Protein AF-A0A8H7KFZ8-F1 (afdb_monomer_lite)

InterPro domains:
  IPR002885 Pentatricopeptide repeat [PF13812] (263-292)
  IPR002885 Pentatricopeptide repeat [PS51375] (438-472)
  IPR011990 Tetratricopeptide-like helical domain superfamily [G3DSA:1.25.40.10] (75-232)
  IPR011990 Tetratricopeptide-like helical domain superfamily [G3DSA:1.25.40.10] (233-336)
  IPR011990 Tetratricopeptide-like helical domain superfamily [G3DSA:1.25.40.10] (337-536)

Organism: Bionectria ochroleuca (NCBI:txid29856)

pLDDT: mean 80.63, std 15.5, range [35.47, 96.69]

Sequence (548 aa):
MSDSTLLRPRRLQIAAPFLEVVQVALKYAKVDNAYIDKFLCDSIDIPVQDTTRLRVLAGKSWSHKVLDFLTRPDASWRQGLESRSAVDLLANFQRQARQAHKADNVRAIISIWQDLMSASEDKPKLIIQMRENPDFLDYWHFLWCATRRPEMLQETSDLMSRIGLEPTLRTYTAMMNGWKISKDAEKIEALWGMLINAKVKLDTHAWTERISGLIELGKPEDGIAALVNMFKLWKDAVSRRAPHEAVQPTIEVFNGAFRGLIRRDKKAAYEVLEWAGREGIKPDVRTYNIILRETFREKEDHAGVQNLLKGMAAQGIEPDNATFTIILEEVLGSLVHATAAEQVAAVNTVFADIEGAGLQTNMEMYGKMLFAVSSLSNGSEEAIEAVQKHMRQHGHPSFSPHMVLILIDRYLQRGLHDSTAIQKLLEKHGLTGIDTGDQRLWEHVLSAFAMTGDTARALAIYDELRQAGRPPTRLFCLRDLLIGLIEDRRMDDAKRVVDEVLQELLSREEEVNERRWHHYFWHLAHAHGLLDMTKEPFALKRVVQYSY

Foldseek 3Di:
DVDCVCVDLVNLLVCLVVLLVVLVVLVPDDDDLVNVVVVVVPDDDDPPVVVVVVSVCCNPPVSVVSNCQSVPPPRSSVVNVVVVVPPLPLVVLLVQCVVCVVVVNVVSNVVSVVVLVVCVVVDVVNLVVCVVCVVSLLLVLLVCLLNVNVVVNVVSQVSCVVSVHHQALSSLLSNLNSVLNVLHLPVLVVSVVVCVVVVPDDEQSNLLSNLLSCLLSPNLVVSVVSVVVLVVQQVVCVVVVNNVSGYDDAVSSLLSSLLSDCVPPVPVSVVSVVVCVVVVHDDALSSLLSQLLVCLVVVPDLVSLLVSLLVCLVVVHDHDPSNLVSLLVSLLVVPLPDDQVVLLVSLVSVVCSCVSSVHDDDLVSLQSQLLSLLVHPNRDVSNNVSSQVVCVVRVRNARALSSLLSNLVSCVVVVVLDLPVNCVNCVSRVVNAPVRHDLVSLLSNLLSCLSSLVLVVSVVSQVRCVVVVRHNDDVNSLQSSLVSCVVVVVLVSSLVSVVVVQVVVVPPPPPPPLVVLLDCSLLSCVVSVSDDLVPDDPSNVVNNVPDD

Structure (mmCIF, N/CA/C/O backbone):
data_AF-A0A8H7KFZ8-F1
#
_entry.id   AF-A0A8H7KFZ8-F1
#
loop_
_atom_site.group_PDB
_atom_site.id
_atom_site.type_symbol
_atom_site.label_atom_id
_atom_site.label_alt_id
_atom_site.label_comp_id
_atom_site.label_asym_id
_atom_site.label_entity_id
_atom_site.label_seq_id
_atom_site.pdbx_PDB_ins_code
_atom_site.Cartn_x
_atom_site.Cartn_y
_atom_site.Cartn_z
_atom_site.occupancy
_atom_site.B_iso_or_equiv
_atom_site.auth_seq_id
_atom_site.auth_comp_id
_atom_site.auth_asym_id
_atom_site.auth_atom_id
_atom_site.pdbx_PDB_model_num
ATOM 1 N N . MET A 1 1 ? -22.747 -10.594 -47.929 1.00 41.16 1 MET A N 1
ATOM 2 C CA . MET A 1 1 ? -23.803 -11.592 -47.624 1.00 41.16 1 MET A CA 1
ATOM 3 C C . MET A 1 1 ? -23.989 -12.665 -48.704 1.00 41.16 1 MET A C 1
ATOM 5 O O . MET A 1 1 ? -24.672 -13.639 -48.425 1.00 41.16 1 MET A O 1
ATOM 9 N N . SER A 1 2 ? -23.400 -12.539 -49.903 1.00 37.12 2 SER A N 1
ATOM 10 C CA . SER A 1 2 ? -23.385 -13.608 -50.924 1.00 37.12 2 SER A CA 1
ATOM 11 C C . SER A 1 2 ? -22.294 -14.663 -50.706 1.00 37.12 2 SER A C 1
ATOM 13 O O . SER A 1 2 ? -22.351 -15.722 -51.318 1.00 37.12 2 SER A O 1
ATOM 15 N N . ASP A 1 3 ? -21.321 -14.390 -49.834 1.00 38.44 3 ASP A N 1
ATOM 16 C CA . ASP A 1 3 ? -20.221 -15.300 -49.530 1.00 38.44 3 ASP A CA 1
ATOM 17 C C . ASP A 1 3 ? -20.481 -16.030 -48.202 1.00 38.44 3 ASP A C 1
ATOM 19 O O . ASP A 1 3 ? -20.478 -15.428 -47.121 1.00 38.44 3 ASP A O 1
ATOM 23 N N . SER A 1 4 ? -20.734 -17.338 -48.282 1.00 37.66 4 SER A N 1
ATOM 24 C CA . SER A 1 4 ? -20.997 -18.212 -47.133 1.00 37.66 4 SER A CA 1
ATOM 25 C C . SER A 1 4 ? -19.794 -18.348 -46.192 1.00 37.66 4 SER A C 1
ATOM 27 O O . SER A 1 4 ? -19.945 -18.814 -45.063 1.00 37.66 4 SER A O 1
ATOM 29 N N . THR A 1 5 ? -18.602 -17.899 -46.600 1.00 37.69 5 THR A N 1
ATOM 30 C CA . THR A 1 5 ? -17.403 -17.889 -45.749 1.00 37.69 5 THR A CA 1
ATOM 31 C C . THR A 1 5 ? -17.391 -16.751 -44.717 1.00 37.69 5 THR A C 1
ATOM 33 O O . THR A 1 5 ? -16.709 -16.863 -43.691 1.00 37.69 5 THR A O 1
ATOM 36 N N . LEU A 1 6 ? -18.187 -15.691 -44.928 1.00 43.12 6 LEU A N 1
ATOM 37 C CA . LEU A 1 6 ? -18.389 -14.589 -43.972 1.00 43.12 6 LEU A CA 1
ATOM 38 C C . LEU A 1 6 ? -19.390 -14.937 -42.859 1.00 43.12 6 LEU A C 1
ATOM 40 O O . LEU A 1 6 ? -19.439 -14.249 -41.844 1.00 43.12 6 LEU A O 1
ATOM 44 N N . LEU A 1 7 ? -20.146 -16.028 -43.013 1.00 46.56 7 LEU A N 1
ATOM 45 C CA . LEU A 1 7 ? -21.133 -16.514 -42.043 1.00 46.56 7 LEU A CA 1
ATOM 46 C C . LEU A 1 7 ? -20.547 -17.521 -41.035 1.00 46.56 7 LEU A C 1
ATOM 48 O O . LEU A 1 7 ? -21.288 -18.243 -40.373 1.00 46.56 7 LEU A O 1
ATOM 52 N N . ARG A 1 8 ? -19.215 -17.598 -40.889 1.00 51.69 8 ARG A N 1
ATOM 53 C CA . ARG A 1 8 ? -18.609 -18.417 -39.826 1.00 51.69 8 ARG A CA 1
ATOM 54 C C . ARG A 1 8 ? -18.874 -17.757 -38.464 1.00 51.69 8 ARG A C 1
ATOM 56 O O . ARG A 1 8 ? -18.494 -16.593 -38.306 1.00 51.69 8 ARG A O 1
ATOM 63 N N . PRO A 1 9 ? -19.417 -18.477 -37.461 1.00 53.69 9 PRO A N 1
ATOM 64 C CA . PRO A 1 9 ? -19.814 -17.900 -36.170 1.00 53.69 9 PRO A CA 1
ATOM 65 C C . PRO A 1 9 ? -18.724 -17.037 -35.520 1.00 53.69 9 PRO A C 1
ATOM 67 O O . PRO A 1 9 ? -18.988 -15.933 -35.059 1.00 53.69 9 PRO A O 1
ATOM 70 N N . ARG A 1 10 ? -17.465 -17.486 -35.591 1.00 49.69 10 ARG A N 1
ATOM 71 C CA . ARG A 1 10 ? -16.308 -16.794 -35.000 1.00 49.69 10 ARG A CA 1
ATOM 72 C C . ARG A 1 10 ? -15.954 -15.469 -35.697 1.00 49.69 10 ARG A C 1
ATOM 74 O O . ARG A 1 10 ? -15.574 -14.516 -35.031 1.00 49.69 10 ARG A O 1
ATOM 81 N N . ARG A 1 11 ? -16.108 -15.371 -37.026 1.00 49.31 11 ARG A N 1
ATOM 82 C CA . ARG A 1 11 ? -15.869 -14.119 -37.783 1.00 49.31 11 ARG A CA 1
ATOM 83 C C . ARG A 1 11 ? -17.003 -13.116 -37.582 1.00 49.31 11 ARG A C 1
ATOM 85 O O . ARG A 1 11 ? -16.749 -11.923 -37.466 1.00 49.31 11 ARG A O 1
ATOM 92 N N . LEU A 1 12 ? -18.229 -13.620 -37.475 1.00 54.09 12 LEU A N 1
ATOM 93 C CA . LEU A 1 12 ? -19.412 -12.836 -37.137 1.00 54.09 12 LEU A CA 1
ATOM 94 C C . LEU A 1 12 ? -19.317 -12.211 -35.737 1.00 54.09 12 LEU A C 1
ATOM 96 O O . LEU A 1 12 ? -19.653 -11.043 -35.583 1.00 54.09 12 LEU A O 1
ATOM 100 N N . GLN A 1 13 ? -18.787 -12.936 -34.746 1.00 54.75 13 GLN A N 1
ATOM 101 C CA . GLN A 1 13 ? -18.504 -12.377 -33.416 1.00 54.75 13 GLN A CA 1
ATOM 102 C C . GLN A 1 13 ? -17.447 -11.263 -33.446 1.00 54.75 13 GLN A C 1
ATOM 104 O O . GLN A 1 13 ? -17.579 -10.272 -32.736 1.00 54.75 13 GLN A O 1
ATOM 109 N N . ILE A 1 14 ? -16.400 -11.405 -34.268 1.00 50.84 14 ILE A N 1
ATOM 110 C CA . ILE A 1 14 ? -15.344 -10.387 -34.402 1.00 50.84 14 ILE A CA 1
ATOM 111 C C . ILE A 1 14 ? -15.885 -9.119 -35.079 1.00 50.84 14 ILE A C 1
ATOM 113 O O . ILE A 1 14 ? -15.548 -8.013 -34.670 1.00 50.84 14 ILE A O 1
ATOM 117 N N . ALA A 1 15 ? -16.745 -9.273 -36.086 1.00 50.28 15 ALA A N 1
ATOM 118 C CA . ALA A 1 15 ? -17.336 -8.157 -36.820 1.00 50.28 15 ALA A CA 1
ATOM 119 C C . ALA A 1 15 ? -18.543 -7.510 -36.111 1.00 50.28 15 ALA A C 1
ATOM 121 O O . ALA A 1 15 ? -19.019 -6.473 -36.567 1.00 50.28 15 ALA A O 1
ATOM 122 N N . ALA A 1 16 ? -19.041 -8.090 -35.014 1.00 56.91 16 ALA A N 1
ATOM 123 C CA . ALA A 1 16 ? -20.282 -7.683 -34.352 1.00 56.91 16 ALA A CA 1
ATOM 124 C C . ALA A 1 16 ? -20.375 -6.178 -33.995 1.00 56.91 16 ALA A C 1
ATOM 126 O O . ALA A 1 16 ? -21.396 -5.580 -34.333 1.00 56.91 16 ALA A O 1
ATOM 127 N N . PRO A 1 17 ? -19.337 -5.518 -33.434 1.00 48.44 17 PRO A N 1
ATOM 128 C CA . PRO A 1 17 ? -19.399 -4.082 -33.127 1.00 48.44 17 PRO A CA 1
ATOM 129 C C . PRO A 1 17 ? -19.513 -3.216 -34.388 1.00 48.44 17 PRO A C 1
ATOM 131 O O . PRO A 1 17 ? -20.240 -2.228 -34.431 1.00 48.44 17 PRO A O 1
ATOM 134 N N . PHE A 1 18 ? -18.812 -3.611 -35.453 1.00 52.12 18 PHE A N 1
ATOM 135 C CA . PHE A 1 18 ? -18.880 -2.930 -36.742 1.00 52.12 18 PHE A CA 1
ATOM 136 C C . PHE A 1 18 ? -20.257 -3.114 -37.396 1.00 52.12 18 PHE A C 1
ATOM 138 O O . PHE A 1 18 ? -20.816 -2.162 -37.933 1.00 52.12 18 PHE A O 1
ATOM 145 N N . LEU A 1 19 ? -20.837 -4.315 -37.309 1.00 56.91 19 LEU A N 1
ATOM 146 C CA . LEU A 1 19 ? -22.174 -4.608 -37.832 1.00 56.91 19 LEU A CA 1
ATOM 147 C C . LEU A 1 19 ? -23.276 -3.816 -37.107 1.00 56.91 19 LEU A C 1
ATOM 149 O O . LEU A 1 19 ? -24.231 -3.392 -37.755 1.00 56.91 19 LEU A O 1
ATOM 153 N N . GLU A 1 20 ? -23.126 -3.557 -35.807 1.00 55.06 20 GLU A N 1
ATOM 154 C CA . GLU A 1 20 ? -24.037 -2.715 -35.021 1.00 55.06 20 GLU A CA 1
ATOM 155 C C . GLU A 1 20 ? -23.979 -1.240 -35.455 1.00 55.06 20 GLU A C 1
ATOM 157 O O . GLU A 1 20 ? -25.011 -0.620 -35.718 1.00 55.06 20 GLU A O 1
ATOM 162 N N . VAL A 1 21 ? -22.774 -0.696 -35.656 1.00 52.25 21 VAL A N 1
ATOM 163 C CA . VAL A 1 21 ? -22.587 0.665 -36.193 1.00 52.25 21 VAL A CA 1
ATOM 164 C C . VAL A 1 21 ? -23.166 0.788 -37.604 1.00 52.25 21 VAL A C 1
ATOM 166 O O . VAL A 1 21 ? -23.857 1.759 -37.914 1.00 52.25 21 VAL A O 1
ATOM 169 N N . VAL A 1 22 ? -22.941 -0.215 -38.456 1.00 58.16 22 VAL A N 1
ATOM 170 C CA . VAL A 1 22 ? -23.498 -0.264 -39.814 1.00 58.16 22 VAL A CA 1
ATOM 171 C C . VAL A 1 22 ? -25.028 -0.354 -39.784 1.00 58.16 22 VAL A C 1
ATOM 173 O O . VAL A 1 22 ? -25.684 0.317 -40.577 1.00 58.16 22 VAL A O 1
ATOM 176 N N . GLN A 1 23 ? -25.621 -1.111 -38.856 1.00 59.31 23 GLN A N 1
ATOM 177 C CA . GLN A 1 23 ? -27.074 -1.169 -38.666 1.00 59.31 23 GLN A CA 1
ATOM 178 C C . GLN A 1 23 ? -27.659 0.201 -38.311 1.00 59.31 23 GLN A C 1
ATOM 180 O O . GLN A 1 23 ? -28.663 0.611 -38.898 1.00 59.31 23 GLN A O 1
ATOM 185 N N . VAL A 1 24 ? -27.037 0.909 -37.366 1.00 53.88 24 VAL A N 1
ATOM 186 C CA . VAL A 1 24 ? -27.464 2.254 -36.963 1.00 53.88 24 VAL A CA 1
ATOM 187 C C . VAL A 1 24 ? -27.324 3.219 -38.137 1.00 53.88 24 VAL A C 1
ATOM 189 O O . VAL A 1 24 ? -28.286 3.900 -38.474 1.00 53.88 24 VAL A O 1
ATOM 192 N N . ALA A 1 25 ? -26.184 3.218 -38.830 1.00 51.19 25 ALA A N 1
ATOM 193 C CA . ALA A 1 25 ? -25.951 4.086 -39.982 1.00 51.19 25 ALA A CA 1
ATOM 194 C C . ALA A 1 25 ? -26.956 3.838 -41.125 1.00 51.19 25 ALA A C 1
ATOM 196 O O . ALA A 1 25 ? -27.523 4.783 -41.673 1.00 51.19 25 ALA A O 1
ATOM 197 N N . LEU A 1 26 ? -27.246 2.574 -41.452 1.00 56.50 26 LEU A N 1
ATOM 198 C CA . LEU A 1 26 ? -28.190 2.199 -42.513 1.00 56.50 26 LEU A CA 1
ATOM 199 C C . LEU A 1 26 ? -29.660 2.458 -42.152 1.00 56.50 26 LEU A C 1
ATOM 201 O O . LEU A 1 26 ? -30.489 2.585 -43.050 1.00 56.50 26 LEU A O 1
ATOM 205 N N . LYS A 1 27 ? -30.000 2.581 -40.863 1.00 53.94 27 LYS A N 1
ATOM 206 C CA . LYS A 1 27 ? -31.342 3.001 -40.423 1.00 53.94 27 LYS A CA 1
ATOM 207 C C . LYS A 1 27 ? -31.650 4.450 -40.824 1.00 53.94 27 LYS A C 1
ATOM 209 O O . LYS A 1 27 ? -32.814 4.788 -41.026 1.00 53.94 27 LYS A O 1
ATOM 214 N N . TYR A 1 28 ? -30.616 5.283 -40.956 1.00 49.84 28 TYR A N 1
ATOM 215 C CA . TYR A 1 28 ? -30.736 6.712 -41.263 1.00 49.84 28 TYR A CA 1
ATOM 216 C C . TYR A 1 28 ? -30.245 7.088 -42.671 1.00 49.84 28 TYR A C 1
ATOM 218 O O . TYR A 1 28 ? -30.561 8.176 -43.149 1.00 49.84 28 TYR A O 1
ATOM 226 N N . ALA A 1 29 ? -29.528 6.199 -43.366 1.00 50.16 29 ALA A N 1
ATOM 227 C CA . ALA A 1 29 ? -28.998 6.443 -44.706 1.00 50.16 29 ALA A CA 1
ATOM 228 C C . ALA A 1 29 ? -29.726 5.612 -45.777 1.00 50.16 29 ALA A C 1
ATOM 230 O O . ALA A 1 29 ? -29.644 4.383 -45.800 1.00 50.16 29 ALA A O 1
ATOM 231 N N . LYS A 1 30 ? -30.396 6.280 -46.729 1.00 53.66 30 LYS A N 1
ATOM 232 C CA . LYS A 1 30 ? -30.810 5.634 -47.985 1.00 53.66 30 LYS A CA 1
ATOM 233 C C . LYS A 1 30 ? -29.559 5.392 -48.827 1.00 53.66 30 LYS A C 1
ATOM 235 O O . LYS A 1 30 ? -28.938 6.345 -49.285 1.00 53.66 30 LYS A O 1
ATOM 240 N N . VAL A 1 31 ? -29.196 4.127 -49.024 1.00 54.38 31 VAL A N 1
ATOM 241 C CA . VAL A 1 31 ? -28.120 3.755 -49.950 1.00 54.38 31 VAL A CA 1
ATOM 242 C C . VAL A 1 31 ? -28.579 4.092 -51.369 1.00 54.38 31 VAL A C 1
ATOM 244 O O . VAL A 1 31 ? -29.540 3.510 -51.868 1.00 54.38 31 VAL A O 1
ATOM 247 N N . ASP A 1 32 ? -27.923 5.074 -51.980 1.00 52.94 32 ASP A N 1
ATOM 248 C CA . ASP A 1 32 ? -28.154 5.509 -53.357 1.00 52.94 32 ASP A CA 1
ATOM 249 C C . ASP A 1 32 ? -27.600 4.468 -54.348 1.00 52.94 32 ASP A C 1
ATOM 251 O O . ASP A 1 32 ? -26.541 3.871 -54.129 1.00 52.94 32 ASP A O 1
ATOM 255 N N . ASN A 1 33 ? -28.305 4.279 -55.462 1.00 50.84 33 ASN A N 1
ATOM 256 C CA . ASN A 1 33 ? -27.859 3.483 -56.601 1.00 50.84 33 ASN A CA 1
ATOM 257 C C . ASN A 1 33 ? -26.474 3.919 -57.110 1.00 50.84 33 ASN A C 1
ATOM 259 O O . ASN A 1 33 ? -25.689 3.057 -57.485 1.00 50.84 33 ASN A O 1
ATOM 263 N N . ALA A 1 34 ? -26.116 5.205 -57.010 1.00 54.97 34 ALA A N 1
ATOM 264 C CA . ALA A 1 34 ? -24.791 5.700 -57.393 1.00 54.97 34 ALA A CA 1
ATOM 265 C C . ALA A 1 34 ? -23.641 5.067 -56.580 1.00 54.97 34 ALA A C 1
ATOM 267 O O . ALA A 1 34 ? -22.545 4.847 -57.098 1.00 54.97 34 ALA A O 1
ATOM 268 N N . TYR A 1 35 ? -23.882 4.735 -55.306 1.00 56.00 35 TYR A N 1
ATOM 269 C CA . TYR A 1 35 ? -22.897 4.056 -54.461 1.00 56.00 35 TYR A CA 1
ATOM 270 C C . TYR A 1 35 ? -22.745 2.577 -54.846 1.00 56.00 35 TYR A C 1
ATOM 272 O O . TYR A 1 35 ? -21.631 2.052 -54.897 1.00 56.00 35 TYR A O 1
ATOM 280 N N . ILE A 1 36 ? -23.863 1.919 -55.165 1.00 53.25 36 ILE A N 1
ATOM 281 C CA . ILE A 1 36 ? -23.883 0.530 -55.647 1.00 53.25 36 ILE A CA 1
ATOM 282 C C . ILE A 1 36 ? -23.159 0.430 -56.996 1.00 53.25 36 ILE A C 1
ATOM 284 O O . ILE A 1 36 ? -22.371 -0.493 -57.205 1.00 53.25 36 ILE A O 1
ATOM 288 N N . ASP A 1 37 ? -23.377 1.407 -57.875 1.00 51.72 37 ASP A N 1
ATOM 289 C CA . ASP A 1 37 ? -22.750 1.473 -59.193 1.00 51.72 37 ASP A CA 1
ATOM 290 C C . ASP A 1 37 ? -21.230 1.616 -59.095 1.00 51.72 37 ASP A C 1
ATOM 292 O O . ASP A 1 37 ? -20.503 0.917 -59.800 1.00 51.72 37 ASP A O 1
ATOM 296 N N . LYS A 1 38 ? -20.732 2.446 -58.171 1.00 54.78 38 LYS A N 1
ATOM 297 C CA . LYS A 1 38 ? -19.289 2.587 -57.943 1.00 54.78 38 LYS A CA 1
ATOM 298 C C . LYS A 1 38 ? -18.657 1.289 -57.432 1.00 54.78 38 LYS A C 1
ATOM 300 O O . LYS A 1 38 ? -17.618 0.867 -57.925 1.00 54.78 38 LYS A O 1
ATOM 305 N N . PHE A 1 39 ? -19.313 0.619 -56.485 1.00 48.59 39 PHE A N 1
ATOM 306 C CA . PHE A 1 39 ? -18.794 -0.616 -55.895 1.00 48.59 39 PHE A CA 1
ATOM 307 C C . PHE A 1 39 ? -18.715 -1.772 -56.905 1.00 48.59 39 PHE A C 1
ATOM 309 O O . PHE A 1 39 ? -17.723 -2.500 -56.937 1.00 48.59 39 PHE A O 1
ATOM 316 N N . LEU A 1 40 ? -19.744 -1.932 -57.746 1.00 49.09 40 LEU A N 1
ATOM 317 C CA . LEU A 1 40 ? -19.783 -2.990 -58.760 1.00 49.09 40 LEU A CA 1
ATOM 318 C C . LEU A 1 40 ? -18.781 -2.760 -59.899 1.00 49.09 40 LEU A C 1
ATOM 320 O O . LEU A 1 40 ? -18.285 -3.734 -60.455 1.00 49.09 40 LEU A O 1
ATOM 324 N N . CYS A 1 41 ? -18.485 -1.504 -60.240 1.00 52.38 41 CYS A N 1
ATOM 325 C CA . CYS A 1 41 ? -17.533 -1.175 -61.302 1.00 52.38 41 CYS A CA 1
ATOM 326 C C . CYS A 1 41 ? -16.066 -1.334 -60.872 1.00 52.38 41 CYS A C 1
ATOM 328 O O . CYS A 1 41 ? -15.242 -1.702 -61.702 1.00 52.38 41 CYS A O 1
ATOM 330 N N . ASP A 1 42 ? -15.737 -1.097 -59.599 1.00 47.53 42 ASP A N 1
ATOM 331 C CA . ASP A 1 42 ? -14.334 -1.023 -59.162 1.00 47.53 42 ASP A CA 1
ATOM 332 C C . ASP A 1 42 ? -13.697 -2.388 -58.828 1.00 47.53 42 ASP A C 1
ATOM 334 O O . ASP A 1 42 ? -12.490 -2.445 -58.600 1.00 47.53 42 ASP A O 1
ATOM 338 N N . SER A 1 43 ? -14.460 -3.491 -58.754 1.00 45.69 43 SER A N 1
ATOM 339 C CA . SER A 1 43 ? -13.934 -4.716 -58.119 1.00 45.69 43 SER A CA 1
ATOM 340 C C . SER A 1 43 ? -14.222 -6.073 -58.776 1.00 45.69 43 SER A C 1
ATOM 342 O O . SER A 1 43 ? -13.621 -7.054 -58.337 1.00 45.69 43 SER A O 1
ATOM 344 N N . ILE A 1 44 ? -15.065 -6.191 -59.815 1.00 48.38 44 ILE A N 1
ATOM 345 C CA . ILE A 1 44 ? -15.320 -7.492 -60.471 1.00 48.38 44 ILE A CA 1
ATOM 346 C C . ILE A 1 44 ? -15.588 -7.318 -61.975 1.00 48.38 44 ILE A C 1
ATOM 348 O O . ILE A 1 44 ? -16.525 -6.627 -62.366 1.00 48.38 44 ILE A O 1
ATOM 352 N N . ASP A 1 45 ? -14.803 -7.997 -62.813 1.00 48.78 45 ASP A N 1
ATOM 353 C CA . ASP A 1 45 ? -14.947 -7.984 -64.274 1.00 48.78 45 ASP A CA 1
ATOM 354 C C . ASP A 1 45 ? -16.050 -8.979 -64.697 1.00 48.78 45 ASP A C 1
ATOM 356 O O . ASP A 1 45 ? -15.853 -10.197 -64.696 1.00 48.78 45 ASP A O 1
ATOM 360 N N . ILE A 1 46 ? -17.259 -8.474 -64.965 1.00 48.25 46 ILE A N 1
ATOM 361 C CA . ILE A 1 46 ? -18.451 -9.282 -65.281 1.00 48.25 46 ILE A CA 1
ATOM 362 C C . ILE A 1 46 ? -18.921 -8.958 -66.710 1.00 48.25 46 ILE A C 1
ATOM 364 O O . ILE A 1 46 ? -19.036 -7.779 -67.054 1.00 48.25 46 ILE A O 1
ATOM 368 N N . PRO A 1 47 ? -19.271 -9.961 -67.541 1.00 52.94 47 PRO A N 1
ATOM 369 C CA . PRO A 1 47 ? -19.809 -9.736 -68.880 1.00 52.94 47 PRO A CA 1
ATOM 370 C C . PRO A 1 47 ? -21.004 -8.768 -68.887 1.00 52.94 47 PRO A C 1
ATOM 372 O O . PRO A 1 47 ? -21.950 -8.898 -68.107 1.00 52.94 47 PRO A O 1
ATOM 375 N N . VAL A 1 48 ? -20.986 -7.803 -69.813 1.00 52.94 48 VAL A N 1
ATOM 376 C CA . VAL A 1 48 ? -21.905 -6.644 -69.858 1.00 52.94 48 VAL A CA 1
ATOM 377 C C . VAL A 1 48 ? -23.393 -7.039 -69.840 1.00 52.94 48 VAL A C 1
ATOM 379 O O . VAL A 1 48 ? -24.217 -6.317 -69.279 1.00 52.94 48 VAL A O 1
ATOM 382 N N . GLN A 1 49 ? -23.755 -8.208 -70.371 1.00 48.91 49 GLN A N 1
ATOM 383 C CA . GLN A 1 49 ? -25.144 -8.685 -70.411 1.00 48.91 49 GLN A CA 1
ATOM 384 C C . GLN A 1 49 ? -25.685 -9.101 -69.026 1.00 48.91 49 GLN A C 1
ATOM 386 O O . GLN A 1 49 ? -26.873 -8.916 -68.753 1.00 48.91 49 GLN A O 1
ATOM 391 N N . ASP A 1 50 ? -24.819 -9.558 -68.115 1.00 50.31 50 ASP A N 1
ATOM 392 C CA . ASP A 1 50 ? -25.197 -9.975 -66.757 1.00 50.31 50 ASP A CA 1
ATOM 393 C C . ASP A 1 50 ? -25.174 -8.819 -65.751 1.00 50.31 50 ASP A C 1
ATOM 395 O O . ASP A 1 50 ? -25.922 -8.829 -64.769 1.00 50.31 50 ASP A O 1
ATOM 399 N N . THR A 1 51 ? -24.392 -7.768 -66.023 1.00 51.84 51 THR A N 1
ATOM 400 C CA . THR A 1 51 ? -24.304 -6.580 -65.153 1.00 51.84 51 THR A CA 1
ATOM 401 C C . THR A 1 51 ? -25.650 -5.877 -64.988 1.00 51.84 51 THR A C 1
ATOM 403 O O . THR A 1 51 ? -26.013 -5.486 -63.881 1.00 51.84 51 THR A O 1
ATOM 406 N N . THR A 1 52 ? -26.452 -5.785 -66.050 1.00 53.25 52 THR A N 1
ATOM 407 C CA . THR A 1 52 ? -27.762 -5.117 -65.997 1.00 53.25 52 THR A CA 1
ATOM 408 C C . THR A 1 52 ? -28.757 -5.910 -65.143 1.00 53.25 52 THR A C 1
ATOM 410 O O . THR A 1 52 ? -29.508 -5.340 -64.351 1.00 53.25 52 THR A O 1
ATOM 413 N N . ARG A 1 53 ? -28.721 -7.246 -65.233 1.00 53.00 53 ARG A N 1
ATOM 414 C CA . ARG A 1 53 ? -29.595 -8.143 -64.463 1.00 53.00 53 ARG A CA 1
ATOM 415 C C . ARG A 1 53 ? -29.195 -8.186 -62.985 1.00 53.00 53 ARG A C 1
ATOM 417 O O . ARG A 1 53 ? -30.061 -8.137 -62.111 1.00 53.00 53 ARG A O 1
ATOM 424 N N . LEU A 1 54 ? -27.890 -8.200 -62.712 1.00 50.34 54 LEU A N 1
ATOM 425 C CA . LEU A 1 54 ? -27.322 -8.130 -61.366 1.00 50.34 54 LEU A CA 1
ATOM 426 C C . LEU A 1 54 ? -27.560 -6.769 -60.702 1.00 50.34 54 LEU A C 1
ATOM 428 O O . LEU A 1 54 ? -27.893 -6.752 -59.523 1.00 50.34 54 LEU A O 1
ATOM 432 N N . ARG A 1 55 ? -27.494 -5.650 -61.437 1.00 52.22 55 ARG A N 1
ATOM 433 C CA . ARG A 1 55 ? -27.826 -4.306 -60.917 1.00 52.22 55 ARG A CA 1
ATOM 434 C C . ARG A 1 55 ? -29.278 -4.215 -60.452 1.00 52.22 55 ARG A C 1
ATOM 436 O O . ARG A 1 55 ? -29.545 -3.754 -59.344 1.00 52.22 55 ARG A O 1
ATOM 443 N N . VAL A 1 56 ? -30.217 -4.729 -61.251 1.00 53.31 56 VAL A N 1
ATOM 444 C CA . VAL A 1 56 ? -31.650 -4.741 -60.900 1.00 53.31 56 VAL A CA 1
ATOM 445 C C . VAL A 1 56 ? -31.933 -5.650 -59.693 1.00 53.31 56 VAL A C 1
ATOM 447 O O . VAL A 1 56 ? -32.736 -5.292 -58.828 1.00 53.31 56 VAL A O 1
ATOM 450 N N . LEU A 1 57 ? -31.261 -6.803 -59.594 1.00 51.44 57 LEU A N 1
ATOM 451 C CA . LEU A 1 57 ? -31.383 -7.718 -58.452 1.00 51.44 57 LEU A CA 1
ATOM 452 C C . LEU A 1 57 ? -30.715 -7.173 -57.181 1.00 51.44 57 LEU A C 1
ATOM 454 O O . LEU A 1 57 ? -31.310 -7.263 -56.107 1.00 51.44 57 LEU A O 1
ATOM 458 N N . ALA A 1 58 ? -29.520 -6.591 -57.279 1.00 50.41 58 ALA A N 1
ATOM 459 C CA . ALA A 1 58 ? -28.790 -6.013 -56.154 1.00 50.41 58 ALA A CA 1
ATOM 460 C C . ALA A 1 58 ? -29.549 -4.819 -55.561 1.00 50.41 58 ALA A C 1
ATOM 462 O O . ALA A 1 58 ? -29.806 -4.811 -54.359 1.00 50.41 58 ALA A O 1
ATOM 463 N N . GLY A 1 59 ? -30.023 -3.887 -56.397 1.00 53.31 59 GLY A N 1
ATOM 464 C CA . GLY A 1 59 ? -30.767 -2.709 -55.941 1.00 53.31 59 GLY A CA 1
ATOM 465 C C . GLY A 1 59 ? -32.070 -3.043 -55.202 1.00 53.31 59 GLY A C 1
ATOM 466 O O . GLY A 1 59 ? -32.405 -2.390 -54.216 1.00 53.31 59 GLY A O 1
ATOM 467 N N . LYS A 1 60 ? -32.790 -4.098 -55.618 1.00 52.09 60 LYS A N 1
ATOM 468 C CA . LYS A 1 60 ? -34.045 -4.514 -54.959 1.00 52.09 60 LYS A CA 1
ATOM 469 C C . LYS A 1 60 ? -33.855 -5.452 -53.763 1.00 52.09 60 LYS A C 1
ATOM 471 O O . LYS A 1 60 ? -34.691 -5.447 -52.865 1.00 52.09 60 LYS A O 1
ATOM 476 N N . SER A 1 61 ? -32.801 -6.270 -53.742 1.00 45.69 61 SER A N 1
ATOM 477 C CA . SER A 1 61 ? -32.695 -7.401 -52.799 1.00 45.69 61 SER A CA 1
ATOM 478 C C . SER A 1 61 ? -31.677 -7.190 -51.679 1.00 45.69 61 SER A C 1
ATOM 480 O O . SER A 1 61 ? -31.815 -7.806 -50.620 1.00 45.69 61 SER A O 1
ATOM 482 N N . TRP A 1 62 ? -30.638 -6.372 -51.897 1.00 52.59 62 TRP A N 1
ATOM 483 C CA . TRP A 1 62 ? -29.565 -6.203 -50.911 1.00 52.59 62 TRP A CA 1
ATOM 484 C C . TRP A 1 62 ? -30.011 -5.402 -49.702 1.00 52.59 62 TRP A C 1
ATOM 486 O O . TRP A 1 62 ? -29.761 -5.844 -48.586 1.00 52.59 62 TRP A O 1
ATOM 496 N N . SER A 1 63 ? -30.707 -4.282 -49.903 1.00 58.19 63 SER A N 1
ATOM 497 C CA . SER A 1 63 ? -31.177 -3.455 -48.790 1.00 58.19 63 SER A CA 1
ATOM 498 C C . SER A 1 63 ? -32.047 -4.281 -47.843 1.00 58.19 63 SER A C 1
ATOM 500 O O . SER A 1 63 ? -31.738 -4.367 -46.661 1.00 58.19 63 SER A O 1
ATOM 502 N N . HIS A 1 64 ? -33.045 -4.996 -48.368 1.00 54.19 64 HIS A N 1
ATOM 503 C CA . HIS A 1 64 ? -33.974 -5.770 -47.547 1.00 54.19 64 HIS A CA 1
ATOM 504 C C . HIS A 1 64 ? -33.326 -6.982 -46.857 1.00 54.19 64 HIS A C 1
ATOM 506 O O . HIS A 1 64 ? -33.583 -7.207 -45.680 1.00 54.19 64 HIS A O 1
ATOM 512 N N . LYS A 1 65 ? -32.475 -7.770 -47.535 1.00 58.53 65 LYS A N 1
ATOM 513 C CA . LYS A 1 65 ? -31.824 -8.942 -46.906 1.00 58.53 65 LYS A CA 1
ATOM 514 C C . LYS A 1 65 ? -30.743 -8.556 -45.894 1.00 58.53 65 LYS A C 1
ATOM 516 O O . LYS A 1 65 ? -30.575 -9.257 -44.901 1.00 58.53 65 LYS A O 1
ATOM 521 N N . VAL A 1 66 ? -30.022 -7.458 -46.133 1.00 59.09 66 VAL A N 1
ATOM 522 C CA . VAL A 1 66 ? -29.020 -6.929 -45.195 1.00 59.09 66 VAL A CA 1
ATOM 523 C C . VAL A 1 66 ? -29.708 -6.295 -43.987 1.00 59.09 66 VAL A C 1
ATOM 525 O O . VAL A 1 66 ? -29.310 -6.572 -42.861 1.00 59.09 66 VAL A O 1
ATOM 528 N N . LEU A 1 67 ? -30.783 -5.524 -44.195 1.00 55.72 67 LEU A N 1
ATOM 529 C CA . LEU A 1 67 ? -31.603 -4.997 -43.101 1.00 55.72 67 LEU A CA 1
ATOM 530 C C . LEU A 1 67 ? -32.233 -6.122 -42.277 1.00 55.72 67 LEU A C 1
ATOM 532 O O . LEU A 1 67 ? -32.161 -6.063 -41.056 1.00 55.72 67 LEU A O 1
ATOM 536 N N . ASP A 1 68 ? -32.772 -7.169 -42.901 1.00 60.12 68 ASP A N 1
ATOM 537 C CA . ASP A 1 68 ? -33.330 -8.333 -42.196 1.00 60.12 68 ASP A CA 1
ATOM 538 C C . ASP A 1 68 ? -32.247 -9.073 -41.380 1.00 60.12 68 ASP A C 1
ATOM 540 O O . ASP A 1 68 ? -32.424 -9.334 -40.195 1.00 60.12 68 ASP A O 1
ATOM 544 N N . PHE A 1 69 ? -31.055 -9.302 -41.940 1.00 64.00 69 PHE A N 1
ATOM 545 C CA . PHE A 1 69 ? -29.935 -9.913 -41.208 1.00 64.00 69 PHE A CA 1
ATOM 546 C C . PHE A 1 69 ? -29.409 -9.069 -40.033 1.00 64.00 69 PHE A C 1
ATOM 548 O O . PHE A 1 69 ? -28.999 -9.624 -39.012 1.00 64.00 69 PHE A O 1
ATOM 555 N N . LEU A 1 70 ? -29.406 -7.740 -40.169 1.00 54.91 70 LEU A N 1
ATOM 556 C CA . LEU A 1 70 ? -28.965 -6.828 -39.111 1.00 54.91 70 LEU A CA 1
ATOM 557 C C . LEU A 1 70 ? -30.047 -6.612 -38.040 1.00 54.91 70 LEU A C 1
ATOM 559 O O . LEU A 1 70 ? -29.721 -6.392 -36.876 1.00 54.91 70 LEU A O 1
ATOM 563 N N . THR A 1 71 ? -31.330 -6.669 -38.406 1.00 55.03 71 THR A N 1
ATOM 564 C CA . THR A 1 71 ? -32.452 -6.381 -37.491 1.00 55.03 71 THR A CA 1
ATOM 565 C C . THR A 1 71 ? -33.050 -7.614 -36.816 1.00 55.03 71 THR A C 1
ATOM 567 O O . THR A 1 71 ? -33.755 -7.450 -35.820 1.00 55.03 71 THR A O 1
ATOM 570 N N . ARG A 1 72 ? -32.728 -8.833 -37.275 1.00 58.94 72 ARG A N 1
ATOM 571 C CA . ARG A 1 72 ? -33.159 -10.088 -36.641 1.00 58.94 72 ARG A CA 1
ATOM 572 C C . ARG A 1 72 ? -32.722 -10.183 -35.169 1.00 58.94 72 ARG A C 1
ATOM 574 O O . ARG A 1 72 ? -31.521 -10.120 -34.888 1.00 58.94 72 ARG A O 1
ATOM 581 N N . PRO A 1 73 ? -33.664 -10.354 -34.221 1.00 50.84 73 PRO A N 1
ATOM 582 C CA . PRO A 1 73 ? -33.352 -10.421 -32.791 1.00 50.84 73 PRO A CA 1
ATOM 583 C C . PRO A 1 73 ? -32.451 -11.604 -32.414 1.00 50.84 73 PRO A C 1
ATOM 585 O O . PRO A 1 73 ? -31.646 -11.493 -31.496 1.00 50.84 73 PRO A O 1
ATOM 588 N N . ASP A 1 74 ? -32.567 -12.710 -33.145 1.00 53.94 74 ASP A N 1
ATOM 589 C CA . ASP A 1 74 ? -31.917 -14.007 -32.937 1.00 53.94 74 ASP A CA 1
ATOM 590 C C . ASP A 1 74 ? -30.616 -14.183 -33.744 1.00 53.94 74 ASP A C 1
ATOM 592 O O . ASP A 1 74 ? -30.082 -15.288 -33.861 1.00 53.94 74 ASP A O 1
ATOM 596 N N . ALA A 1 75 ? -30.078 -13.102 -34.316 1.00 61.12 75 ALA A N 1
ATOM 597 C CA . ALA A 1 75 ? -28.895 -13.177 -35.159 1.00 61.12 75 ALA A CA 1
ATOM 598 C C . ALA A 1 75 ? -27.653 -13.645 -34.371 1.00 61.12 75 ALA A C 1
ATOM 600 O O . ALA A 1 75 ? -27.244 -13.039 -33.381 1.00 61.12 75 ALA A O 1
ATOM 601 N N . SER A 1 76 ? -26.989 -14.697 -34.861 1.00 56.06 76 SER A N 1
ATOM 602 C CA . SER A 1 76 ? -25.867 -15.377 -34.189 1.00 56.06 76 SER A CA 1
ATOM 603 C C . SER A 1 76 ? -24.665 -14.480 -33.862 1.00 56.06 76 SER A C 1
ATOM 605 O O . SER A 1 76 ? -23.876 -14.799 -32.975 1.00 56.06 76 SER A O 1
ATOM 607 N N . TRP A 1 77 ? -24.502 -13.353 -34.564 1.00 62.19 77 TRP A N 1
ATOM 608 C CA . TRP A 1 77 ? -23.440 -12.379 -34.294 1.00 62.19 77 TRP A CA 1
ATOM 609 C C . TRP A 1 77 ? -23.677 -11.576 -33.004 1.00 62.19 77 TRP A C 1
ATOM 611 O O . TRP A 1 77 ? -22.713 -11.088 -32.417 1.00 62.19 77 TRP A O 1
ATOM 621 N N . ARG A 1 78 ? -24.923 -11.500 -32.511 1.00 55.34 78 ARG A N 1
ATOM 622 C CA . ARG A 1 78 ? -25.270 -10.822 -31.251 1.00 55.34 78 ARG A CA 1
ATOM 623 C C . ARG A 1 78 ? -24.872 -11.623 -30.008 1.00 55.34 78 ARG A C 1
ATOM 625 O O . ARG A 1 78 ? -24.504 -11.033 -29.000 1.00 55.34 78 ARG A O 1
ATOM 632 N N . GLN A 1 79 ? -24.825 -12.954 -30.099 1.00 53.81 79 GLN A N 1
ATOM 633 C CA . GLN A 1 79 ? -24.487 -13.838 -28.970 1.00 53.81 79 GLN A CA 1
ATOM 634 C C . GLN A 1 79 ? -23.041 -13.668 -28.451 1.00 53.81 79 GLN A C 1
ATOM 636 O O . GLN A 1 79 ? -22.761 -13.979 -27.300 1.00 53.81 79 GLN A O 1
ATOM 641 N N . GLY A 1 80 ? -22.103 -13.163 -29.268 1.00 48.34 80 GLY A N 1
ATOM 642 C CA . GLY A 1 80 ? -20.707 -12.930 -28.847 1.00 48.34 80 GLY A CA 1
ATOM 643 C C . GLY A 1 80 ? -20.428 -11.567 -28.207 1.00 48.34 80 GLY A C 1
ATOM 644 O O . GLY A 1 80 ? -19.401 -11.409 -27.547 1.00 48.34 80 GLY A O 1
ATOM 645 N N . LEU A 1 81 ? -21.324 -10.588 -28.375 1.00 44.16 81 LEU A N 1
ATOM 646 C CA . LEU A 1 81 ? -21.215 -9.284 -27.706 1.00 44.16 81 LEU A CA 1
ATOM 647 C C . LEU A 1 81 ? -21.472 -9.421 -26.201 1.00 44.16 81 LEU A C 1
ATOM 649 O O . LEU A 1 81 ? -20.865 -8.719 -25.393 1.00 44.16 81 LEU A O 1
ATOM 653 N N . GLU A 1 82 ? -22.313 -10.379 -25.809 1.00 43.69 82 GLU A N 1
ATOM 654 C CA . GLU A 1 82 ? -22.641 -10.601 -24.407 1.00 43.69 82 GLU A CA 1
ATOM 655 C C . GLU A 1 82 ? -21.497 -11.239 -23.604 1.00 43.69 82 GLU A C 1
ATOM 657 O O . GLU A 1 82 ? -21.395 -10.959 -22.409 1.00 43.69 82 GLU A O 1
ATOM 662 N N . SER A 1 83 ? -20.616 -12.027 -24.236 1.00 40.50 83 SER A N 1
ATOM 663 C CA . SER A 1 83 ? -19.515 -12.718 -23.542 1.00 40.50 83 SER A CA 1
ATOM 664 C C . SER A 1 83 ? -18.207 -11.915 -23.485 1.00 40.50 83 SER A C 1
ATOM 666 O O . SER A 1 83 ? -17.400 -12.149 -22.592 1.00 40.50 83 SER A O 1
ATOM 668 N N . ARG A 1 84 ? -17.975 -10.969 -24.411 1.00 40.31 84 ARG A N 1
ATOM 669 C CA . ARG A 1 84 ? -16.765 -10.112 -24.438 1.00 40.31 84 ARG A CA 1
ATOM 670 C C . ARG A 1 84 ? -16.869 -8.852 -23.575 1.00 40.31 84 ARG A C 1
ATOM 672 O O . ARG A 1 84 ? -15.854 -8.254 -23.248 1.00 40.31 84 ARG A O 1
ATOM 679 N N . SER A 1 85 ? -18.070 -8.458 -23.153 1.00 44.59 85 SER A N 1
ATOM 680 C CA . SER A 1 85 ? -18.285 -7.296 -22.275 1.00 44.59 85 SER A CA 1
ATOM 681 C C . SER A 1 85 ? -17.977 -7.564 -20.790 1.00 44.59 85 SER A C 1
ATOM 683 O O . SER A 1 85 ? -18.385 -6.772 -19.945 1.00 44.59 85 SER A O 1
ATOM 685 N N . ALA A 1 86 ? -17.360 -8.702 -20.461 1.00 40.66 86 ALA A N 1
ATOM 686 C CA . ALA A 1 86 ? -17.116 -9.173 -19.097 1.00 40.66 86 ALA A CA 1
ATOM 687 C C . ALA A 1 86 ? -15.662 -8.946 -18.634 1.00 40.66 86 ALA A C 1
ATOM 689 O O . ALA A 1 86 ? -15.141 -9.691 -17.813 1.00 40.66 86 ALA A O 1
ATOM 690 N N . VAL A 1 87 ? -14.991 -7.911 -19.149 1.00 50.06 87 VAL A N 1
ATOM 691 C CA . VAL A 1 87 ? -13.986 -7.203 -18.345 1.00 50.06 87 VAL A CA 1
ATOM 692 C C . VAL A 1 87 ? -14.791 -6.342 -17.378 1.00 50.06 87 VAL A C 1
ATOM 694 O O . VAL A 1 87 ? -15.626 -5.570 -17.844 1.00 50.06 87 VAL A O 1
ATOM 697 N N . ASP A 1 88 ? -14.593 -6.484 -16.065 1.00 65.69 88 ASP A N 1
ATOM 698 C CA . ASP A 1 88 ? -15.329 -5.725 -15.046 1.00 65.69 88 ASP A CA 1
ATOM 699 C C . ASP A 1 88 ? -15.199 -4.211 -15.282 1.00 65.69 88 ASP A C 1
ATOM 701 O O . ASP A 1 88 ? -14.263 -3.555 -14.820 1.00 65.69 88 ASP A O 1
ATOM 705 N N . LEU A 1 89 ? -16.155 -3.636 -16.017 1.00 70.94 89 LEU A N 1
ATOM 706 C CA . LEU A 1 89 ? -16.274 -2.200 -16.274 1.00 70.94 89 LEU A CA 1
ATOM 707 C C . LEU A 1 89 ? -16.252 -1.433 -14.948 1.00 70.94 89 LEU A C 1
ATOM 709 O O . LEU A 1 89 ? -15.575 -0.410 -14.832 1.00 70.94 89 LEU A O 1
ATOM 713 N N . LEU A 1 90 ? -16.901 -1.997 -13.926 1.00 80.25 90 LEU A N 1
ATOM 714 C CA . LEU A 1 90 ? -16.878 -1.507 -12.554 1.00 80.25 90 LEU A CA 1
ATOM 715 C C . LEU A 1 90 ? -15.451 -1.393 -11.982 1.00 80.25 90 LEU A C 1
ATOM 717 O O . LEU A 1 90 ? -15.101 -0.372 -11.388 1.00 80.25 90 LEU A O 1
ATOM 721 N N . ALA A 1 91 ? -14.594 -2.394 -12.211 1.00 79.69 91 ALA A N 1
ATOM 722 C CA . ALA A 1 91 ? -13.215 -2.402 -11.720 1.00 79.69 91 ALA A CA 1
ATOM 723 C C . ALA A 1 91 ? -12.351 -1.322 -12.392 1.00 79.69 91 ALA A C 1
ATOM 725 O O . ALA A 1 91 ? -11.456 -0.755 -11.757 1.00 79.69 91 ALA A O 1
ATOM 726 N N . ASN A 1 92 ? -12.628 -0.990 -13.657 1.00 81.00 92 ASN A N 1
ATOM 727 C CA . ASN A 1 92 ? -11.955 0.114 -14.343 1.00 81.00 92 ASN A CA 1
ATOM 728 C C . ASN A 1 92 ? -12.325 1.469 -13.728 1.00 81.00 92 ASN A C 1
ATOM 730 O O . ASN A 1 92 ? -11.417 2.229 -13.383 1.00 81.00 92 ASN A O 1
ATOM 734 N N . PHE A 1 93 ? -13.618 1.740 -13.515 1.00 86.12 93 PHE A N 1
ATOM 735 C CA . PHE A 1 93 ? -14.065 2.957 -12.828 1.00 86.12 93 PHE A CA 1
ATOM 736 C C . PHE A 1 93 ? -13.484 3.049 -11.415 1.00 86.12 93 PHE A C 1
ATOM 738 O O . PHE A 1 93 ? -12.965 4.094 -11.021 1.00 86.12 93 PHE A O 1
ATOM 745 N N . GLN A 1 94 ? -13.466 1.939 -10.672 1.00 86.81 94 GLN A N 1
ATOM 746 C CA . GLN A 1 94 ? -12.884 1.902 -9.332 1.00 86.81 94 GLN A CA 1
ATOM 747 C C . GLN A 1 94 ? -11.382 2.226 -9.348 1.00 86.81 94 GLN A C 1
ATOM 749 O O . GLN A 1 94 ? -10.892 2.977 -8.502 1.00 86.81 94 GLN A O 1
ATOM 754 N N . ARG A 1 95 ? -10.630 1.690 -10.317 1.00 85.88 95 ARG A N 1
ATOM 755 C CA . ARG A 1 95 ? -9.194 1.965 -10.467 1.00 85.88 95 ARG A CA 1
ATOM 756 C C . ARG A 1 95 ? -8.935 3.429 -10.820 1.00 85.88 95 ARG A C 1
ATOM 758 O O . ARG A 1 95 ? -8.043 4.034 -10.228 1.00 85.88 95 ARG A O 1
ATOM 765 N N . GLN A 1 96 ? -9.709 3.990 -11.749 1.00 85.62 96 GLN A N 1
ATOM 766 C CA . GLN A 1 96 ? -9.606 5.396 -12.143 1.00 85.62 96 GLN A CA 1
ATOM 767 C C . GLN A 1 96 ? -9.921 6.328 -10.968 1.00 85.62 96 GLN A C 1
ATOM 769 O O . GLN A 1 96 ? -9.129 7.223 -10.678 1.00 85.62 96 GLN A O 1
ATOM 774 N N . ALA A 1 97 ? -11.008 6.071 -10.234 1.00 88.00 97 ALA A N 1
ATOM 775 C CA . ALA A 1 97 ? -11.388 6.852 -9.059 1.00 88.00 97 ALA A CA 1
ATOM 776 C C . ALA A 1 97 ? -10.296 6.826 -7.974 1.00 88.00 97 ALA A C 1
ATOM 778 O O . ALA A 1 97 ? -9.909 7.876 -7.458 1.00 88.00 97 ALA A O 1
ATOM 779 N N . ARG A 1 98 ? -9.710 5.652 -7.688 1.00 89.25 98 ARG A N 1
ATOM 780 C CA . ARG A 1 98 ? -8.589 5.527 -6.735 1.00 89.25 98 ARG A CA 1
ATOM 781 C C . ARG A 1 98 ? -7.351 6.307 -7.175 1.00 89.25 98 ARG A C 1
ATOM 783 O O . ARG A 1 98 ? -6.697 6.930 -6.340 1.00 89.25 98 ARG A O 1
ATOM 790 N N . GLN A 1 99 ? -7.016 6.277 -8.465 1.00 83.81 99 GLN A N 1
ATOM 791 C CA . GLN A 1 99 ? -5.890 7.043 -9.008 1.00 83.81 99 GLN A CA 1
ATOM 792 C C . GLN A 1 99 ? -6.138 8.551 -8.921 1.00 83.81 99 GLN A C 1
ATOM 794 O O . GLN A 1 99 ? -5.256 9.281 -8.472 1.00 83.81 99 GLN A O 1
ATOM 799 N N . ALA A 1 100 ? -7.339 9.005 -9.284 1.00 86.56 100 ALA A N 1
ATOM 800 C CA . ALA A 1 100 ? -7.723 10.410 -9.205 1.00 86.56 100 ALA A CA 1
ATOM 801 C C . ALA A 1 100 ? -7.705 10.928 -7.759 1.00 86.56 100 ALA A C 1
ATOM 803 O O . ALA A 1 100 ? -7.173 12.006 -7.507 1.00 86.56 100 ALA A O 1
ATOM 804 N N . HIS A 1 101 ? -8.197 10.136 -6.801 1.00 89.88 101 HIS A N 1
ATOM 805 C CA . HIS A 1 101 ? -8.134 10.472 -5.378 1.00 89.88 101 HIS A CA 1
ATOM 806 C C . HIS A 1 101 ? -6.699 10.530 -4.848 1.00 89.88 101 HIS A C 1
ATOM 808 O O . HIS A 1 101 ? -6.344 11.479 -4.157 1.00 89.88 101 HIS A O 1
ATOM 814 N N . LYS A 1 102 ? -5.842 9.567 -5.217 1.00 88.12 102 LYS A N 1
ATOM 815 C CA . LYS A 1 102 ? -4.421 9.587 -4.831 1.00 88.12 102 LYS A CA 1
ATOM 816 C C . LYS A 1 102 ? -3.685 10.817 -5.378 1.00 88.12 102 LYS A C 1
ATOM 818 O O . LYS A 1 102 ? -2.750 11.292 -4.744 1.00 88.12 102 LYS A O 1
ATOM 823 N N . ALA A 1 103 ? -4.098 11.314 -6.541 1.00 84.69 103 ALA A N 1
ATOM 824 C CA . ALA A 1 103 ? -3.561 12.523 -7.160 1.00 84.69 103 ALA A CA 1
ATOM 825 C C . ALA A 1 103 ? -4.225 13.826 -6.665 1.00 84.69 103 ALA A C 1
ATOM 827 O O . ALA A 1 103 ? -3.933 14.882 -7.219 1.00 84.69 103 ALA A O 1
ATOM 828 N N . ASP A 1 104 ? -5.139 13.754 -5.687 1.00 85.81 104 ASP A N 1
ATOM 829 C CA . ASP A 1 104 ? -5.965 14.872 -5.199 1.00 85.81 104 ASP A CA 1
ATOM 830 C C . ASP A 1 104 ? -6.700 15.641 -6.323 1.00 85.81 104 ASP A C 1
ATOM 832 O O . ASP A 1 104 ? -6.950 16.846 -6.267 1.00 85.81 104 ASP A O 1
ATOM 836 N N . ASN A 1 105 ? -7.059 14.935 -7.402 1.00 87.12 105 ASN A N 1
ATOM 837 C CA . ASN A 1 105 ? -7.675 15.531 -8.582 1.00 87.12 105 ASN A CA 1
ATOM 838 C C . ASN A 1 105 ? -9.204 15.434 -8.517 1.00 87.12 105 ASN A C 1
ATOM 840 O O . ASN A 1 105 ? -9.829 14.579 -9.147 1.00 87.12 105 ASN A O 1
ATOM 844 N N . VAL A 1 106 ? -9.818 16.357 -7.775 1.00 89.69 106 VAL A N 1
ATOM 845 C CA . VAL A 1 106 ? -11.278 16.410 -7.574 1.00 89.69 106 VAL A CA 1
ATOM 846 C C . VAL A 1 106 ? -12.052 16.534 -8.892 1.00 89.69 106 VAL A C 1
ATOM 848 O O . VAL A 1 106 ? -13.120 15.943 -9.034 1.00 89.69 106 VAL A O 1
ATOM 851 N N . ARG A 1 107 ? -11.521 17.259 -9.888 1.00 86.56 107 ARG A N 1
ATOM 852 C CA . ARG A 1 107 ? -12.180 17.401 -11.200 1.00 86.56 107 ARG A CA 1
ATOM 853 C C . ARG A 1 107 ? -12.243 16.071 -11.943 1.00 86.56 107 ARG A C 1
ATOM 855 O O . ARG A 1 107 ? -13.284 15.745 -12.502 1.00 86.56 107 ARG A O 1
ATOM 862 N N . ALA A 1 108 ? -11.156 15.301 -11.912 1.00 85.81 108 ALA A N 1
ATOM 863 C CA . ALA A 1 108 ? -11.139 13.967 -12.496 1.00 85.81 108 ALA A CA 1
ATOM 864 C C . ALA A 1 108 ? -12.131 13.037 -11.786 1.00 85.81 108 ALA A C 1
ATOM 866 O O . ALA A 1 108 ? -12.847 12.314 -12.463 1.00 85.81 108 ALA A O 1
ATOM 867 N N . ILE A 1 109 ? -12.240 13.098 -10.452 1.00 90.56 109 ILE A N 1
ATOM 868 C CA . ILE A 1 109 ? -13.227 12.303 -9.696 1.00 90.56 109 ILE A CA 1
ATOM 869 C C . ILE A 1 109 ? -14.660 12.608 -10.164 1.00 90.56 109 ILE A C 1
ATOM 871 O O . ILE A 1 109 ? -15.426 11.682 -10.416 1.00 90.56 109 ILE A O 1
ATOM 875 N N . ILE A 1 110 ? -15.008 13.890 -10.323 1.00 90.56 110 ILE A N 1
ATOM 876 C CA . ILE A 1 110 ? -16.334 14.310 -10.809 1.00 90.56 110 ILE A CA 1
ATOM 877 C C . ILE A 1 110 ? -16.574 13.817 -12.241 1.00 90.56 110 ILE A C 1
ATOM 879 O O . ILE A 1 110 ? -17.630 13.257 -12.514 1.00 90.56 110 ILE A O 1
ATOM 883 N N . SER A 1 111 ? -15.591 13.966 -13.134 1.00 88.81 111 SER A N 1
ATOM 884 C CA . SER A 1 111 ? -15.692 13.475 -14.516 1.00 88.81 111 SER A CA 1
ATOM 885 C C . SER A 1 111 ? -15.924 11.964 -14.562 1.00 88.81 111 SER A C 1
ATOM 887 O O . SER A 1 111 ? -16.816 11.503 -15.260 1.00 88.81 111 SER A O 1
ATOM 889 N N . ILE A 1 112 ? -15.171 11.194 -13.769 1.00 90.62 112 ILE A N 1
ATOM 890 C CA . ILE A 1 112 ? -15.300 9.731 -13.702 1.00 90.62 112 ILE A CA 1
ATOM 891 C C . ILE A 1 112 ? -16.697 9.333 -13.211 1.00 90.62 112 ILE A C 1
ATOM 893 O O . ILE A 1 112 ? -17.266 8.364 -13.708 1.00 90.62 112 ILE A O 1
ATOM 897 N N . TRP A 1 113 ? -17.262 10.069 -12.249 1.00 93.31 113 TRP A N 1
ATOM 898 C CA . TRP A 1 113 ? -18.633 9.840 -11.791 1.00 93.31 113 TRP A CA 1
ATOM 899 C C . TRP A 1 113 ? -19.670 10.148 -12.872 1.00 93.31 113 TRP A C 1
ATOM 901 O O . TRP A 1 113 ? -20.591 9.367 -13.074 1.00 93.31 113 TRP A O 1
ATOM 911 N N . GLN A 1 114 ? -19.512 11.248 -13.607 1.00 90.94 114 GLN A N 1
ATOM 912 C CA . GLN A 1 114 ? -20.409 11.591 -14.714 1.00 90.94 114 GLN A CA 1
ATOM 913 C C . GLN A 1 114 ? -20.371 10.526 -15.817 1.00 90.94 114 GLN A C 1
ATOM 915 O O . GLN A 1 114 ? -21.421 10.079 -16.280 1.00 90.94 114 GLN A O 1
ATOM 920 N N . ASP A 1 115 ? -19.173 10.057 -16.171 1.00 88.06 115 ASP A N 1
ATOM 921 C CA . ASP A 1 115 ? -18.980 8.971 -17.134 1.00 88.06 115 ASP A CA 1
ATOM 922 C C . ASP A 1 115 ? -19.620 7.664 -16.643 1.00 88.06 115 ASP A C 1
ATOM 924 O O . ASP A 1 115 ? -20.226 6.928 -17.423 1.00 88.06 115 ASP A O 1
ATOM 928 N N . LEU A 1 116 ? -19.520 7.380 -15.340 1.00 90.25 116 LEU A N 1
ATOM 929 C CA . LEU A 1 116 ? -20.163 6.232 -14.703 1.00 90.25 116 LEU A CA 1
ATOM 930 C C . LEU A 1 116 ? -21.690 6.329 -14.783 1.00 90.25 116 LEU A C 1
ATOM 932 O O . LEU A 1 116 ? -22.335 5.353 -15.165 1.00 90.25 116 LEU A O 1
ATOM 936 N N . MET A 1 117 ? -22.261 7.485 -14.439 1.00 89.12 117 MET A N 1
ATOM 937 C CA . MET A 1 117 ? -23.704 7.719 -14.471 1.00 89.12 117 MET A CA 1
ATOM 938 C C . MET A 1 117 ? -24.247 7.571 -15.892 1.00 89.12 117 MET A C 1
ATOM 940 O O . MET A 1 117 ? -25.173 6.788 -16.099 1.00 89.12 117 MET A O 1
ATOM 944 N N . SER A 1 118 ? -23.605 8.199 -16.881 1.00 87.31 118 SER A N 1
ATOM 945 C CA . SER A 1 118 ? -23.968 8.045 -18.296 1.00 87.31 118 SER A CA 1
ATOM 946 C C . SER A 1 118 ? -23.855 6.587 -18.757 1.00 87.31 118 SER A C 1
ATOM 948 O O . SER A 1 118 ? -24.792 6.043 -19.338 1.00 87.31 118 SER A O 1
ATOM 950 N N . ALA A 1 119 ? -22.761 5.897 -18.420 1.00 83.56 119 ALA A N 1
ATOM 951 C CA . ALA A 1 119 ? -22.596 4.489 -18.771 1.00 83.56 119 ALA A CA 1
ATOM 952 C C . ALA A 1 119 ? -23.636 3.577 -18.097 1.00 83.56 119 ALA A C 1
ATOM 954 O O . ALA A 1 119 ? -23.967 2.526 -18.648 1.00 83.56 119 ALA A O 1
ATOM 955 N N . SER A 1 120 ? -24.134 3.946 -16.914 1.00 84.00 120 SER A N 1
ATOM 956 C CA . SER A 1 120 ? -25.131 3.173 -16.166 1.00 84.00 120 SER A CA 1
ATOM 957 C C . SER A 1 120 ? -26.529 3.231 -16.786 1.00 84.00 120 SER A C 1
ATOM 959 O O . SER A 1 120 ? -27.286 2.268 -16.658 1.00 84.00 120 SER A O 1
ATOM 961 N N . GLU A 1 121 ? -26.846 4.309 -17.508 1.00 82.75 121 GLU A N 1
ATOM 962 C CA . GLU A 1 121 ? -28.096 4.453 -18.261 1.00 82.75 121 GLU A CA 1
ATOM 963 C C . GLU A 1 121 ? -28.082 3.592 -19.529 1.00 82.75 121 GLU A C 1
ATOM 965 O O . GLU A 1 121 ? -29.067 2.919 -19.837 1.00 82.75 121 GLU A O 1
ATOM 970 N N . ASP A 1 122 ? -26.936 3.537 -20.210 1.00 77.44 122 ASP A N 1
ATOM 971 C CA . ASP A 1 122 ? -26.785 2.808 -21.471 1.00 77.44 122 ASP A CA 1
ATOM 972 C C . ASP A 1 122 ? -26.533 1.301 -21.286 1.00 77.44 122 ASP A C 1
ATOM 974 O O . ASP A 1 122 ? -26.791 0.503 -22.191 1.00 77.44 122 ASP A O 1
ATOM 978 N N . LYS A 1 123 ? -25.986 0.879 -20.134 1.00 80.62 123 LYS A N 1
ATOM 979 C CA . LYS A 1 123 ? -25.489 -0.494 -19.923 1.00 80.62 123 LYS A CA 1
ATOM 980 C C . LYS A 1 123 ? -26.117 -1.157 -18.691 1.00 80.62 123 LYS A C 1
ATOM 982 O O . LYS A 1 123 ? -25.532 -1.118 -17.607 1.00 80.62 123 LYS A O 1
ATOM 987 N N . PRO A 1 124 ? -27.213 -1.925 -18.855 1.00 77.44 124 PRO A N 1
ATOM 988 C CA . PRO A 1 124 ? -27.872 -2.636 -17.753 1.00 77.44 124 PRO A CA 1
ATOM 989 C C . PRO A 1 124 ? -26.958 -3.588 -16.964 1.00 77.44 124 PRO A C 1
ATOM 991 O O . PRO A 1 124 ? -27.153 -3.791 -15.769 1.00 77.44 124 PRO A O 1
ATOM 994 N N . LYS A 1 125 ? -25.922 -4.151 -17.602 1.00 79.19 125 LYS A N 1
ATOM 995 C CA . LYS A 1 125 ? -24.930 -5.006 -16.925 1.00 79.19 125 LYS A CA 1
ATOM 996 C C . LYS A 1 125 ? -24.150 -4.269 -15.837 1.00 79.19 125 LYS A C 1
ATOM 998 O O . LYS A 1 125 ? -23.820 -4.877 -14.827 1.00 79.19 125 LYS A O 1
ATOM 1003 N N . LEU A 1 126 ? -23.877 -2.976 -16.020 1.00 81.94 126 LEU A N 1
ATOM 1004 C CA . LEU A 1 126 ? -23.156 -2.176 -15.032 1.00 81.94 126 LEU A CA 1
ATOM 1005 C C . LEU A 1 126 ? -23.984 -2.021 -13.749 1.00 81.94 126 LEU A C 1
ATOM 1007 O O . LEU A 1 126 ? -23.446 -2.143 -12.655 1.00 81.94 126 LEU A O 1
ATOM 1011 N N . ILE A 1 127 ? -25.302 -1.856 -13.889 1.00 84.00 127 ILE A N 1
ATOM 1012 C CA . ILE A 1 127 ? -26.242 -1.829 -12.762 1.00 84.00 127 ILE A CA 1
ATOM 1013 C C . ILE A 1 127 ? -26.229 -3.158 -11.995 1.00 84.00 127 ILE A C 1
ATOM 1015 O O . ILE A 1 127 ? -26.229 -3.157 -10.767 1.00 84.00 127 ILE A O 1
ATOM 1019 N N . ILE A 1 128 ? -26.179 -4.296 -12.698 1.00 82.31 128 ILE A N 1
ATOM 1020 C CA . ILE A 1 128 ? -26.072 -5.620 -12.062 1.00 82.31 128 ILE A CA 1
ATOM 1021 C C . ILE A 1 128 ? -24.751 -5.734 -11.289 1.00 82.31 128 ILE A C 1
ATOM 1023 O O . ILE A 1 128 ? -24.768 -6.082 -10.113 1.00 82.31 128 ILE A O 1
ATOM 1027 N N . GLN A 1 129 ? -23.628 -5.341 -11.898 1.00 83.94 129 GLN A N 1
ATOM 1028 C CA . GLN A 1 129 ? -22.318 -5.359 -11.235 1.00 83.94 129 GLN A CA 1
ATOM 1029 C C . GLN A 1 129 ? -22.272 -4.460 -9.990 1.00 83.94 129 GLN A C 1
ATOM 1031 O O . GLN A 1 129 ? -21.676 -4.843 -8.984 1.00 83.94 129 GLN A O 1
ATOM 1036 N N . MET A 1 130 ? -22.908 -3.283 -10.034 1.00 86.81 130 MET A N 1
ATOM 1037 C CA . MET A 1 130 ? -23.035 -2.394 -8.872 1.00 86.81 130 MET A CA 1
ATOM 1038 C C . MET A 1 130 ? -23.866 -3.031 -7.751 1.00 86.81 130 MET A C 1
ATOM 1040 O O . MET A 1 130 ? -23.499 -2.910 -6.587 1.00 86.81 130 MET A O 1
ATOM 1044 N N . ARG A 1 131 ? -24.957 -3.736 -8.088 1.00 86.06 131 ARG A N 1
ATOM 1045 C CA . ARG A 1 131 ? -25.778 -4.472 -7.108 1.00 86.06 131 ARG A CA 1
ATOM 1046 C C . ARG A 1 131 ? -25.011 -5.607 -6.443 1.00 86.06 131 ARG A C 1
ATOM 1048 O O . ARG A 1 131 ? -25.159 -5.818 -5.246 1.00 86.06 131 ARG A O 1
ATOM 1055 N N . GLU A 1 132 ? -24.201 -6.324 -7.215 1.00 83.94 132 GLU A N 1
ATOM 1056 C CA . GLU A 1 132 ? -23.362 -7.417 -6.716 1.00 83.94 132 GLU A CA 1
ATOM 1057 C C . GLU A 1 132 ? -22.188 -6.916 -5.863 1.00 83.94 132 GLU A C 1
ATOM 1059 O O . GLU A 1 132 ? -21.690 -7.657 -5.019 1.00 83.94 132 GLU A O 1
ATOM 1064 N N . ASN A 1 133 ? -21.777 -5.652 -6.030 1.00 85.31 133 ASN A N 1
ATOM 1065 C CA . ASN A 1 133 ? -20.662 -5.042 -5.302 1.00 85.31 133 ASN A CA 1
ATOM 1066 C C . ASN A 1 133 ? -21.054 -3.707 -4.630 1.00 85.31 133 ASN A C 1
ATOM 1068 O O . ASN A 1 133 ? -20.552 -2.654 -5.037 1.00 85.31 133 ASN A O 1
ATOM 1072 N N . PRO A 1 134 ? -21.887 -3.715 -3.568 1.00 85.38 134 PRO A N 1
ATOM 1073 C CA . PRO A 1 134 ? -22.309 -2.493 -2.870 1.00 85.38 134 PRO A CA 1
ATOM 1074 C C . PRO A 1 134 ? -21.141 -1.653 -2.329 1.00 85.38 134 PRO A C 1
ATOM 1076 O O . PRO A 1 134 ? -21.200 -0.424 -2.353 1.00 85.38 134 PRO A O 1
ATOM 1079 N N . ASP A 1 135 ? -20.036 -2.310 -1.946 1.00 87.00 135 ASP A N 1
ATOM 1080 C CA . ASP A 1 135 ? -18.799 -1.673 -1.468 1.00 87.00 135 ASP A CA 1
ATOM 1081 C C . ASP A 1 135 ? -18.230 -0.646 -2.482 1.00 87.00 135 ASP A C 1
ATOM 1083 O O . ASP A 1 135 ? -17.490 0.272 -2.118 1.00 87.00 135 ASP A O 1
ATOM 1087 N N . PHE A 1 136 ? -18.570 -0.769 -3.773 1.00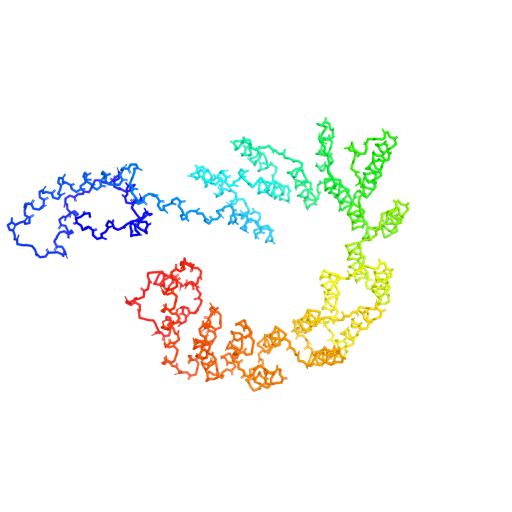 90.12 136 PHE A N 1
ATOM 1088 C CA . PHE A 1 136 ? -18.207 0.214 -4.793 1.00 90.12 136 PHE A CA 1
ATOM 1089 C C . PHE A 1 136 ? -18.871 1.577 -4.546 1.00 90.12 136 PHE A C 1
ATOM 1091 O O . PHE A 1 136 ? -18.203 2.605 -4.655 1.00 90.12 136 PHE A O 1
ATOM 1098 N N . LEU A 1 137 ? -20.161 1.601 -4.199 1.00 92.94 137 LEU A N 1
ATOM 1099 C CA . LEU A 1 137 ? -20.896 2.841 -3.931 1.00 92.94 137 LEU A CA 1
ATOM 1100 C C . LEU A 1 137 ? -20.566 3.406 -2.546 1.00 92.94 137 LEU A C 1
ATOM 1102 O O . LEU A 1 137 ? -20.535 4.626 -2.383 1.00 92.94 137 LEU A O 1
ATOM 1106 N N . ASP A 1 138 ? -20.207 2.556 -1.582 1.00 92.81 138 ASP A N 1
ATOM 1107 C CA . ASP A 1 138 ? -19.657 2.998 -0.293 1.00 92.81 138 ASP A CA 1
ATOM 1108 C C . ASP A 1 138 ? -18.367 3.813 -0.485 1.00 92.81 138 ASP A C 1
ATOM 1110 O O . ASP A 1 138 ? -18.161 4.844 0.161 1.00 92.81 138 ASP A O 1
ATOM 1114 N N . TYR A 1 139 ? -17.514 3.402 -1.430 1.00 93.00 139 TYR A N 1
ATOM 1115 C CA . TYR A 1 139 ? -16.309 4.155 -1.777 1.00 93.00 139 TYR A CA 1
ATOM 1116 C C . TYR A 1 139 ? -16.623 5.534 -2.380 1.00 93.00 139 TYR A C 1
ATOM 1118 O O . TYR A 1 139 ? -15.920 6.500 -2.088 1.00 93.00 139 TYR A O 1
ATOM 1126 N N . TRP A 1 140 ? -17.691 5.664 -3.172 1.00 95.00 140 TRP A N 1
ATOM 1127 C CA . TRP A 1 140 ? -18.125 6.964 -3.693 1.00 95.00 140 TRP A CA 1
ATOM 1128 C C . TRP A 1 140 ? -18.666 7.882 -2.595 1.00 95.00 140 TRP A C 1
ATOM 1130 O O . TRP A 1 140 ? -18.270 9.045 -2.543 1.00 95.00 140 TRP A O 1
ATOM 1140 N N . HIS A 1 141 ? -19.454 7.358 -1.650 1.00 94.62 141 HIS A N 1
ATOM 1141 C CA . HIS A 1 141 ? -19.851 8.111 -0.454 1.00 94.62 141 HIS A CA 1
ATOM 1142 C C . HIS A 1 141 ? -18.630 8.634 0.313 1.00 94.62 141 HIS A C 1
ATOM 1144 O O . HIS A 1 141 ? -18.571 9.816 0.659 1.00 94.62 141 HIS A O 1
ATOM 1150 N N . PHE A 1 142 ? -17.617 7.783 0.515 1.00 95.62 142 PHE A N 1
ATOM 1151 C CA . PHE A 1 142 ? -16.337 8.194 1.093 1.00 95.62 142 PHE A CA 1
ATOM 1152 C C . PHE A 1 142 ? -15.679 9.335 0.300 1.00 95.62 142 PHE A C 1
ATOM 1154 O O . PHE A 1 142 ? -15.281 10.334 0.902 1.00 95.62 142 PHE A O 1
ATOM 1161 N N . LEU A 1 143 ? -15.581 9.225 -1.031 1.00 94.69 143 LEU A N 1
ATOM 1162 C CA . LEU A 1 143 ? -14.954 10.246 -1.879 1.00 94.69 143 LEU A CA 1
ATOM 1163 C C . LEU A 1 143 ? -15.673 11.593 -1.786 1.00 94.69 143 LEU A C 1
ATOM 1165 O O . LEU A 1 143 ? -15.019 12.634 -1.687 1.00 94.69 143 LEU A O 1
ATOM 1169 N N . TRP A 1 144 ? -17.004 11.595 -1.782 1.00 95.38 144 TRP A N 1
ATOM 1170 C CA . TRP A 1 144 ? -17.793 12.822 -1.670 1.00 95.38 144 TRP A CA 1
ATOM 1171 C C . TRP A 1 144 ? -17.668 13.475 -0.300 1.00 95.38 144 TRP A C 1
ATOM 1173 O O . TRP A 1 144 ? -17.530 14.698 -0.213 1.00 95.38 144 TRP A O 1
ATOM 1183 N N . CYS A 1 145 ? -17.603 12.676 0.764 1.00 93.81 145 CYS A N 1
ATOM 1184 C CA . CYS A 1 145 ? -17.277 13.173 2.095 1.00 93.81 145 CYS A CA 1
ATOM 1185 C C . CYS A 1 145 ? -15.856 13.760 2.147 1.00 93.81 145 CYS A C 1
ATOM 1187 O O . CYS A 1 145 ? -15.689 14.903 2.574 1.00 93.81 145 CYS A O 1
ATOM 1189 N N . ALA A 1 146 ? -14.854 13.038 1.636 1.00 92.00 146 ALA A N 1
ATOM 1190 C CA . ALA A 1 146 ? -13.452 13.463 1.633 1.00 92.00 146 ALA A CA 1
ATOM 1191 C C . ALA A 1 146 ? -13.214 14.746 0.817 1.00 92.00 146 ALA A C 1
ATOM 1193 O O . ALA A 1 146 ? -12.421 15.598 1.216 1.00 92.00 146 ALA A O 1
ATOM 1194 N N . THR A 1 147 ? -13.934 14.919 -0.295 1.00 91.50 147 THR A N 1
ATOM 1195 C CA . THR A 1 147 ? -13.817 16.080 -1.199 1.00 91.50 147 THR A CA 1
ATOM 1196 C C . THR A 1 147 ? -14.796 17.218 -0.887 1.00 91.50 147 THR A C 1
ATOM 1198 O O . THR A 1 147 ? -14.825 18.216 -1.610 1.00 91.50 147 THR A O 1
ATOM 1201 N N . ARG A 1 148 ? -15.575 17.109 0.203 1.00 91.00 148 ARG A N 1
ATOM 1202 C CA . ARG A 1 148 ? -16.567 18.106 0.657 1.00 91.00 148 ARG A CA 1
ATOM 1203 C C . ARG A 1 148 ? -17.658 18.406 -0.384 1.00 91.00 148 ARG A C 1
ATOM 1205 O O . ARG A 1 148 ? -17.989 19.566 -0.635 1.00 91.00 148 ARG A O 1
ATOM 1212 N N . ARG A 1 149 ? -18.236 17.360 -0.979 1.00 90.25 149 ARG A N 1
ATOM 1213 C CA . ARG A 1 149 ? -19.297 17.440 -1.998 1.00 90.25 149 ARG A CA 1
ATOM 1214 C C . ARG A 1 149 ? -20.610 16.816 -1.506 1.00 90.25 149 ARG A C 1
ATOM 1216 O O . ARG A 1 149 ? -20.914 15.685 -1.867 1.00 90.25 149 ARG A O 1
ATOM 1223 N N . PRO A 1 150 ? -21.405 17.533 -0.691 1.00 86.94 150 PRO A N 1
ATOM 1224 C CA . PRO A 1 150 ? -22.663 16.996 -0.168 1.00 86.94 150 PRO A CA 1
ATOM 1225 C C . PRO A 1 150 ? -23.711 16.741 -1.264 1.00 86.94 150 PRO A C 1
ATOM 1227 O O . PRO A 1 150 ? -24.482 15.798 -1.150 1.00 86.94 150 PRO A O 1
ATOM 1230 N N . GLU A 1 151 ? -23.706 17.530 -2.340 1.00 88.62 151 GLU A N 1
ATOM 1231 C CA . GLU A 1 151 ? -24.633 17.375 -3.474 1.00 88.62 151 GLU A CA 1
ATOM 1232 C C . GLU A 1 151 ? -24.488 15.998 -4.143 1.00 88.62 151 GLU A C 1
ATOM 1234 O O . GLU A 1 151 ? -25.469 15.291 -4.353 1.00 88.62 151 GLU A O 1
ATOM 1239 N N . MET A 1 152 ? -23.244 15.571 -4.375 1.00 91.31 152 MET A N 1
ATOM 1240 C CA . MET A 1 152 ? -22.924 14.277 -4.991 1.00 91.31 152 MET A CA 1
ATOM 1241 C C . MET A 1 152 ? -23.267 13.089 -4.081 1.00 91.31 152 MET A C 1
ATOM 1243 O O . MET A 1 152 ? -23.511 11.975 -4.549 1.00 91.31 152 MET A O 1
ATOM 1247 N N . LEU A 1 153 ? -23.284 13.310 -2.762 1.00 89.38 153 LEU A N 1
ATOM 1248 C CA . LEU A 1 153 ? -23.651 12.284 -1.792 1.00 89.38 153 LEU A CA 1
ATOM 1249 C C . LEU A 1 153 ? -25.133 11.919 -1.911 1.00 89.38 153 LEU A C 1
ATOM 1251 O O . LEU A 1 153 ? -25.470 10.735 -1.896 1.00 89.38 153 LEU A O 1
ATOM 1255 N N . GLN A 1 154 ? -25.994 12.926 -2.094 1.00 89.25 154 GLN A N 1
ATOM 1256 C CA . GLN A 1 154 ? -27.414 12.699 -2.348 1.00 89.25 154 GLN A CA 1
ATOM 1257 C C . GLN A 1 154 ? -27.616 11.960 -3.672 1.00 89.25 154 GLN A C 1
ATOM 1259 O O . GLN A 1 154 ? -28.317 10.958 -3.701 1.00 89.25 154 GLN A O 1
ATOM 1264 N N . GLU A 1 155 ? -26.924 12.371 -4.737 1.00 91.75 155 GLU A N 1
ATOM 1265 C CA . GLU A 1 155 ? -27.007 11.695 -6.039 1.00 91.75 155 GLU A CA 1
ATOM 1266 C C . GLU A 1 155 ? -26.590 10.215 -5.956 1.00 91.75 155 GLU A C 1
ATOM 1268 O O . GLU A 1 155 ? -27.237 9.339 -6.532 1.00 91.75 155 GLU A O 1
ATOM 1273 N N . THR A 1 156 ? -25.542 9.909 -5.184 1.00 93.00 156 THR A N 1
ATOM 1274 C CA . THR A 1 156 ? -25.097 8.522 -4.958 1.00 93.00 156 THR A CA 1
ATOM 1275 C C . THR A 1 156 ? -26.145 7.723 -4.170 1.00 93.00 156 THR A C 1
ATOM 1277 O O . THR A 1 156 ? -26.386 6.557 -4.481 1.00 93.00 156 THR A O 1
ATOM 1280 N N . SER A 1 157 ? -26.808 8.344 -3.188 1.00 91.44 157 SER A N 1
ATOM 1281 C CA . SER A 1 157 ? -27.901 7.723 -2.421 1.00 91.44 157 SER A CA 1
ATOM 1282 C C . SER A 1 157 ? -29.149 7.479 -3.281 1.00 91.44 157 SER A C 1
ATOM 1284 O O . SER A 1 157 ? -29.782 6.422 -3.193 1.00 91.44 157 SER A O 1
ATOM 1286 N N . ASP A 1 158 ? -29.473 8.418 -4.168 1.00 90.88 158 ASP A N 1
ATOM 1287 C CA . ASP A 1 158 ? -30.576 8.293 -5.120 1.00 90.88 158 ASP A CA 1
ATOM 1288 C C . ASP A 1 158 ? -30.291 7.171 -6.128 1.00 90.88 158 ASP A C 1
ATOM 1290 O O . ASP A 1 158 ? -31.179 6.376 -6.450 1.00 90.88 158 ASP A O 1
ATOM 1294 N N . LEU A 1 159 ? -29.037 7.046 -6.586 1.00 90.75 159 LEU A N 1
ATOM 1295 C CA . LEU A 1 159 ? -28.601 5.924 -7.414 1.00 90.75 159 LEU A CA 1
ATOM 1296 C C . LEU A 1 159 ? -28.773 4.593 -6.676 1.00 90.75 159 LEU A C 1
ATOM 1298 O O . LEU A 1 159 ? -29.369 3.683 -7.249 1.00 90.75 159 LEU A O 1
ATOM 1302 N N . MET A 1 160 ? -28.292 4.480 -5.429 1.00 93.12 160 MET A N 1
ATOM 1303 C CA . MET A 1 160 ? -28.468 3.272 -4.608 1.00 93.12 160 MET A CA 1
ATOM 1304 C C . MET A 1 160 ? -29.945 2.872 -4.541 1.00 93.12 160 MET A C 1
ATOM 1306 O O . MET A 1 160 ? -30.289 1.745 -4.902 1.00 93.12 160 MET A O 1
ATOM 1310 N N . SER A 1 161 ? -30.820 3.829 -4.228 1.00 92.31 161 SER A N 1
ATOM 1311 C CA . SER A 1 161 ? -32.269 3.617 -4.142 1.00 92.31 161 SER A CA 1
ATOM 1312 C C . SER A 1 161 ? -32.859 3.136 -5.474 1.00 92.31 161 SER A C 1
ATOM 1314 O O . SER A 1 161 ? -33.599 2.152 -5.521 1.00 92.31 161 SER A O 1
ATOM 1316 N N . ARG A 1 162 ? -32.481 3.768 -6.597 1.00 89.62 162 ARG A N 1
ATOM 1317 C CA . ARG A 1 162 ? -32.909 3.369 -7.953 1.00 89.62 162 ARG A CA 1
ATOM 1318 C C . ARG A 1 162 ? -32.506 1.939 -8.296 1.00 89.62 162 ARG A C 1
ATOM 1320 O O . ARG A 1 162 ? -33.243 1.240 -8.993 1.00 89.62 162 ARG A O 1
ATOM 1327 N N . ILE A 1 163 ? -31.336 1.501 -7.837 1.00 89.25 163 ILE A N 1
ATOM 1328 C CA . ILE A 1 163 ? -30.846 0.145 -8.080 1.00 89.25 163 ILE A CA 1
ATOM 1329 C C . ILE A 1 163 ? -31.259 -0.839 -6.979 1.00 89.25 163 ILE A C 1
ATOM 1331 O O . ILE A 1 163 ? -30.872 -1.999 -7.066 1.00 89.25 163 ILE A O 1
ATOM 1335 N N . GLY A 1 164 ? -32.094 -0.444 -6.016 1.00 87.56 164 GLY A N 1
ATOM 1336 C CA . GLY A 1 164 ? -32.591 -1.325 -4.955 1.00 87.56 164 GLY A CA 1
ATOM 1337 C C . GLY A 1 164 ? -31.537 -1.688 -3.906 1.00 87.56 164 GLY A C 1
ATOM 1338 O O . GLY A 1 164 ? -31.615 -2.763 -3.315 1.00 87.56 164 GLY A O 1
ATOM 1339 N N . LEU A 1 165 ? -30.537 -0.828 -3.716 1.00 91.25 165 LEU A N 1
ATOM 1340 C CA . LEU A 1 165 ? -29.597 -0.889 -2.604 1.00 91.25 165 LEU A CA 1
ATOM 1341 C C . LEU A 1 165 ? -29.953 0.182 -1.576 1.00 91.25 165 LEU A C 1
ATOM 1343 O O . LEU A 1 165 ? -30.349 1.287 -1.929 1.00 91.25 165 LEU A O 1
ATOM 1347 N N . GLU A 1 166 ? -29.730 -0.135 -0.310 1.00 88.19 166 GLU A N 1
ATOM 1348 C CA . GLU A 1 166 ? -29.902 0.798 0.800 1.00 88.19 166 GLU A CA 1
ATOM 1349 C C . GLU A 1 166 ? -28.542 1.073 1.449 1.00 88.19 166 GLU A C 1
ATOM 1351 O O . GLU A 1 166 ? -27.719 0.150 1.537 1.00 88.19 166 GLU A O 1
ATOM 1356 N N . PRO A 1 167 ? -28.281 2.306 1.920 1.00 89.56 167 PRO A N 1
ATOM 1357 C CA . PRO A 1 167 ? -27.104 2.597 2.726 1.00 89.56 167 PRO A CA 1
ATOM 1358 C C . PRO A 1 167 ? -27.015 1.656 3.930 1.00 89.56 167 PRO A C 1
ATOM 1360 O O . PRO A 1 167 ? -27.968 1.474 4.690 1.00 89.56 167 PRO A O 1
ATOM 1363 N N . THR A 1 168 ? -25.846 1.054 4.117 1.00 91.00 168 THR A N 1
ATOM 1364 C CA . THR A 1 168 ? -25.581 0.128 5.220 1.00 91.00 168 THR A CA 1
ATOM 1365 C C . THR A 1 168 ? -24.655 0.767 6.250 1.00 91.00 168 THR A C 1
ATOM 1367 O O . THR A 1 168 ? -24.115 1.856 6.050 1.00 91.00 168 THR A O 1
ATOM 1370 N N . LEU A 1 169 ? -24.393 0.062 7.356 1.00 92.50 169 LEU A N 1
ATOM 1371 C CA . LEU A 1 169 ? -23.380 0.495 8.321 1.00 92.50 169 LEU A CA 1
ATOM 1372 C C . LEU A 1 169 ? -22.008 0.730 7.664 1.00 92.50 169 LEU A C 1
ATOM 1374 O O . LEU A 1 169 ? -21.288 1.638 8.074 1.00 92.50 169 LEU A O 1
ATOM 1378 N N . ARG A 1 170 ? -21.654 -0.041 6.627 1.00 91.62 170 ARG A N 1
ATOM 1379 C CA . ARG A 1 170 ? -20.404 0.165 5.882 1.00 91.62 170 ARG A CA 1
ATOM 1380 C C . ARG A 1 170 ? -20.395 1.497 5.142 1.00 91.62 170 ARG A C 1
ATOM 1382 O O . ARG A 1 170 ? -19.409 2.221 5.257 1.00 91.62 170 ARG A O 1
ATOM 1389 N N . THR A 1 171 ? -21.501 1.860 4.491 1.00 93.06 171 THR A N 1
ATOM 1390 C CA . THR A 1 171 ? -21.691 3.165 3.840 1.00 93.06 171 THR A CA 1
ATOM 1391 C C . THR A 1 171 ? -21.466 4.301 4.835 1.00 93.06 171 THR A C 1
ATOM 1393 O O . THR A 1 171 ? -20.681 5.216 4.587 1.00 93.06 171 THR A O 1
ATOM 1396 N N . TYR A 1 172 ? -22.079 4.206 6.016 1.00 94.50 172 TYR A N 1
ATOM 1397 C CA . TYR A 1 172 ? -21.944 5.214 7.064 1.00 94.50 172 TYR A CA 1
ATOM 1398 C C . TYR A 1 172 ? -20.526 5.288 7.648 1.00 94.50 172 TYR A C 1
ATOM 1400 O O . TYR A 1 172 ? -20.000 6.384 7.837 1.00 94.50 172 TYR A O 1
ATOM 1408 N N . THR A 1 173 ? -19.858 4.152 7.862 1.00 94.62 173 THR A N 1
ATOM 1409 C CA . THR A 1 173 ? -18.446 4.119 8.283 1.00 94.62 173 THR A CA 1
ATOM 1410 C C . THR A 1 173 ? -17.527 4.727 7.214 1.00 94.62 173 THR A C 1
ATOM 1412 O O . THR A 1 173 ? -16.611 5.485 7.537 1.00 94.62 173 THR A O 1
ATOM 1415 N N . ALA A 1 174 ? -17.793 4.469 5.929 1.00 94.50 174 ALA A N 1
ATOM 1416 C CA . ALA A 1 174 ? -17.065 5.070 4.813 1.00 94.50 174 ALA A CA 1
ATOM 1417 C C . ALA A 1 174 ? -17.248 6.599 4.772 1.00 94.50 174 ALA A C 1
ATOM 1419 O O . ALA A 1 174 ? -16.277 7.335 4.583 1.00 94.50 174 ALA A O 1
ATOM 1420 N N . MET A 1 175 ? -18.462 7.092 5.036 1.00 95.25 175 MET A N 1
ATOM 1421 C CA . MET A 1 175 ? -18.736 8.526 5.174 1.00 95.25 175 MET A CA 1
ATOM 1422 C C . MET A 1 175 ? -17.972 9.153 6.347 1.00 95.25 175 MET A C 1
ATOM 1424 O O . MET A 1 175 ? -17.356 10.203 6.159 1.00 95.25 175 MET A O 1
ATOM 1428 N N . MET A 1 176 ? -17.963 8.511 7.526 1.00 95.50 176 MET A N 1
ATOM 1429 C CA . MET A 1 176 ? -17.204 8.991 8.692 1.00 95.50 176 MET A CA 1
ATOM 1430 C C . MET A 1 176 ? -15.709 9.109 8.377 1.00 95.50 176 MET A C 1
ATOM 1432 O O . MET A 1 176 ? -15.105 10.138 8.671 1.00 95.50 176 MET A O 1
ATOM 1436 N N . ASN A 1 177 ? -15.138 8.115 7.689 1.00 94.25 177 ASN A N 1
ATOM 1437 C CA . ASN A 1 177 ? -13.745 8.157 7.243 1.00 94.25 177 ASN A CA 1
ATOM 1438 C C . ASN A 1 177 ? -13.484 9.291 6.239 1.00 94.25 177 ASN A C 1
ATOM 1440 O O . ASN A 1 177 ? -12.484 10.005 6.337 1.00 94.25 177 ASN A O 1
ATOM 1444 N N . GLY A 1 178 ? -14.410 9.529 5.309 1.00 93.50 178 GLY A N 1
ATOM 1445 C CA . GLY A 1 178 ? -14.317 10.671 4.402 1.00 93.50 178 GLY A CA 1
ATOM 1446 C C . GLY A 1 178 ? -14.322 12.005 5.158 1.00 93.50 178 GLY A C 1
ATOM 1447 O O . GLY A 1 178 ? -13.482 12.867 4.901 1.00 93.50 178 GLY A O 1
ATOM 1448 N N . TRP A 1 179 ? -15.199 12.166 6.152 1.00 94.75 179 TRP A N 1
ATOM 1449 C CA . TRP A 1 179 ? -15.240 13.381 6.972 1.00 94.75 179 TRP A CA 1
ATOM 1450 C C . TRP A 1 179 ? -14.039 13.547 7.895 1.00 94.75 179 TRP A C 1
ATOM 1452 O O . TRP A 1 179 ? -13.605 14.679 8.126 1.00 94.75 179 TRP A O 1
ATOM 1462 N N . LYS A 1 180 ? -13.441 12.444 8.352 1.00 92.31 180 LYS A N 1
ATOM 1463 C CA . LYS A 1 180 ? -12.152 12.462 9.047 1.00 92.31 180 LYS A CA 1
ATOM 1464 C C . LYS A 1 180 ? -11.068 13.089 8.170 1.00 92.31 180 LYS A C 1
ATOM 1466 O O . LYS A 1 180 ? -10.379 14.004 8.614 1.00 92.31 180 LYS A O 1
ATOM 1471 N N . ILE A 1 181 ? -10.973 12.693 6.897 1.00 89.81 181 ILE A N 1
ATOM 1472 C CA . ILE A 1 181 ? -10.032 13.304 5.939 1.00 89.81 181 ILE A CA 1
ATOM 1473 C C . ILE A 1 181 ? -10.362 14.782 5.704 1.00 89.81 181 ILE A C 1
ATOM 1475 O O . ILE A 1 181 ? -9.467 15.629 5.714 1.00 89.81 181 ILE A O 1
ATOM 1479 N N . SER A 1 182 ? -11.644 15.119 5.547 1.00 89.81 182 SER A N 1
ATOM 1480 C CA . SER A 1 182 ? -12.068 16.500 5.308 1.00 89.81 182 SER A CA 1
ATOM 1481 C C . SER A 1 182 ? -12.070 17.386 6.559 1.00 89.81 182 SER A C 1
ATOM 1483 O O . SER A 1 182 ? -12.431 18.559 6.456 1.00 89.81 182 SER A O 1
ATOM 1485 N N . LYS A 1 183 ? -11.669 16.857 7.719 1.00 90.69 183 LYS A N 1
ATOM 1486 C CA . LYS A 1 183 ? -11.629 17.527 9.026 1.00 90.69 183 LYS A CA 1
ATOM 1487 C C . LYS A 1 183 ? -12.974 18.024 9.565 1.00 90.69 183 LYS A C 1
ATOM 1489 O O . LYS A 1 183 ? -13.055 19.136 10.077 1.00 90.69 183 LYS A O 1
ATOM 1494 N N . ASP A 1 184 ? -14.019 17.210 9.448 1.00 92.31 184 ASP A N 1
ATOM 1495 C CA . ASP A 1 184 ? -15.389 17.560 9.847 1.00 92.31 184 ASP A CA 1
ATOM 1496 C C . ASP A 1 184 ? -15.924 16.618 10.945 1.00 92.31 184 ASP A C 1
ATOM 1498 O O . ASP A 1 184 ? -16.594 15.621 10.680 1.00 92.31 184 ASP A O 1
ATOM 1502 N N . ALA A 1 185 ? -15.588 16.921 12.204 1.00 93.88 185 ALA A N 1
ATOM 1503 C CA . ALA A 1 185 ? -15.983 16.106 13.360 1.00 93.88 185 ALA A CA 1
ATOM 1504 C C . ALA A 1 185 ? -17.483 16.216 13.676 1.00 93.88 185 ALA A C 1
ATOM 1506 O O . ALA A 1 185 ? -18.074 15.294 14.233 1.00 93.88 185 ALA A O 1
ATOM 1507 N N . GLU A 1 186 ? -18.102 17.347 13.332 1.00 94.12 186 GLU A N 1
ATOM 1508 C CA . GLU A 1 186 ? -19.515 17.606 13.614 1.00 94.12 186 GLU A CA 1
ATOM 1509 C C . GLU A 1 186 ? -20.413 16.679 12.802 1.00 94.12 186 GLU A C 1
ATOM 1511 O O . GLU A 1 186 ? -21.359 16.114 13.348 1.00 94.12 186 GLU A O 1
ATOM 1516 N N . LYS A 1 187 ? -20.079 16.438 11.528 1.00 93.94 187 LYS A N 1
ATOM 1517 C CA . LYS A 1 187 ? -20.812 15.466 10.708 1.00 93.94 187 LYS A CA 1
ATOM 1518 C C . LYS A 1 187 ? -20.671 14.030 11.204 1.00 93.94 187 LYS A C 1
ATOM 1520 O O . LYS A 1 187 ? -21.646 13.283 11.135 1.00 93.94 187 LYS A O 1
ATOM 1525 N N . ILE A 1 188 ? -19.505 13.651 11.736 1.00 95.31 188 ILE A N 1
ATOM 1526 C CA . ILE A 1 188 ? -19.301 12.326 12.347 1.00 95.31 188 ILE A CA 1
ATOM 1527 C C . ILE A 1 188 ? -20.251 12.150 13.539 1.00 95.31 188 ILE A C 1
ATOM 1529 O O . ILE A 1 188 ? -20.974 11.156 13.592 1.00 95.31 188 ILE A O 1
ATOM 1533 N N . GLU A 1 189 ? -20.320 13.128 14.448 1.00 95.44 189 GLU A N 1
ATOM 1534 C CA . GLU A 1 189 ? -21.228 13.065 15.604 1.00 95.44 189 GLU A CA 1
ATOM 1535 C C . GLU A 1 189 ? -22.706 13.150 15.209 1.00 95.44 189 GLU A C 1
ATOM 1537 O O . GLU A 1 189 ? -23.533 12.428 15.768 1.00 95.44 189 GLU A O 1
ATOM 1542 N N . ALA A 1 190 ? -23.058 13.983 14.226 1.00 95.75 190 ALA A N 1
ATOM 1543 C CA . ALA A 1 190 ? -24.428 14.077 13.729 1.00 95.75 190 ALA A CA 1
ATOM 154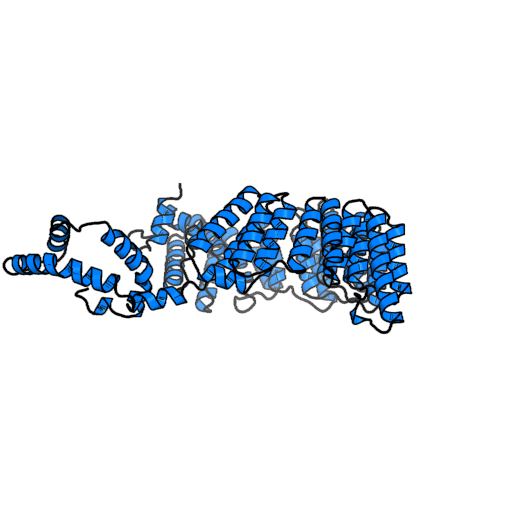4 C C . ALA A 1 190 ? -24.897 12.740 13.133 1.00 95.75 190 ALA A C 1
ATOM 1546 O O . ALA A 1 190 ? -25.979 12.253 13.473 1.00 95.75 190 ALA A O 1
ATOM 1547 N N . LEU A 1 191 ? -24.064 12.106 12.298 1.00 95.50 191 LEU A N 1
ATOM 1548 C CA . LEU A 1 191 ? -24.343 10.776 11.761 1.00 95.50 191 LEU A CA 1
ATOM 1549 C C . LEU A 1 191 ? -24.419 9.732 12.872 1.00 95.50 191 LEU A C 1
ATOM 1551 O O . LEU A 1 191 ? -25.340 8.920 12.876 1.00 95.50 191 LEU A O 1
ATOM 1555 N N . TRP A 1 192 ? -23.516 9.782 13.851 1.00 96.31 192 TRP A N 1
ATOM 1556 C CA . TRP A 1 192 ? -23.572 8.886 15.000 1.00 96.31 192 TRP A CA 1
ATOM 1557 C C . TRP A 1 192 ? -24.903 8.988 15.753 1.00 96.31 192 TRP A C 1
ATOM 1559 O O . TRP A 1 192 ? -25.542 7.970 16.021 1.00 96.31 192 TRP A O 1
ATOM 1569 N N . GLY A 1 193 ? -25.360 10.209 16.042 1.00 95.69 193 GLY A N 1
ATOM 1570 C CA . GLY A 1 193 ? -26.653 10.452 16.682 1.00 95.69 193 GLY A CA 1
ATOM 1571 C C . GLY A 1 193 ? -27.820 9.865 15.885 1.00 95.69 193 GLY A C 1
ATOM 1572 O O . GLY A 1 193 ? -28.698 9.222 16.465 1.00 95.69 193 GLY A O 1
ATOM 1573 N N . MET A 1 194 ? -27.804 10.006 14.555 1.00 95.50 194 MET A N 1
ATOM 1574 C CA . MET A 1 194 ? -28.809 9.386 13.684 1.00 95.50 194 MET A CA 1
ATOM 1575 C C . MET A 1 194 ? -28.794 7.854 13.775 1.00 95.50 194 MET A C 1
ATOM 1577 O O . MET A 1 194 ? -29.857 7.254 13.925 1.00 95.50 194 MET A O 1
ATOM 1581 N N . LEU A 1 195 ? -27.617 7.218 13.747 1.00 94.75 195 LEU A N 1
ATOM 1582 C CA . LEU A 1 195 ? -27.495 5.755 13.823 1.00 94.75 195 LEU A CA 1
ATOM 1583 C C . LEU A 1 195 ? -28.002 5.193 15.155 1.00 94.75 195 LEU A C 1
ATOM 1585 O O . LEU A 1 195 ? -28.689 4.168 15.175 1.00 94.75 195 LEU A O 1
ATOM 1589 N N . ILE A 1 196 ? -27.708 5.883 16.259 1.00 93.56 196 ILE A N 1
ATOM 1590 C CA . ILE A 1 196 ? -28.199 5.511 17.590 1.00 93.56 196 ILE A CA 1
ATOM 1591 C C . ILE A 1 196 ? -29.724 5.658 17.668 1.00 93.56 196 ILE A C 1
ATOM 1593 O O . ILE A 1 196 ? -30.402 4.737 18.126 1.00 93.56 196 ILE A O 1
ATOM 1597 N N . ASN A 1 197 ? -30.280 6.769 17.175 1.00 93.69 197 ASN A N 1
ATOM 1598 C CA . ASN A 1 197 ? -31.729 7.008 17.174 1.00 93.69 197 ASN A CA 1
ATOM 1599 C C . ASN A 1 197 ? -32.486 5.996 16.302 1.00 93.69 197 ASN A C 1
ATOM 1601 O O . ASN A 1 197 ? -33.565 5.538 16.678 1.00 93.69 197 ASN A O 1
ATOM 1605 N N . ALA A 1 198 ? -31.896 5.604 15.172 1.00 92.31 198 ALA A N 1
ATOM 1606 C CA . ALA A 1 198 ? -32.416 4.567 14.287 1.00 92.31 198 ALA A CA 1
ATOM 1607 C C . ALA A 1 198 ? -32.205 3.136 14.824 1.00 92.31 198 ALA A C 1
ATOM 1609 O O . ALA A 1 198 ? -32.646 2.178 14.192 1.00 92.31 198 ALA A O 1
ATOM 1610 N N . LYS A 1 199 ? -31.556 2.973 15.990 1.00 90.31 199 LYS A N 1
ATOM 1611 C CA . LYS A 1 199 ? -31.241 1.679 16.621 1.00 90.31 199 LYS A CA 1
ATOM 1612 C C . LYS A 1 199 ? -30.470 0.730 15.698 1.00 90.31 199 LYS A C 1
ATOM 1614 O O . LYS A 1 199 ? -30.665 -0.486 15.736 1.00 90.31 199 LYS A O 1
ATOM 1619 N N . VAL A 1 200 ? -29.583 1.281 14.871 1.00 90.69 200 VAL A N 1
ATOM 1620 C CA . VAL A 1 200 ? -28.712 0.487 14.001 1.00 90.69 200 VAL A CA 1
ATOM 1621 C C . VAL A 1 200 ? -27.718 -0.282 14.870 1.00 90.69 200 VAL A C 1
ATOM 1623 O O . VAL A 1 200 ? -27.089 0.283 15.765 1.00 90.69 200 VAL A O 1
ATOM 1626 N N . LYS A 1 201 ? -27.554 -1.583 14.608 1.00 88.81 201 LYS A N 1
ATOM 1627 C CA . LYS A 1 201 ? -26.539 -2.396 15.284 1.00 88.81 201 LYS A CA 1
ATOM 1628 C C . LYS A 1 201 ? -25.152 -1.987 14.788 1.00 88.81 201 LYS A C 1
ATOM 1630 O O . LYS A 1 201 ? -24.768 -2.345 13.681 1.00 88.81 201 LYS A O 1
ATOM 1635 N N . LEU A 1 202 ? -24.430 -1.236 15.614 1.00 93.12 202 LEU A N 1
ATOM 1636 C CA . LEU A 1 202 ? -23.070 -0.774 15.337 1.00 93.12 202 LEU A CA 1
ATOM 1637 C C . LEU A 1 202 ? -22.049 -1.905 15.510 1.00 93.12 202 LEU A C 1
ATOM 1639 O O . LEU A 1 202 ? -22.266 -2.834 16.289 1.00 93.12 202 LEU A O 1
ATOM 1643 N N . ASP A 1 203 ? -20.923 -1.799 14.810 1.00 93.12 203 ASP A N 1
ATOM 1644 C CA . ASP A 1 203 ? -19.806 -2.739 14.862 1.00 93.12 203 ASP A CA 1
ATOM 1645 C C . ASP A 1 203 ? -18.517 -2.063 15.361 1.00 93.12 203 ASP A C 1
ATOM 1647 O O . ASP A 1 203 ? -18.469 -0.858 15.630 1.00 93.12 203 ASP A O 1
ATOM 1651 N N . THR A 1 204 ? -17.455 -2.854 15.509 1.00 93.50 204 THR A N 1
ATOM 1652 C CA . THR A 1 204 ? -16.147 -2.378 15.979 1.00 93.50 204 THR A CA 1
ATOM 1653 C C . THR A 1 204 ? -15.550 -1.310 15.063 1.00 93.50 204 THR A C 1
ATOM 1655 O O . THR A 1 204 ? -14.899 -0.385 15.553 1.00 93.50 204 THR A O 1
ATOM 1658 N N . HIS A 1 205 ? -15.780 -1.390 13.748 1.00 92.81 205 HIS A N 1
ATOM 1659 C CA . HIS A 1 205 ? -15.233 -0.433 12.789 1.00 92.81 205 HIS A CA 1
ATOM 1660 C C . HIS A 1 205 ? -15.891 0.939 12.926 1.00 92.81 205 HIS A C 1
ATOM 1662 O O . HIS A 1 205 ? -15.171 1.931 13.009 1.00 92.81 205 HIS A O 1
ATOM 1668 N N . ALA A 1 206 ? -17.218 1.001 13.046 1.00 94.19 206 ALA A N 1
ATOM 1669 C CA . ALA A 1 206 ? -17.939 2.251 13.273 1.00 94.19 206 ALA A CA 1
ATOM 1670 C C . ALA A 1 206 ? -17.488 2.935 14.577 1.00 94.19 206 ALA A C 1
ATOM 1672 O O . ALA A 1 206 ? -17.215 4.137 14.592 1.00 94.19 206 ALA A O 1
ATOM 1673 N N . TRP A 1 207 ? -17.339 2.167 15.665 1.00 95.56 207 TRP A N 1
ATOM 1674 C CA . TRP A 1 207 ? -16.804 2.682 16.932 1.00 95.56 207 TRP A CA 1
ATOM 1675 C C . TRP A 1 207 ? -15.372 3.202 16.792 1.00 95.56 207 TRP A C 1
ATOM 1677 O O . TRP A 1 207 ? -15.072 4.306 17.247 1.00 95.56 207 TRP A O 1
ATOM 1687 N N . THR A 1 208 ? -14.497 2.431 16.142 1.00 95.00 208 THR A N 1
ATOM 1688 C CA . THR A 1 208 ? -13.096 2.816 15.916 1.00 95.00 208 THR A CA 1
ATOM 1689 C C . THR A 1 208 ? -13.005 4.093 15.086 1.00 95.00 208 THR A C 1
ATOM 1691 O O . THR A 1 208 ? -12.209 4.977 15.405 1.00 95.00 208 THR A O 1
ATOM 1694 N N . GLU A 1 209 ? -13.827 4.219 14.046 1.00 94.56 209 GLU A N 1
ATOM 1695 C CA . GLU A 1 209 ? -13.827 5.377 13.158 1.00 94.56 209 GLU A CA 1
ATOM 1696 C C . GLU A 1 209 ? -14.308 6.639 13.879 1.00 94.56 209 GLU A C 1
ATOM 1698 O O . GLU A 1 209 ? -13.654 7.675 13.783 1.00 94.56 209 GLU A O 1
ATOM 1703 N N . ARG A 1 210 ? -15.364 6.546 14.698 1.00 95.69 210 ARG A N 1
ATOM 1704 C CA . ARG A 1 210 ? -15.793 7.660 15.556 1.00 95.69 210 ARG A CA 1
ATOM 1705 C C . ARG A 1 210 ? -14.712 8.070 16.554 1.00 95.69 210 ARG A C 1
ATOM 1707 O O . ARG A 1 210 ? -14.368 9.245 16.631 1.00 95.69 210 ARG A O 1
ATOM 1714 N N . ILE A 1 211 ? -14.181 7.115 17.319 1.00 95.69 211 ILE A N 1
ATOM 1715 C CA . ILE A 1 211 ? -13.207 7.385 18.388 1.00 95.69 211 ILE A CA 1
ATOM 1716 C C . ILE A 1 211 ? -11.930 7.992 17.804 1.00 95.69 211 ILE A C 1
ATOM 1718 O O . ILE A 1 211 ? -11.499 9.060 18.239 1.00 95.69 211 ILE A O 1
ATOM 1722 N N . SER A 1 212 ? -11.347 7.344 16.791 1.00 94.25 212 SER A N 1
ATOM 1723 C CA . SER A 1 212 ? -10.142 7.856 16.132 1.00 94.25 212 SER A CA 1
ATOM 1724 C C . SER A 1 212 ? -10.409 9.177 15.415 1.00 94.25 212 SER A C 1
ATOM 1726 O O . SER A 1 212 ? -9.600 10.089 15.539 1.00 94.25 212 SER A O 1
ATOM 1728 N N . GLY A 1 213 ? -11.557 9.326 14.748 1.00 93.56 213 GLY A N 1
ATOM 1729 C CA . GLY A 1 213 ? -11.960 10.558 14.078 1.00 93.56 213 GLY A CA 1
ATOM 1730 C C . GLY A 1 213 ? -12.041 11.747 15.030 1.00 93.56 213 GLY A C 1
ATOM 1731 O O . GLY A 1 213 ? -11.401 12.762 14.783 1.00 93.56 213 GLY A O 1
ATOM 1732 N N . LEU A 1 214 ? -12.743 11.628 16.158 1.00 95.00 214 LEU A N 1
ATOM 1733 C CA . LEU A 1 214 ? -12.837 12.709 17.149 1.00 95.00 214 LEU A CA 1
ATOM 1734 C C . LEU A 1 214 ? -11.460 13.151 17.661 1.00 95.00 214 LEU A C 1
ATOM 1736 O O . LEU A 1 214 ? -11.140 14.342 17.657 1.00 95.00 214 LEU A O 1
ATOM 1740 N N . ILE A 1 215 ? -10.613 12.187 18.029 1.00 93.94 215 ILE A N 1
ATOM 1741 C CA . ILE A 1 215 ? -9.265 12.457 18.538 1.00 93.94 215 ILE A CA 1
ATOM 1742 C C . ILE A 1 215 ? -8.402 13.103 17.447 1.00 93.94 215 ILE A C 1
ATOM 1744 O O . ILE A 1 215 ? -7.775 14.141 17.673 1.00 93.94 215 ILE A O 1
ATOM 1748 N N . GLU A 1 216 ? -8.383 12.524 16.243 1.00 90.69 216 GLU A N 1
ATOM 1749 C CA . GLU A 1 216 ? -7.605 13.013 15.101 1.00 90.69 216 GLU A CA 1
ATOM 1750 C C . GLU A 1 216 ? -8.046 14.397 14.616 1.00 90.69 216 GLU A C 1
ATOM 1752 O O . GLU A 1 216 ? -7.236 15.117 14.027 1.00 90.69 216 GLU A O 1
ATOM 1757 N N . LEU A 1 217 ? -9.272 14.808 14.932 1.00 91.75 217 LEU A N 1
ATOM 1758 C CA . LEU A 1 217 ? -9.824 16.120 14.610 1.00 91.75 217 LEU A CA 1
ATOM 1759 C C . LEU A 1 217 ? -9.725 17.140 15.748 1.00 91.75 217 LEU A C 1
ATOM 1761 O O . LEU A 1 217 ? -10.269 18.236 15.635 1.00 91.75 217 LEU A O 1
ATOM 1765 N N . GLY A 1 218 ? -8.968 16.828 16.802 1.00 89.81 218 GLY A N 1
ATOM 1766 C CA . GLY A 1 218 ? -8.671 17.774 17.878 1.00 89.81 218 GLY A CA 1
ATOM 1767 C C . GLY A 1 218 ? -9.733 17.841 18.972 1.00 89.81 218 GLY A C 1
ATOM 1768 O O . GLY A 1 218 ? -9.730 18.804 19.730 1.00 89.81 218 GLY A O 1
ATOM 1769 N N . LYS A 1 219 ? -10.596 16.822 19.081 1.00 93.38 219 LYS A N 1
ATOM 1770 C CA . LYS A 1 219 ? -11.524 16.620 20.204 1.00 93.38 219 LYS A CA 1
ATOM 1771 C C . LYS A 1 219 ? -11.153 15.347 20.990 1.00 93.38 219 LYS A C 1
ATOM 1773 O O . LYS A 1 219 ? -11.910 14.370 20.974 1.00 93.38 219 LYS A O 1
ATOM 1778 N N . PRO A 1 220 ? -9.955 15.283 21.605 1.00 93.69 220 PRO A N 1
ATOM 1779 C CA . PRO A 1 220 ? -9.482 14.071 22.267 1.00 93.69 220 PRO A CA 1
ATOM 1780 C C . PRO A 1 220 ? -10.362 13.655 23.451 1.00 93.69 220 PRO A C 1
ATOM 1782 O O . PRO A 1 220 ? -10.587 12.461 23.637 1.00 93.69 220 PRO A O 1
ATOM 1785 N N . GLU A 1 221 ? -10.915 14.607 24.201 1.00 93.62 221 GLU A N 1
ATOM 1786 C CA . GLU A 1 221 ? -11.804 14.343 25.334 1.00 93.62 221 GLU A CA 1
ATOM 1787 C C . GLU A 1 221 ? -13.087 13.638 24.882 1.00 93.62 221 GLU A C 1
ATOM 1789 O O . GLU A 1 221 ? -13.478 12.636 25.480 1.00 93.62 221 GLU A O 1
ATOM 1794 N N . ASP A 1 222 ? -13.698 14.103 23.787 1.00 95.00 222 ASP A N 1
ATOM 1795 C CA . ASP A 1 222 ? -14.908 13.500 23.217 1.00 95.00 222 ASP A CA 1
ATOM 1796 C C . ASP A 1 222 ? -14.633 12.084 22.700 1.00 95.00 222 ASP A C 1
ATOM 1798 O O . ASP A 1 222 ? -15.431 11.167 22.907 1.00 95.00 222 ASP A O 1
ATOM 1802 N N . GLY A 1 223 ? -13.480 11.872 22.061 1.00 95.25 223 GLY A N 1
ATOM 1803 C CA . GLY A 1 223 ? -13.089 10.549 21.582 1.00 95.25 223 GLY A CA 1
ATOM 1804 C C . GLY A 1 223 ? -12.783 9.562 22.710 1.00 95.25 223 GLY A C 1
ATOM 1805 O O . GLY A 1 223 ? -13.220 8.410 22.653 1.00 95.25 223 GLY A O 1
ATOM 1806 N N . ILE A 1 224 ? -12.114 10.007 23.779 1.00 95.19 224 ILE A N 1
ATOM 1807 C CA . ILE A 1 224 ? -11.915 9.200 24.992 1.00 95.19 224 ILE A CA 1
ATOM 1808 C C . ILE A 1 224 ? -13.266 8.920 25.664 1.00 95.19 224 ILE A C 1
ATOM 1810 O O . ILE A 1 224 ? -13.529 7.785 26.063 1.00 95.19 224 ILE A O 1
ATOM 1814 N N . ALA A 1 225 ? -14.163 9.905 25.741 1.00 96.25 225 ALA A N 1
ATOM 1815 C CA . ALA A 1 225 ? -15.509 9.717 26.276 1.00 96.25 225 ALA A CA 1
ATOM 1816 C C . ALA A 1 225 ? -16.320 8.702 25.453 1.00 96.25 225 ALA A C 1
ATOM 1818 O O . ALA A 1 225 ? -17.030 7.873 26.030 1.00 96.25 225 ALA A O 1
ATOM 1819 N N . ALA A 1 226 ? -16.180 8.706 24.123 1.00 96.69 226 ALA A N 1
ATOM 1820 C CA . ALA A 1 226 ? -16.777 7.705 23.245 1.00 96.69 226 ALA A CA 1
ATOM 1821 C C . ALA A 1 226 ? -16.207 6.299 23.509 1.00 96.69 226 ALA A C 1
ATOM 1823 O O . ALA A 1 226 ? -16.980 5.348 23.627 1.00 96.69 226 ALA A O 1
ATOM 1824 N N . LEU A 1 227 ? -14.890 6.163 23.699 1.00 96.56 227 LEU A N 1
ATOM 1825 C CA . LEU A 1 227 ? -14.262 4.892 24.078 1.00 96.56 227 LEU A CA 1
ATOM 1826 C C . LEU A 1 227 ? -14.771 4.391 25.442 1.00 96.56 227 LEU A C 1
ATOM 1828 O O . LEU A 1 227 ? -15.147 3.227 25.584 1.00 96.56 227 LEU A O 1
ATOM 1832 N N . VAL A 1 228 ? -14.872 5.276 26.437 1.00 96.25 228 VAL A N 1
ATOM 1833 C CA . VAL A 1 228 ? -15.453 4.962 27.753 1.00 96.25 228 VAL A CA 1
ATOM 1834 C C . VAL A 1 228 ? -16.920 4.539 27.632 1.00 96.25 228 VAL A C 1
ATOM 1836 O O . VAL A 1 228 ? -17.350 3.616 28.324 1.00 96.25 228 VAL A O 1
ATOM 1839 N N . ASN A 1 229 ? -17.699 5.182 26.760 1.00 95.56 229 ASN A N 1
ATOM 1840 C CA . ASN A 1 229 ? -19.094 4.824 26.506 1.00 95.56 229 ASN A CA 1
ATOM 1841 C C . ASN A 1 229 ? -19.211 3.405 25.923 1.00 95.56 229 ASN A C 1
ATOM 1843 O O . ASN A 1 229 ? -19.946 2.592 26.482 1.00 95.56 229 ASN A O 1
ATOM 1847 N N . MET A 1 230 ? -18.424 3.081 24.890 1.00 95.56 230 MET A N 1
ATOM 1848 C CA . MET A 1 230 ? -18.372 1.737 24.299 1.00 95.56 230 MET A CA 1
ATOM 1849 C C . MET A 1 230 ? -18.135 0.664 25.370 1.00 95.56 230 MET A C 1
ATOM 1851 O O . MET A 1 230 ? -18.855 -0.332 25.449 1.00 95.56 230 MET A O 1
ATOM 1855 N N . PHE A 1 231 ? -17.165 0.907 26.252 1.00 94.19 231 PHE A N 1
ATOM 1856 C CA . PHE A 1 231 ? -16.849 0.015 27.363 1.00 94.19 231 PHE A CA 1
ATOM 1857 C C . PHE A 1 231 ? -17.976 -0.126 28.380 1.00 94.19 231 PHE A C 1
ATOM 1859 O O . PHE A 1 231 ? -18.250 -1.234 28.842 1.00 94.19 231 PHE A O 1
ATOM 1866 N N . LYS A 1 232 ? -18.625 0.982 28.749 1.00 94.50 232 LYS A N 1
ATOM 1867 C CA . LYS A 1 232 ? -19.766 0.965 29.673 1.00 94.50 232 LYS A CA 1
ATOM 1868 C C . LYS A 1 232 ? -20.913 0.130 29.110 1.00 94.50 232 LYS A C 1
ATOM 1870 O O . LYS A 1 232 ? -21.441 -0.708 29.835 1.00 94.50 232 LYS A O 1
ATOM 1875 N N . LEU A 1 233 ? -21.247 0.308 27.830 1.00 94.38 233 LEU A N 1
ATOM 1876 C CA . LEU A 1 233 ? -22.287 -0.474 27.154 1.00 94.38 233 LEU A CA 1
ATOM 1877 C C . LEU A 1 233 ? -21.949 -1.968 27.131 1.00 94.38 233 LEU A C 1
ATOM 1879 O O . LEU A 1 233 ? -22.808 -2.795 27.429 1.00 94.38 233 LEU A O 1
ATOM 1883 N N . TRP A 1 234 ? -20.693 -2.319 26.846 1.00 95.06 234 TRP A N 1
ATOM 1884 C CA . TRP A 1 234 ? -20.234 -3.707 26.895 1.00 95.06 234 TRP A CA 1
ATOM 1885 C C . TRP A 1 234 ? -20.343 -4.316 28.297 1.00 95.06 234 TRP A C 1
ATOM 1887 O O . TRP A 1 234 ? -20.921 -5.391 28.458 1.00 95.06 234 TRP A O 1
ATOM 1897 N N . LYS A 1 235 ? -19.836 -3.631 29.331 1.00 93.62 235 LYS A N 1
ATOM 1898 C CA . LYS A 1 235 ? -19.898 -4.123 30.719 1.00 93.62 235 LYS A CA 1
ATOM 1899 C C . LYS A 1 235 ? -21.338 -4.286 31.203 1.00 93.62 235 LYS A C 1
ATOM 1901 O O . LYS A 1 235 ? -21.644 -5.286 31.853 1.00 93.62 235 LYS A O 1
ATOM 1906 N N . ASP A 1 236 ? -22.221 -3.353 30.855 1.00 95.12 236 ASP A N 1
ATOM 1907 C CA . ASP A 1 236 ? -23.647 -3.449 31.169 1.00 95.12 236 ASP A CA 1
ATOM 1908 C C . ASP A 1 236 ? -24.290 -4.673 30.492 1.00 95.12 236 ASP A C 1
ATOM 1910 O O . ASP A 1 236 ? -24.890 -5.509 31.172 1.00 95.12 236 ASP A O 1
ATOM 1914 N N . ALA A 1 237 ? -24.070 -4.855 29.186 1.00 94.31 237 ALA A N 1
ATOM 1915 C CA . ALA A 1 237 ? -24.572 -6.000 28.424 1.00 94.31 237 ALA A CA 1
ATOM 1916 C C . ALA A 1 237 ? -24.077 -7.347 28.982 1.00 94.31 237 ALA A C 1
ATOM 1918 O O . ALA A 1 237 ? -24.854 -8.294 29.122 1.00 94.31 237 ALA A O 1
ATOM 191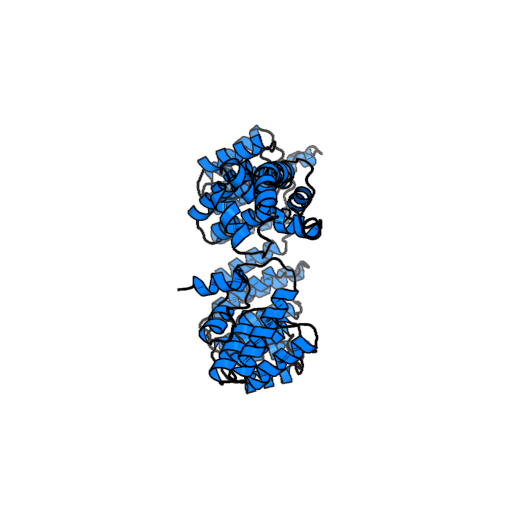9 N N . VAL A 1 238 ? -22.799 -7.432 29.366 1.00 93.94 238 VAL A N 1
ATOM 1920 C CA . VAL A 1 238 ? -22.227 -8.624 30.012 1.00 93.94 238 VAL A CA 1
ATOM 1921 C C . VAL A 1 238 ? -22.871 -8.877 31.377 1.00 93.94 238 VAL A C 1
ATOM 1923 O O . VAL A 1 238 ? -23.230 -10.018 31.675 1.00 93.94 238 VAL A O 1
ATOM 1926 N N . SER A 1 239 ? -23.084 -7.837 32.191 1.00 94.62 239 SER A N 1
ATOM 1927 C CA . SER A 1 239 ? -23.714 -7.980 33.512 1.00 94.62 239 SER A CA 1
ATOM 1928 C C . SER A 1 239 ? -25.166 -8.467 33.423 1.00 94.62 239 SER A C 1
ATOM 1930 O O . SER A 1 239 ? -25.597 -9.295 34.227 1.00 94.62 239 SER A O 1
ATOM 1932 N N . ARG A 1 240 ? -25.888 -8.052 32.373 1.00 95.94 240 ARG A N 1
ATOM 1933 C CA . ARG A 1 240 ? -27.242 -8.516 32.034 1.00 95.94 240 ARG A CA 1
ATOM 1934 C C . ARG A 1 240 ? -27.275 -9.879 31.330 1.00 95.94 240 ARG A C 1
ATOM 1936 O O . ARG A 1 240 ? -28.351 -10.338 30.958 1.00 95.94 240 ARG A O 1
ATOM 1943 N N . ARG A 1 241 ? -26.124 -10.547 31.163 1.00 92.31 241 ARG A N 1
ATOM 1944 C CA . ARG A 1 241 ? -25.966 -11.818 30.424 1.00 92.31 241 ARG A CA 1
ATOM 1945 C C . ARG A 1 241 ? -26.443 -11.745 28.964 1.00 92.31 241 ARG A C 1
ATOM 1947 O O . ARG A 1 241 ? -26.838 -12.758 28.392 1.00 92.31 241 ARG A O 1
ATOM 1954 N N . ALA A 1 242 ? -26.359 -10.569 28.348 1.00 92.69 242 ALA A N 1
ATOM 1955 C CA . ALA A 1 242 ? -26.756 -10.308 26.967 1.00 92.69 242 ALA A CA 1
ATOM 1956 C C . ALA A 1 242 ? -25.598 -9.699 26.142 1.00 92.69 242 ALA A C 1
ATOM 1958 O O . ALA A 1 242 ? -25.750 -8.630 25.557 1.00 92.69 242 ALA A O 1
ATOM 1959 N N . PRO A 1 243 ? -24.424 -10.362 26.040 1.00 88.94 243 PRO A N 1
ATOM 1960 C CA . PRO A 1 243 ? -23.241 -9.794 25.378 1.00 88.94 243 PRO A CA 1
ATOM 1961 C C . PRO A 1 243 ? -23.452 -9.485 23.886 1.00 88.94 243 PRO A C 1
ATOM 1963 O O . PRO A 1 243 ? -22.723 -8.692 23.314 1.00 88.94 243 PRO A O 1
ATOM 1966 N N . HIS A 1 244 ? -24.462 -10.074 23.243 1.00 87.44 244 HIS A N 1
ATOM 1967 C CA . HIS A 1 244 ? -24.790 -9.821 21.838 1.00 87.44 244 HIS A CA 1
ATOM 1968 C C . HIS A 1 244 ? -25.422 -8.437 21.582 1.00 87.44 244 HIS A C 1
ATOM 1970 O O . HIS A 1 244 ? -25.551 -8.044 20.419 1.00 87.44 244 HIS A O 1
ATOM 1976 N N . GLU A 1 245 ? -25.825 -7.719 22.637 1.00 87.06 245 GLU A N 1
ATOM 1977 C CA . GLU A 1 245 ? -26.422 -6.379 22.563 1.00 87.06 245 GLU A CA 1
ATOM 1978 C C . GLU A 1 245 ? -25.387 -5.248 22.475 1.00 87.06 245 GLU A C 1
ATOM 1980 O O . GLU A 1 245 ? -25.742 -4.124 22.126 1.00 87.06 245 GLU A O 1
ATOM 1985 N N . ALA A 1 246 ? -24.115 -5.524 22.774 1.00 90.31 246 ALA A N 1
ATOM 1986 C CA . ALA A 1 246 ? -23.047 -4.531 22.747 1.00 90.31 246 ALA A CA 1
ATOM 1987 C C . ALA A 1 246 ? -21.813 -5.051 22.007 1.00 90.31 246 ALA A C 1
ATOM 1989 O O . ALA A 1 246 ? -21.586 -6.252 21.879 1.00 90.31 246 ALA A O 1
ATOM 1990 N N . VAL A 1 247 ? -20.995 -4.122 21.520 1.00 93.44 247 VAL A N 1
ATOM 1991 C CA . VAL A 1 247 ? -19.750 -4.452 20.826 1.00 93.44 247 VAL A CA 1
ATOM 1992 C C . VAL A 1 247 ? -18.654 -4.677 21.858 1.00 93.44 247 VAL A C 1
ATOM 1994 O O . VAL A 1 247 ? -18.388 -3.798 22.677 1.00 93.44 247 VAL A O 1
ATOM 1997 N N . GLN A 1 248 ? -18.003 -5.837 21.800 1.00 93.56 248 GLN A N 1
ATOM 1998 C CA . GLN A 1 248 ? -16.834 -6.117 22.623 1.00 93.56 248 GLN A CA 1
ATOM 1999 C C . GLN A 1 248 ? -15.681 -5.188 22.216 1.00 93.56 248 GLN A C 1
ATOM 2001 O O . GLN A 1 248 ? -15.285 -5.198 21.048 1.00 93.56 248 GLN A O 1
ATOM 2006 N N . PRO A 1 249 ? -15.109 -4.404 23.144 1.00 93.81 249 PRO A N 1
ATOM 2007 C CA . PRO A 1 249 ? -13.926 -3.616 22.846 1.00 93.81 249 PRO A CA 1
ATOM 2008 C C . PRO A 1 249 ? -12.742 -4.519 22.496 1.00 93.81 249 PRO A C 1
ATOM 2010 O O . PRO A 1 249 ? -12.445 -5.480 23.207 1.00 93.81 249 PRO A O 1
ATOM 2013 N N . THR A 1 250 ? -12.057 -4.197 21.403 1.00 94.69 250 THR A N 1
ATOM 2014 C CA . THR A 1 250 ? -10.868 -4.912 20.922 1.00 94.69 250 THR A CA 1
ATOM 2015 C C . THR A 1 250 ? -9.658 -3.984 20.930 1.00 94.69 250 THR A C 1
ATOM 2017 O O . THR A 1 250 ? -9.802 -2.761 21.016 1.00 94.69 250 THR A O 1
ATOM 2020 N N . ILE A 1 251 ? -8.457 -4.551 20.778 1.00 95.44 251 ILE A N 1
ATOM 2021 C CA . ILE A 1 251 ? -7.221 -3.766 20.656 1.00 95.44 251 ILE A CA 1
ATOM 2022 C C . ILE A 1 251 ? -7.268 -2.779 19.479 1.00 95.44 251 ILE A C 1
ATOM 2024 O O . ILE A 1 251 ? -6.643 -1.727 19.545 1.00 95.44 251 ILE A O 1
ATOM 2028 N N . GLU A 1 252 ? -8.061 -3.042 18.433 1.00 94.25 252 GLU A N 1
ATOM 2029 C CA . GLU A 1 252 ? -8.195 -2.138 17.283 1.00 94.25 252 GLU A CA 1
ATOM 2030 C C . GLU A 1 252 ? -8.732 -0.756 17.673 1.00 94.25 252 GLU A C 1
ATOM 2032 O O . GLU A 1 252 ? -8.221 0.259 17.193 1.00 94.25 252 GLU A O 1
ATOM 2037 N N . VAL A 1 253 ? -9.711 -0.708 18.581 1.00 94.88 253 VAL A N 1
ATOM 2038 C CA . VAL A 1 253 ? -10.315 0.548 19.045 1.00 94.88 253 VAL A CA 1
ATOM 2039 C C . VAL A 1 253 ? -9.300 1.356 19.859 1.00 94.88 253 VAL A C 1
ATOM 2041 O O . VAL A 1 253 ? -9.149 2.563 19.659 1.00 94.88 253 VAL A O 1
ATOM 2044 N N . PHE A 1 254 ? -8.546 0.675 20.727 1.00 96.44 254 PHE A N 1
ATOM 2045 C CA . PHE A 1 254 ? -7.453 1.281 21.488 1.00 96.44 254 PHE A CA 1
ATOM 2046 C C . PHE A 1 254 ? -6.324 1.754 20.587 1.00 96.44 254 PHE A C 1
ATOM 2048 O O . PHE A 1 254 ? -5.842 2.861 20.776 1.00 96.44 254 PHE A O 1
ATOM 2055 N N . ASN A 1 255 ? -5.941 0.976 19.574 1.00 96.12 255 ASN A N 1
ATOM 2056 C CA . ASN A 1 255 ? -4.946 1.372 18.581 1.00 96.12 255 ASN A CA 1
ATOM 2057 C C . ASN A 1 255 ? -5.392 2.627 17.814 1.00 96.12 255 ASN A C 1
ATOM 2059 O O . ASN A 1 255 ? -4.567 3.495 17.530 1.00 96.12 255 ASN A O 1
ATOM 2063 N N . GLY A 1 256 ? -6.688 2.748 17.499 1.00 93.19 256 GLY A N 1
ATOM 2064 C CA . GLY A 1 256 ? -7.273 3.957 16.914 1.00 93.19 256 GLY A CA 1
ATOM 2065 C C . GLY A 1 256 ? -7.143 5.175 17.831 1.00 93.19 256 GLY A C 1
ATOM 2066 O O . GLY A 1 256 ? -6.655 6.219 17.397 1.00 93.19 256 GLY A O 1
ATOM 2067 N N . ALA A 1 257 ? -7.514 5.030 19.106 1.00 95.81 257 ALA A N 1
ATOM 2068 C CA . ALA A 1 257 ? -7.387 6.099 20.095 1.00 95.81 257 ALA A CA 1
ATOM 2069 C C . ALA A 1 257 ? -5.922 6.482 20.361 1.00 95.81 257 ALA A C 1
ATOM 2071 O O . ALA A 1 257 ? -5.557 7.654 20.284 1.00 95.81 257 ALA A O 1
ATOM 2072 N N . PHE A 1 258 ? -5.070 5.483 20.593 1.00 95.94 258 PHE A N 1
ATOM 2073 C CA . PHE A 1 258 ? -3.640 5.629 20.836 1.00 95.94 258 PHE A CA 1
ATOM 2074 C C . PHE A 1 258 ? -2.956 6.388 19.701 1.00 95.94 258 PHE A C 1
ATOM 2076 O O . PHE A 1 258 ? -2.283 7.385 19.944 1.00 95.94 258 PHE A O 1
ATOM 2083 N N . ARG A 1 259 ? -3.193 5.982 18.446 1.00 93.62 259 ARG A N 1
ATOM 2084 C CA . ARG A 1 259 ? -2.637 6.651 17.261 1.00 93.62 259 ARG A CA 1
ATOM 2085 C C . ARG A 1 259 ? -3.049 8.120 17.163 1.00 93.62 259 ARG A C 1
ATOM 2087 O O . ARG A 1 259 ? -2.237 8.950 16.756 1.00 93.62 259 ARG A O 1
ATOM 2094 N N . GLY A 1 260 ? -4.296 8.444 17.497 1.00 90.50 260 GLY A N 1
ATOM 2095 C CA . GLY A 1 260 ? -4.774 9.825 17.480 1.00 90.50 260 GLY A CA 1
ATOM 2096 C C . GLY A 1 260 ? -4.183 10.681 18.609 1.00 90.50 260 GLY A C 1
ATOM 2097 O O . GLY A 1 260 ? -3.982 11.887 18.418 1.00 90.50 260 GLY A O 1
ATOM 2098 N N . LEU A 1 261 ? -3.911 10.069 19.768 1.00 94.25 261 LEU A N 1
ATOM 2099 C CA . LEU A 1 261 ? -3.448 10.743 20.984 1.00 94.25 261 LEU A CA 1
ATOM 2100 C C . LEU A 1 261 ? -1.934 10.921 21.038 1.00 94.25 261 LEU A C 1
ATOM 2102 O O . LEU A 1 261 ? -1.487 11.981 21.452 1.00 94.25 261 LEU A O 1
ATOM 2106 N N . ILE A 1 262 ? -1.152 9.934 20.601 1.00 92.75 262 ILE A N 1
ATOM 2107 C CA . ILE A 1 262 ? 0.296 9.848 20.862 1.00 92.75 262 ILE A CA 1
ATOM 2108 C C . ILE A 1 262 ? 1.083 11.103 20.449 1.00 92.75 262 ILE A C 1
ATOM 2110 O O . ILE A 1 262 ? 2.011 11.501 21.141 1.00 92.75 262 ILE A O 1
ATOM 2114 N N . ARG A 1 263 ? 0.650 11.796 19.386 1.00 86.88 263 ARG A N 1
ATOM 2115 C CA . ARG A 1 263 ? 1.260 13.052 18.900 1.00 86.88 263 ARG A CA 1
ATOM 2116 C C . ARG A 1 263 ? 0.827 14.316 19.638 1.00 86.88 263 ARG A C 1
ATOM 2118 O O . ARG A 1 263 ? 1.436 15.364 19.455 1.00 86.88 263 ARG A O 1
ATOM 2125 N N . ARG A 1 264 ? -0.290 14.255 20.357 1.00 88.00 264 ARG A N 1
ATOM 2126 C CA . ARG A 1 264 ? -0.922 15.394 21.037 1.00 88.00 264 ARG A CA 1
ATOM 2127 C C . ARG A 1 264 ? -0.669 15.349 22.533 1.00 88.00 264 ARG A C 1
ATOM 2129 O O . ARG A 1 264 ? -0.317 16.359 23.125 1.00 88.00 264 ARG A O 1
ATOM 2136 N N . ASP A 1 265 ? -0.858 14.171 23.110 1.00 91.44 265 ASP A N 1
ATOM 2137 C CA . ASP A 1 265 ? -0.693 13.887 24.522 1.00 91.44 265 ASP A CA 1
ATOM 2138 C C . ASP A 1 265 ? -0.159 12.455 24.675 1.00 91.44 265 ASP A C 1
ATOM 2140 O O . ASP A 1 265 ? -0.910 11.474 24.718 1.00 91.44 265 ASP A O 1
ATOM 2144 N N . LYS A 1 266 ? 1.176 12.344 24.727 1.00 90.56 266 LYS A N 1
ATOM 2145 C CA . LYS A 1 266 ? 1.893 11.073 24.907 1.00 90.56 266 LYS A CA 1
ATOM 2146 C C . LYS A 1 266 ? 1.458 10.386 26.203 1.00 90.56 266 LYS A C 1
ATOM 2148 O O . LYS A 1 266 ? 1.265 9.173 26.211 1.00 90.56 266 LYS A O 1
ATOM 2153 N N . LYS A 1 267 ? 1.232 11.153 27.276 1.00 92.62 267 LYS A N 1
ATOM 2154 C CA . LYS A 1 267 ? 0.811 10.617 28.574 1.00 92.62 267 LYS A CA 1
ATOM 2155 C C . LYS A 1 267 ? -0.575 9.981 28.471 1.00 92.62 267 LYS A C 1
ATOM 2157 O O . LYS A 1 267 ? -0.712 8.803 28.791 1.00 92.62 267 LYS A O 1
ATOM 2162 N N . ALA A 1 268 ? -1.565 10.708 27.952 1.00 93.81 268 ALA A N 1
ATOM 2163 C CA . ALA A 1 268 ? -2.917 10.179 27.768 1.00 93.81 268 ALA A CA 1
ATOM 2164 C C . ALA A 1 268 ? -2.943 8.969 26.819 1.00 93.81 268 ALA A C 1
ATOM 2166 O O . ALA A 1 268 ? -3.695 8.020 27.038 1.00 93.81 268 ALA A O 1
ATOM 2167 N N . ALA A 1 269 ? -2.102 8.962 25.779 1.00 94.38 269 ALA A N 1
ATOM 2168 C CA . ALA A 1 269 ? -1.979 7.816 24.884 1.00 94.38 269 ALA A CA 1
ATOM 2169 C C . ALA A 1 269 ? -1.535 6.552 25.644 1.00 94.38 269 ALA A C 1
ATOM 2171 O O . ALA A 1 269 ? -2.202 5.519 25.565 1.00 94.38 269 ALA A O 1
ATOM 2172 N N . TYR A 1 270 ? -0.455 6.622 26.427 1.00 94.38 270 TYR A N 1
ATOM 2173 C CA . TYR A 1 270 ? -0.008 5.470 27.216 1.00 94.38 270 TYR A CA 1
ATOM 2174 C C . TYR A 1 270 ? -1.014 5.075 28.307 1.00 94.38 270 TYR A C 1
ATOM 2176 O O . TYR A 1 270 ? -1.244 3.882 28.485 1.00 94.38 270 TYR A O 1
ATOM 2184 N N . GLU A 1 271 ? -1.703 6.026 28.947 1.00 95.69 271 GLU A N 1
ATOM 2185 C CA . GLU A 1 271 ? -2.794 5.732 29.895 1.00 95.69 271 GLU A CA 1
ATOM 2186 C C . GLU A 1 271 ? -3.938 4.927 29.241 1.00 95.69 271 GLU A C 1
ATOM 2188 O O . GLU A 1 271 ? -4.519 4.036 29.869 1.00 95.69 271 GLU A O 1
ATOM 2193 N N . VAL A 1 272 ? -4.244 5.188 27.962 1.00 95.50 272 VAL A N 1
ATOM 2194 C CA . VAL A 1 272 ? -5.231 4.422 27.181 1.00 95.50 272 VAL A CA 1
ATOM 2195 C C . VAL A 1 272 ? -4.762 2.982 26.930 1.00 95.50 272 VAL A C 1
ATOM 2197 O O . VAL A 1 272 ? -5.570 2.058 27.051 1.00 95.50 272 VAL A O 1
ATOM 2200 N N . LEU A 1 273 ? -3.476 2.749 26.646 1.00 94.69 273 LEU A N 1
ATOM 2201 C CA . LEU A 1 273 ? -2.934 1.385 26.520 1.00 94.69 273 LEU A CA 1
ATOM 2202 C C . LEU A 1 273 ? -2.850 0.656 27.866 1.00 94.69 273 LEU A C 1
ATOM 2204 O O . LEU A 1 273 ? -3.177 -0.528 27.945 1.00 94.69 273 LEU A O 1
ATOM 2208 N N . GLU A 1 274 ? -2.468 1.348 28.939 1.00 95.00 274 GLU A N 1
ATOM 2209 C CA . GLU A 1 274 ? -2.488 0.789 30.294 1.00 95.00 274 GLU A CA 1
ATOM 2210 C C . GLU A 1 274 ? -3.906 0.399 30.716 1.00 95.00 274 GLU A C 1
ATOM 2212 O O . GLU A 1 274 ? -4.120 -0.632 31.361 1.00 95.00 274 GLU A O 1
ATOM 2217 N N . TRP A 1 275 ? -4.905 1.203 30.340 1.00 95.25 275 TRP A N 1
ATOM 2218 C CA . TRP A 1 275 ? -6.303 0.843 30.525 1.00 95.25 275 TRP A CA 1
ATOM 2219 C C . TRP A 1 275 ? -6.676 -0.426 29.748 1.00 95.25 275 TRP A C 1
ATOM 2221 O O . TRP A 1 275 ? -7.253 -1.329 30.355 1.00 95.25 275 TRP A O 1
ATOM 2231 N N . ALA A 1 276 ? -6.288 -0.555 28.475 1.00 95.44 276 ALA A N 1
ATOM 2232 C CA . ALA A 1 276 ? -6.496 -1.788 27.708 1.00 95.44 276 ALA A CA 1
ATOM 2233 C C . ALA A 1 276 ? -5.915 -3.013 28.437 1.00 95.44 276 ALA A C 1
ATOM 2235 O O . ALA A 1 276 ? -6.606 -4.018 28.624 1.00 95.44 276 ALA A O 1
ATOM 2236 N N . GLY A 1 277 ? -4.681 -2.888 28.938 1.00 93.94 277 GLY A N 1
ATOM 2237 C CA . GLY A 1 277 ? -3.999 -3.936 29.696 1.00 93.94 277 GLY A CA 1
ATOM 2238 C C . GLY A 1 277 ? -4.736 -4.337 30.979 1.00 93.94 277 GLY A C 1
ATOM 2239 O O . GLY A 1 277 ? -4.887 -5.530 31.245 1.00 93.94 277 GLY A O 1
ATOM 2240 N N . ARG A 1 278 ? -5.268 -3.369 31.743 1.00 95.06 278 ARG A N 1
ATOM 2241 C CA . ARG A 1 278 ? -6.094 -3.634 32.943 1.00 95.06 278 ARG A CA 1
ATOM 2242 C C . ARG A 1 278 ? -7.386 -4.389 32.632 1.00 95.06 278 ARG A C 1
ATOM 2244 O O . ARG A 1 278 ? -7.874 -5.126 33.483 1.00 95.06 278 ARG A O 1
ATOM 2251 N N . GLU A 1 279 ? -7.925 -4.226 31.428 1.00 93.31 279 GLU A N 1
ATOM 2252 C CA . GLU A 1 279 ? -9.110 -4.948 30.947 1.00 93.31 279 GLU A CA 1
ATOM 2253 C C . GLU A 1 279 ? -8.750 -6.284 30.263 1.00 93.31 279 GLU A C 1
ATOM 2255 O O . GLU A 1 279 ? -9.623 -6.963 29.725 1.00 93.31 279 GLU A O 1
ATOM 2260 N N . GLY A 1 280 ? -7.472 -6.685 30.278 1.00 92.94 280 GLY A N 1
ATOM 2261 C CA . GLY A 1 280 ? -6.994 -7.934 29.680 1.00 92.94 280 GLY A CA 1
ATOM 2262 C C . GLY A 1 280 ? -6.844 -7.896 28.155 1.00 92.94 280 GLY A C 1
ATOM 2263 O O . GLY A 1 280 ? -6.657 -8.945 27.537 1.00 92.94 280 GLY A O 1
ATOM 2264 N N . ILE A 1 281 ? -6.908 -6.714 27.537 1.00 95.12 281 ILE A N 1
ATOM 2265 C CA . ILE A 1 281 ? -6.729 -6.523 26.095 1.00 95.12 281 ILE A CA 1
ATOM 2266 C C . ILE A 1 281 ? -5.244 -6.283 25.827 1.00 95.12 281 ILE A C 1
ATOM 2268 O O . ILE A 1 281 ? -4.674 -5.274 26.241 1.00 95.12 281 ILE A O 1
ATOM 2272 N N . LYS A 1 282 ? -4.607 -7.243 25.155 1.00 92.88 282 LYS A N 1
ATOM 2273 C CA . LYS A 1 282 ? -3.164 -7.222 24.904 1.00 92.88 282 LYS A CA 1
ATOM 2274 C C . LYS A 1 282 ? -2.820 -6.397 23.656 1.00 92.88 282 LYS A C 1
ATOM 2276 O O . LYS A 1 282 ? -3.572 -6.473 22.682 1.00 92.88 282 LYS A O 1
ATOM 2281 N N . PRO A 1 283 ? -1.692 -5.662 23.666 1.00 93.31 283 PRO A N 1
ATOM 2282 C CA . PRO A 1 283 ? -1.101 -5.078 22.465 1.00 93.31 283 PRO A CA 1
ATOM 2283 C C . PRO A 1 283 ? -0.878 -6.109 21.355 1.00 93.31 283 PRO A C 1
ATOM 2285 O O . PRO A 1 283 ? -0.630 -7.284 21.628 1.00 93.31 283 PRO A O 1
ATOM 2288 N N . ASP A 1 284 ? -0.932 -5.652 20.108 1.00 93.94 284 ASP A N 1
ATOM 2289 C CA . ASP A 1 284 ? -0.636 -6.448 18.916 1.00 93.94 284 ASP A CA 1
ATOM 2290 C C . ASP A 1 284 ? 0.488 -5.809 18.080 1.00 93.94 284 ASP A C 1
ATOM 2292 O O . ASP A 1 284 ? 1.022 -4.748 18.420 1.00 93.94 284 ASP A O 1
ATOM 2296 N N . VAL A 1 285 ? 0.850 -6.439 16.953 1.00 91.94 285 VAL A N 1
ATOM 2297 C CA . VAL A 1 285 ? 1.893 -5.917 16.048 1.00 91.94 285 VAL A CA 1
ATOM 2298 C C . VAL A 1 285 ? 1.578 -4.490 15.584 1.00 91.94 285 VAL A C 1
ATOM 2300 O O . VAL A 1 285 ? 2.476 -3.669 15.403 1.00 91.94 285 VAL A O 1
ATOM 2303 N N . ARG A 1 286 ? 0.288 -4.150 15.444 1.00 93.44 286 ARG A N 1
ATOM 2304 C CA . ARG A 1 286 ? -0.158 -2.818 15.037 1.00 93.44 286 ARG A CA 1
ATOM 2305 C C . ARG A 1 286 ? 0.060 -1.795 16.148 1.00 93.44 286 ARG A C 1
ATOM 2307 O O . ARG A 1 286 ? 0.461 -0.679 15.823 1.00 93.44 286 ARG A O 1
ATOM 2314 N N . THR A 1 287 ? -0.147 -2.151 17.417 1.00 93.88 287 THR A N 1
ATOM 2315 C CA . THR A 1 287 ? 0.192 -1.298 18.567 1.00 93.88 287 THR A CA 1
ATOM 2316 C C . THR A 1 287 ? 1.672 -0.926 18.529 1.00 93.88 287 THR A C 1
ATOM 2318 O O . THR A 1 287 ? 2.014 0.256 18.533 1.00 93.88 287 THR A O 1
ATOM 2321 N N . TYR A 1 288 ? 2.548 -1.924 18.395 1.00 92.31 288 TYR A N 1
ATOM 2322 C CA . TYR A 1 288 ? 3.993 -1.705 18.330 1.00 92.31 288 TYR A CA 1
ATOM 2323 C C . TYR A 1 288 ? 4.416 -0.908 17.095 1.00 92.31 288 TYR A C 1
ATOM 2325 O O . TYR A 1 288 ? 5.215 0.014 17.222 1.00 92.31 288 TYR A O 1
ATOM 2333 N N . ASN A 1 289 ? 3.821 -1.166 15.927 1.00 91.81 289 ASN A N 1
ATOM 2334 C CA . ASN A 1 289 ? 4.075 -0.389 14.711 1.00 91.81 289 ASN A CA 1
ATOM 2335 C C . ASN A 1 289 ? 3.660 1.089 14.845 1.00 91.81 289 ASN A C 1
ATOM 2337 O O . ASN A 1 289 ? 4.263 1.952 14.205 1.00 91.81 289 ASN A O 1
ATOM 2341 N N . ILE A 1 290 ? 2.637 1.411 15.650 1.00 92.44 290 ILE A N 1
ATOM 2342 C CA . ILE A 1 290 ? 2.290 2.809 15.954 1.00 92.44 290 ILE A CA 1
ATOM 2343 C C . ILE A 1 290 ? 3.367 3.432 16.845 1.00 92.44 290 ILE A C 1
ATOM 2345 O O . ILE A 1 290 ? 3.851 4.509 16.512 1.00 92.44 290 ILE A O 1
ATOM 2349 N N . ILE A 1 291 ? 3.762 2.759 17.931 1.00 91.19 291 ILE A N 1
ATOM 2350 C CA . ILE A 1 291 ? 4.776 3.279 18.861 1.00 91.19 291 ILE A CA 1
ATOM 2351 C C . ILE A 1 291 ? 6.112 3.483 18.138 1.00 91.19 291 ILE A C 1
ATOM 2353 O O . ILE A 1 291 ? 6.685 4.561 18.217 1.00 91.19 291 ILE A O 1
ATOM 2357 N N . LEU A 1 292 ? 6.549 2.494 17.355 1.00 88.25 292 LEU A N 1
ATOM 2358 C CA . LEU A 1 292 ? 7.810 2.521 16.618 1.00 88.25 292 LEU A CA 1
ATOM 2359 C C . LEU A 1 292 ? 7.910 3.723 15.666 1.00 88.25 292 LEU A C 1
ATOM 2361 O O . LEU A 1 292 ? 8.936 4.396 15.631 1.00 88.25 292 LEU A O 1
ATOM 2365 N N . ARG A 1 293 ? 6.831 4.039 14.933 1.00 87.62 293 ARG A N 1
ATOM 2366 C CA . ARG A 1 293 ? 6.779 5.229 14.060 1.00 87.62 293 ARG A CA 1
ATOM 2367 C C . ARG A 1 293 ? 6.951 6.531 14.832 1.00 87.62 293 ARG A C 1
ATOM 2369 O O . ARG A 1 293 ? 7.579 7.456 14.324 1.00 87.62 293 ARG A O 1
ATOM 2376 N N . GLU A 1 294 ? 6.351 6.631 16.013 1.00 86.44 294 GLU A N 1
ATOM 2377 C CA . GLU A 1 294 ? 6.454 7.845 16.822 1.00 86.44 294 GLU A CA 1
ATOM 2378 C C . GLU A 1 294 ? 7.818 7.957 17.510 1.00 86.44 294 GLU A C 1
ATOM 2380 O O . GLU A 1 294 ? 8.382 9.044 17.511 1.00 86.44 294 GLU A O 1
ATOM 2385 N N . THR A 1 295 ? 8.404 6.848 17.976 1.00 84.12 295 THR A N 1
ATOM 2386 C CA . THR A 1 295 ? 9.776 6.810 18.515 1.00 84.12 295 THR A CA 1
ATOM 2387 C C . THR A 1 295 ? 10.792 7.335 17.499 1.00 84.12 295 THR A C 1
ATOM 2389 O O . THR A 1 295 ? 11.583 8.220 17.823 1.00 84.12 295 THR A O 1
ATOM 2392 N N . PHE A 1 296 ? 10.721 6.871 16.246 1.00 79.88 296 PHE A N 1
ATOM 2393 C CA . PHE A 1 296 ? 11.579 7.384 15.173 1.00 79.88 296 PHE A CA 1
ATOM 2394 C C . PHE A 1 296 ? 11.355 8.878 14.907 1.00 79.88 296 PHE A C 1
ATOM 2396 O O . PHE A 1 296 ? 12.298 9.664 14.827 1.00 79.88 296 PHE A O 1
ATOM 2403 N N . ARG A 1 297 ? 10.092 9.315 14.866 1.00 77.69 297 ARG A N 1
ATOM 2404 C CA . ARG A 1 297 ? 9.743 10.725 14.649 1.00 77.69 297 ARG A CA 1
ATOM 2405 C C . ARG A 1 297 ? 10.285 11.658 15.736 1.00 77.69 297 ARG A C 1
ATOM 2407 O O . ARG A 1 297 ? 10.657 12.792 15.433 1.00 77.69 297 ARG A O 1
ATOM 2414 N N . GLU A 1 298 ? 10.294 11.213 16.986 1.00 74.00 298 GLU A N 1
ATOM 2415 C CA . GLU A 1 298 ? 10.799 11.984 18.126 1.00 74.00 298 GLU A CA 1
ATOM 2416 C C . GLU A 1 298 ? 12.338 12.034 18.176 1.00 74.00 298 GLU A C 1
ATOM 2418 O O . GLU A 1 298 ? 12.894 12.713 19.039 1.00 74.00 298 GLU A O 1
ATOM 2423 N N . LYS A 1 299 ? 13.027 11.384 17.219 1.00 68.00 299 LYS A N 1
ATOM 2424 C CA . LYS A 1 299 ? 14.482 11.162 17.219 1.00 68.00 299 LYS A CA 1
ATOM 2425 C C . LYS A 1 299 ? 14.961 10.514 18.520 1.00 68.00 299 LYS A C 1
ATOM 2427 O O . LYS A 1 299 ? 16.087 10.759 18.957 1.00 68.00 299 LYS A O 1
ATOM 2432 N N . GLU A 1 300 ? 14.092 9.734 19.164 1.00 54.56 300 GLU A N 1
ATOM 2433 C CA . GLU A 1 300 ? 14.480 8.960 20.334 1.00 54.56 300 GLU A CA 1
ATOM 2434 C C . GLU A 1 300 ? 15.499 7.897 19.885 1.00 54.56 300 GLU A C 1
ATOM 2436 O O . GLU A 1 300 ? 15.313 7.215 18.879 1.00 54.56 300 GLU A O 1
ATOM 2441 N N . ASP A 1 301 ? 16.610 7.841 20.623 1.00 64.50 301 ASP A N 1
ATOM 2442 C CA . ASP A 1 301 ? 17.813 7.037 20.379 1.00 64.50 301 ASP A CA 1
ATOM 2443 C C . ASP A 1 301 ? 17.504 5.549 20.102 1.00 64.50 301 ASP A C 1
ATOM 2445 O O . ASP A 1 301 ? 16.478 5.020 20.534 1.00 64.50 301 ASP A O 1
ATOM 2449 N N . HIS A 1 302 ? 18.431 4.841 19.449 1.00 64.44 302 HIS A N 1
ATOM 2450 C CA . HIS A 1 302 ? 18.369 3.408 19.121 1.00 64.44 302 HIS A CA 1
ATOM 2451 C C . HIS A 1 302 ? 17.906 2.524 20.291 1.00 64.44 302 HIS A C 1
ATOM 2453 O O . HIS A 1 302 ? 17.221 1.518 20.097 1.00 64.44 302 HIS A O 1
ATOM 2459 N N . ALA A 1 303 ? 18.206 2.932 21.526 1.00 69.94 303 ALA A N 1
ATOM 2460 C CA . ALA A 1 303 ? 17.722 2.288 22.741 1.00 69.94 303 ALA A CA 1
ATOM 2461 C C . ALA A 1 303 ? 16.185 2.137 22.785 1.00 69.94 303 ALA A C 1
ATOM 2463 O O . ALA A 1 303 ? 15.685 1.106 23.236 1.00 69.94 303 ALA A O 1
ATOM 2464 N N . GLY A 1 304 ? 15.425 3.124 22.301 1.00 78.00 304 GLY A N 1
ATOM 2465 C CA . GLY A 1 304 ? 13.963 3.069 22.227 1.00 78.00 304 GLY A CA 1
ATOM 2466 C C . GLY A 1 304 ? 13.476 1.968 21.284 1.00 78.00 304 GLY A C 1
ATOM 2467 O O . GLY A 1 304 ? 12.645 1.145 21.667 1.00 78.00 304 GLY A O 1
ATOM 2468 N N . VAL A 1 305 ? 14.060 1.892 20.087 1.00 78.06 305 VAL A N 1
ATOM 2469 C CA . VAL A 1 305 ? 13.746 0.873 19.071 1.00 78.06 305 VAL A CA 1
ATOM 2470 C C . VAL A 1 305 ? 14.070 -0.528 19.584 1.00 78.06 305 VAL A C 1
ATOM 2472 O O . VAL A 1 305 ? 13.212 -1.412 19.542 1.00 78.06 305 VAL A O 1
ATOM 2475 N N . GLN A 1 306 ? 15.264 -0.723 20.152 1.00 75.88 306 GLN A N 1
ATOM 2476 C CA . GLN A 1 306 ? 15.662 -2.005 20.740 1.00 75.88 306 GLN A CA 1
ATOM 2477 C C . GLN A 1 306 ? 14.719 -2.445 21.860 1.00 75.88 306 GLN A C 1
ATOM 2479 O O . GLN A 1 306 ? 14.334 -3.613 21.927 1.00 75.88 306 GLN A O 1
ATOM 2484 N N . ASN A 1 307 ? 14.335 -1.526 22.749 1.00 83.06 307 ASN A N 1
ATOM 2485 C CA . ASN A 1 307 ? 13.424 -1.831 23.849 1.00 83.06 307 ASN A CA 1
ATOM 2486 C C . ASN A 1 307 ? 12.032 -2.226 23.341 1.00 83.06 307 ASN A C 1
ATOM 2488 O O . ASN A 1 307 ? 11.420 -3.139 23.896 1.00 83.06 307 ASN A O 1
ATOM 2492 N N . LEU A 1 308 ? 11.548 -1.593 22.268 1.00 86.25 308 LEU A N 1
ATOM 2493 C CA . LEU A 1 308 ? 10.278 -1.955 21.641 1.00 86.25 308 LEU A CA 1
ATOM 2494 C C . LEU A 1 308 ? 10.334 -3.343 21.006 1.00 86.25 308 LEU A C 1
ATOM 2496 O O . LEU A 1 308 ? 9.452 -4.155 21.280 1.00 86.25 308 LEU A O 1
ATOM 2500 N N . LEU A 1 309 ? 11.380 -3.647 20.233 1.00 84.06 309 LEU A N 1
ATOM 2501 C CA . LEU A 1 309 ? 11.548 -4.962 19.608 1.00 84.06 309 LEU A CA 1
ATOM 2502 C C . LEU A 1 309 ? 11.718 -6.076 20.654 1.00 84.06 309 LEU A C 1
ATOM 2504 O O . LEU A 1 309 ? 11.084 -7.125 20.545 1.00 84.06 309 LEU A O 1
ATOM 2508 N N . LYS A 1 310 ? 12.485 -5.835 21.727 1.00 84.44 310 LYS A N 1
ATOM 2509 C CA . LYS A 1 310 ? 12.570 -6.751 22.880 1.00 84.44 310 LYS A CA 1
ATOM 2510 C C . LYS A 1 310 ? 11.217 -6.931 23.564 1.00 84.44 310 LYS A C 1
ATOM 2512 O O . LYS A 1 310 ? 10.880 -8.041 23.966 1.00 84.44 310 LYS A O 1
ATOM 2517 N N . GLY A 1 311 ? 10.434 -5.859 23.681 1.00 87.06 311 GLY A N 1
ATOM 2518 C CA . GLY A 1 311 ? 9.069 -5.904 24.198 1.00 87.06 311 GLY A CA 1
ATOM 2519 C C . GLY A 1 311 ? 8.147 -6.782 23.348 1.00 87.06 311 GLY A C 1
ATOM 2520 O O . GLY A 1 311 ? 7.411 -7.591 23.908 1.00 87.06 311 GLY A O 1
ATOM 2521 N N . MET A 1 312 ? 8.227 -6.671 22.016 1.00 89.19 312 MET A N 1
ATOM 2522 C CA . MET A 1 312 ? 7.499 -7.540 21.082 1.00 89.19 312 MET A CA 1
ATOM 2523 C C . MET A 1 312 ? 7.896 -9.007 21.272 1.00 89.19 312 MET A C 1
ATOM 2525 O O . MET A 1 312 ? 7.031 -9.853 21.499 1.00 89.19 312 MET A O 1
ATOM 2529 N N . ALA A 1 313 ? 9.201 -9.294 21.279 1.00 84.69 313 ALA A N 1
ATOM 2530 C CA . ALA A 1 313 ? 9.730 -10.644 21.457 1.00 84.69 313 ALA A CA 1
ATOM 2531 C C . ALA A 1 313 ? 9.318 -11.262 22.805 1.00 84.69 313 ALA A C 1
ATOM 2533 O O . ALA A 1 313 ? 8.858 -12.402 22.851 1.00 84.69 313 ALA A O 1
ATOM 2534 N N . ALA A 1 314 ? 9.392 -10.497 23.900 1.00 87.00 314 ALA A N 1
ATOM 2535 C CA . ALA A 1 314 ? 8.970 -10.940 25.230 1.00 87.00 314 ALA A CA 1
ATOM 2536 C C . ALA A 1 314 ? 7.468 -11.271 25.310 1.00 87.00 314 ALA A C 1
ATOM 2538 O O . ALA A 1 314 ? 7.054 -12.075 26.145 1.00 87.00 314 ALA A O 1
ATOM 2539 N N . GLN A 1 315 ? 6.651 -10.665 24.445 1.00 86.50 315 GLN A N 1
ATOM 2540 C CA . GLN A 1 315 ? 5.217 -10.941 24.332 1.00 86.50 315 GLN A CA 1
ATOM 2541 C C . GLN A 1 315 ? 4.883 -11.999 23.269 1.00 86.50 315 GLN A C 1
ATOM 2543 O O . GLN A 1 315 ? 3.709 -12.323 23.093 1.00 86.50 315 GLN A O 1
ATOM 2548 N N . GLY A 1 316 ? 5.888 -12.556 22.583 1.00 85.62 316 GLY A N 1
ATOM 2549 C CA . GLY A 1 316 ? 5.698 -13.512 21.490 1.00 85.62 316 GLY A CA 1
ATOM 2550 C C . GLY A 1 316 ? 5.061 -12.893 20.243 1.00 85.62 316 GLY A C 1
ATOM 2551 O O . GLY A 1 316 ? 4.371 -13.590 19.503 1.00 85.62 316 GLY A O 1
ATOM 2552 N N . ILE A 1 317 ? 5.237 -11.586 20.033 1.00 87.38 317 ILE A N 1
ATOM 2553 C CA . ILE A 1 317 ? 4.733 -10.857 18.867 1.00 87.38 317 ILE A CA 1
ATOM 2554 C C . ILE A 1 317 ? 5.867 -10.757 17.848 1.00 87.38 317 ILE A C 1
ATOM 2556 O O . ILE A 1 317 ? 6.875 -10.097 18.094 1.00 87.38 317 ILE A O 1
ATOM 2560 N N . GLU A 1 318 ? 5.702 -11.396 16.694 1.00 82.31 318 GLU A N 1
ATOM 2561 C CA . GLU A 1 318 ? 6.678 -11.319 15.606 1.00 82.31 318 GLU A CA 1
ATOM 2562 C C . GLU A 1 318 ? 6.497 -10.021 14.799 1.00 82.31 318 GLU A C 1
ATOM 2564 O O . GLU A 1 318 ? 5.366 -9.679 14.438 1.00 82.31 318 GLU A O 1
ATOM 2569 N N . PRO A 1 319 ? 7.581 -9.286 14.494 1.00 82.31 319 PRO A N 1
ATOM 2570 C CA . PRO A 1 319 ? 7.537 -8.169 13.557 1.00 82.31 319 PRO A CA 1
ATOM 2571 C C . PRO A 1 319 ? 7.038 -8.571 12.174 1.00 82.31 319 PRO A C 1
ATOM 2573 O O . PRO A 1 319 ? 7.419 -9.611 11.636 1.00 82.31 319 PRO A O 1
ATOM 2576 N N . ASP A 1 320 ? 6.228 -7.703 11.571 1.00 82.38 320 ASP A N 1
ATOM 2577 C CA . ASP A 1 320 ? 5.675 -7.918 10.241 1.00 82.38 320 ASP A CA 1
ATOM 2578 C C . ASP A 1 320 ? 6.373 -7.056 9.181 1.00 82.38 320 ASP A C 1
ATOM 2580 O O . ASP A 1 320 ? 7.260 -6.240 9.450 1.00 82.38 320 ASP A O 1
ATOM 2584 N N . ASN A 1 321 ? 5.943 -7.215 7.930 1.00 77.88 321 ASN A N 1
ATOM 2585 C CA . ASN A 1 321 ? 6.455 -6.424 6.817 1.00 77.88 321 ASN A CA 1
ATOM 2586 C C . ASN A 1 321 ? 6.328 -4.914 7.038 1.00 77.88 321 ASN A C 1
ATOM 2588 O O . ASN A 1 321 ? 7.194 -4.175 6.568 1.00 77.88 321 ASN A O 1
ATOM 2592 N N . ALA A 1 322 ? 5.290 -4.459 7.745 1.00 80.38 322 ALA A N 1
ATOM 2593 C CA . ALA A 1 322 ? 5.121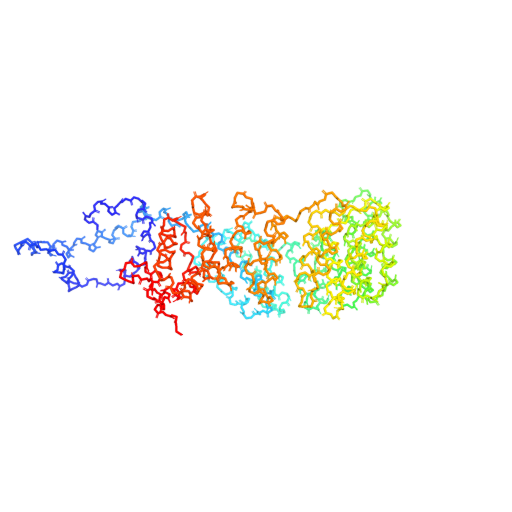 -3.050 8.057 1.00 80.38 322 ALA A CA 1
ATOM 2594 C C . ALA A 1 322 ? 6.133 -2.584 9.113 1.00 80.38 322 ALA A C 1
ATOM 2596 O O . ALA A 1 322 ? 6.670 -1.490 8.949 1.00 80.38 322 ALA A O 1
ATOM 2597 N N . THR A 1 323 ? 6.454 -3.399 10.126 1.00 82.25 323 THR A N 1
ATOM 2598 C CA . THR A 1 323 ? 7.514 -3.104 11.106 1.00 82.25 323 THR A CA 1
ATOM 2599 C C . THR A 1 323 ? 8.842 -2.836 10.402 1.00 82.25 323 THR A C 1
ATOM 2601 O O . THR A 1 323 ? 9.477 -1.810 10.637 1.00 82.25 323 THR A O 1
ATOM 2604 N N . PHE A 1 324 ? 9.228 -3.701 9.462 1.00 75.50 324 PHE A N 1
ATOM 2605 C CA . PHE A 1 324 ? 10.478 -3.526 8.717 1.00 75.50 324 PHE A CA 1
ATOM 2606 C C . PHE A 1 324 ? 10.448 -2.330 7.771 1.00 75.50 324 PHE A C 1
ATOM 2608 O O . PHE A 1 324 ? 11.442 -1.618 7.672 1.00 75.50 324 PHE A O 1
ATOM 2615 N N . THR A 1 325 ? 9.323 -2.067 7.099 1.00 78.56 325 THR A N 1
ATOM 2616 C CA . THR A 1 325 ? 9.185 -0.850 6.288 1.00 78.56 325 THR A CA 1
ATOM 2617 C C . THR A 1 325 ? 9.368 0.406 7.140 1.00 78.56 325 THR A C 1
ATOM 2619 O O . THR A 1 325 ? 10.059 1.313 6.697 1.00 78.56 325 THR A O 1
ATOM 2622 N N . ILE A 1 326 ? 8.837 0.440 8.368 1.00 82.88 326 ILE A N 1
ATOM 2623 C CA . ILE A 1 326 ? 9.012 1.576 9.288 1.00 82.88 326 ILE A CA 1
ATOM 2624 C C . ILE A 1 326 ? 10.490 1.775 9.648 1.00 82.88 326 ILE A C 1
ATOM 2626 O O . ILE A 1 326 ? 10.991 2.891 9.555 1.00 82.88 326 ILE A O 1
ATOM 2630 N N . ILE A 1 327 ? 11.199 0.701 10.014 1.00 79.31 327 ILE A N 1
ATOM 2631 C CA . ILE A 1 327 ? 12.634 0.770 10.342 1.00 79.31 327 ILE A CA 1
ATOM 2632 C C . ILE A 1 327 ? 13.437 1.260 9.129 1.00 79.31 327 ILE A C 1
ATOM 2634 O O . ILE A 1 327 ? 14.311 2.109 9.262 1.00 79.31 327 ILE A O 1
ATOM 2638 N N . LEU A 1 328 ? 13.126 0.761 7.931 1.00 74.31 328 LEU A N 1
ATOM 2639 C CA . LEU A 1 328 ? 13.824 1.150 6.707 1.00 74.31 328 LEU A CA 1
ATOM 2640 C C . LEU A 1 328 ? 13.538 2.587 6.278 1.00 74.31 328 LEU A C 1
ATOM 2642 O O . LEU A 1 328 ? 14.445 3.237 5.772 1.00 74.31 328 LEU A O 1
ATOM 2646 N N . GLU A 1 329 ? 12.313 3.082 6.454 1.00 74.75 329 GLU A N 1
ATOM 2647 C CA . GLU A 1 329 ? 11.972 4.484 6.186 1.00 74.75 329 GLU A CA 1
ATOM 2648 C C . GLU A 1 329 ? 12.801 5.427 7.064 1.00 74.75 329 GLU A C 1
ATOM 2650 O O . GLU A 1 329 ? 13.320 6.420 6.551 1.00 74.75 329 GLU A O 1
ATOM 2655 N N . GLU A 1 330 ? 13.000 5.091 8.344 1.00 75.38 330 GLU A N 1
ATOM 2656 C CA . GLU A 1 330 ? 13.887 5.868 9.216 1.00 75.38 330 GLU A CA 1
ATOM 2657 C C . GLU A 1 330 ? 15.336 5.806 8.739 1.00 75.38 330 GLU A C 1
ATOM 2659 O O . GLU A 1 330 ? 15.994 6.838 8.587 1.00 75.38 330 GLU A O 1
ATOM 2664 N N . VAL A 1 331 ? 15.841 4.597 8.479 1.00 70.44 331 VAL A N 1
ATOM 2665 C CA . VAL A 1 331 ? 17.216 4.404 8.006 1.00 70.44 331 VAL A CA 1
ATOM 2666 C C . VAL A 1 331 ? 17.423 5.232 6.743 1.00 70.44 331 VAL A C 1
ATOM 2668 O O . VAL A 1 331 ? 18.308 6.075 6.707 1.00 70.44 331 VAL A O 1
ATOM 2671 N N . LEU A 1 332 ? 16.543 5.117 5.751 1.00 68.56 332 LEU A N 1
ATOM 2672 C CA . LEU A 1 332 ? 16.585 5.927 4.535 1.00 68.56 332 LEU A CA 1
ATOM 2673 C C . LEU A 1 332 ? 16.585 7.430 4.819 1.00 68.56 332 LEU A C 1
ATOM 2675 O O . LEU A 1 332 ? 17.395 8.147 4.234 1.00 68.56 332 LEU A O 1
ATOM 2679 N N . GLY A 1 333 ? 15.714 7.899 5.716 1.00 67.88 333 GLY A N 1
ATOM 2680 C CA . GLY A 1 333 ? 15.632 9.303 6.115 1.00 67.88 333 GLY A CA 1
ATOM 2681 C C . GLY A 1 333 ? 16.925 9.825 6.746 1.00 67.88 333 GLY A C 1
ATOM 2682 O O . GLY A 1 333 ? 17.364 10.928 6.415 1.00 67.88 333 GLY A O 1
ATOM 2683 N N . SER A 1 334 ? 17.573 9.023 7.595 1.00 68.56 334 SER A N 1
ATOM 2684 C CA . SER A 1 334 ? 18.857 9.371 8.219 1.00 68.56 334 SER A CA 1
ATOM 2685 C C . SER A 1 334 ? 20.035 9.342 7.235 1.00 68.56 334 SER A C 1
ATOM 2687 O O . SER A 1 334 ? 21.012 10.069 7.418 1.00 68.56 334 SER A O 1
ATOM 2689 N N . LEU A 1 335 ? 19.938 8.554 6.158 1.00 71.88 335 LEU A N 1
ATOM 2690 C CA . LEU A 1 335 ? 21.054 8.306 5.247 1.00 71.88 335 LEU A CA 1
ATOM 2691 C C . LEU A 1 335 ? 21.160 9.257 4.046 1.00 71.88 335 LEU A C 1
ATOM 2693 O O . LEU A 1 335 ? 22.211 9.285 3.405 1.00 71.88 335 LEU A O 1
ATOM 2697 N N . VAL A 1 336 ? 20.152 10.094 3.769 1.00 73.19 336 VAL A N 1
ATOM 2698 C CA . VAL A 1 336 ? 20.132 11.012 2.601 1.00 73.19 336 VAL A CA 1
ATOM 2699 C C . VAL A 1 336 ? 21.344 11.957 2.544 1.00 73.19 336 VAL A C 1
ATOM 2701 O O . VAL A 1 336 ? 21.801 12.326 1.462 1.00 73.19 336 VAL A O 1
ATOM 2704 N N . HIS A 1 337 ? 21.885 12.343 3.703 1.00 75.62 337 HIS A N 1
ATOM 2705 C CA . HIS A 1 337 ? 23.067 13.210 3.817 1.00 75.62 337 HIS A CA 1
ATOM 2706 C C . HIS A 1 337 ? 24.243 12.545 4.543 1.00 75.62 337 HIS A C 1
ATOM 2708 O O . HIS A 1 337 ? 25.237 13.206 4.833 1.00 75.62 337 HIS A O 1
ATOM 2714 N N . ALA A 1 338 ? 24.138 11.247 4.825 1.00 79.38 338 ALA A N 1
ATOM 2715 C CA . ALA A 1 338 ? 25.141 10.507 5.572 1.00 79.38 338 ALA A CA 1
ATOM 2716 C C . ALA A 1 338 ? 26.378 10.182 4.722 1.00 79.38 338 ALA A C 1
ATOM 2718 O O . ALA A 1 338 ? 26.289 9.849 3.533 1.00 79.38 338 ALA A O 1
ATOM 2719 N N . THR A 1 339 ? 27.540 10.219 5.361 1.00 85.94 339 THR A N 1
ATOM 2720 C CA . THR A 1 339 ? 28.804 9.695 4.837 1.00 85.94 339 THR A CA 1
ATOM 2721 C C . THR A 1 339 ? 28.756 8.169 4.700 1.00 85.94 339 THR A C 1
ATOM 2723 O O . THR A 1 339 ? 27.929 7.497 5.315 1.00 85.94 339 THR A O 1
ATOM 2726 N N . ALA A 1 340 ? 29.679 7.583 3.930 1.00 85.62 340 ALA A N 1
ATOM 2727 C CA . ALA A 1 340 ? 29.767 6.126 3.785 1.00 85.62 340 ALA A CA 1
ATOM 2728 C C . ALA A 1 340 ? 29.918 5.400 5.139 1.00 85.62 340 ALA A C 1
ATOM 2730 O O . ALA A 1 340 ? 29.317 4.348 5.343 1.00 85.62 340 ALA A O 1
ATOM 2731 N N . ALA A 1 341 ? 30.673 5.979 6.081 1.00 85.38 341 ALA A N 1
ATOM 2732 C CA . ALA A 1 341 ? 30.858 5.419 7.419 1.00 85.38 341 ALA A CA 1
ATOM 2733 C C . ALA A 1 341 ? 29.562 5.443 8.245 1.00 85.38 341 ALA A C 1
ATOM 2735 O O . ALA A 1 341 ? 29.236 4.457 8.902 1.00 85.38 341 ALA A O 1
ATOM 2736 N N . GLU A 1 342 ? 28.801 6.537 8.177 1.00 83.44 342 GLU A N 1
ATOM 2737 C CA . GLU A 1 342 ? 27.503 6.665 8.850 1.00 83.44 342 GLU A CA 1
ATOM 2738 C C . GLU A 1 342 ? 26.457 5.718 8.246 1.00 83.44 342 GLU A C 1
ATOM 2740 O O . GLU A 1 342 ? 25.692 5.103 8.985 1.00 83.44 342 GLU A O 1
ATOM 2745 N N . GLN A 1 343 ? 26.472 5.516 6.923 1.00 83.38 343 GLN A N 1
ATOM 2746 C CA . GLN A 1 343 ? 25.619 4.525 6.255 1.00 83.38 343 GLN A CA 1
ATOM 2747 C C . GLN A 1 343 ? 25.916 3.098 6.721 1.00 83.38 343 GLN A C 1
ATOM 2749 O O . GLN A 1 343 ? 24.998 2.358 7.074 1.00 83.38 343 GLN A O 1
ATOM 2754 N N . VAL A 1 344 ? 27.195 2.716 6.772 1.00 86.31 344 VAL A N 1
ATOM 2755 C CA . VAL A 1 344 ? 27.616 1.404 7.288 1.00 86.31 344 VAL A CA 1
ATOM 2756 C C . VAL A 1 344 ? 27.227 1.242 8.757 1.00 86.31 344 VAL A C 1
ATOM 2758 O O . VAL A 1 344 ? 26.737 0.181 9.144 1.00 86.31 344 VAL A O 1
ATOM 2761 N N . ALA A 1 345 ? 27.423 2.281 9.574 1.00 85.12 345 ALA A N 1
ATOM 2762 C CA . ALA A 1 345 ? 27.027 2.267 10.975 1.00 85.12 345 ALA A CA 1
ATOM 2763 C C . ALA A 1 345 ? 25.517 2.038 11.119 1.00 85.12 345 ALA A C 1
ATOM 2765 O O . ALA A 1 345 ? 25.127 1.120 11.830 1.00 85.12 345 ALA A O 1
ATOM 2766 N N . ALA A 1 346 ? 24.682 2.776 10.382 1.00 82.81 346 ALA A N 1
ATOM 2767 C CA . ALA A 1 346 ? 23.230 2.619 10.431 1.00 82.81 346 ALA A CA 1
ATOM 2768 C C . ALA A 1 346 ? 22.774 1.208 10.026 1.00 82.81 346 ALA A C 1
ATOM 2770 O O . ALA A 1 346 ? 21.966 0.604 10.728 1.00 82.81 346 ALA A O 1
ATOM 2771 N N . VAL A 1 347 ? 23.324 0.653 8.938 1.00 86.75 347 VAL A N 1
ATOM 2772 C CA . VAL A 1 347 ? 23.026 -0.722 8.497 1.00 86.75 347 VAL A CA 1
ATOM 2773 C C . VAL A 1 347 ? 23.359 -1.734 9.596 1.00 86.75 347 VAL A C 1
ATOM 2775 O O . VAL A 1 347 ? 22.537 -2.592 9.917 1.00 86.75 347 VAL A O 1
ATOM 2778 N N . ASN A 1 348 ? 24.545 -1.621 10.201 1.00 87.44 348 ASN A N 1
ATOM 2779 C CA . ASN A 1 348 ? 24.965 -2.517 11.277 1.00 87.44 348 ASN A CA 1
ATOM 2780 C C . ASN A 1 348 ? 24.113 -2.345 12.537 1.00 87.44 348 ASN A C 1
ATOM 2782 O O . ASN A 1 348 ? 23.796 -3.339 13.184 1.00 87.44 348 ASN A O 1
ATOM 2786 N N . THR A 1 349 ? 23.718 -1.116 12.874 1.00 84.25 349 THR A N 1
ATOM 2787 C CA . THR A 1 349 ? 22.848 -0.857 14.022 1.00 84.25 349 THR A CA 1
ATOM 2788 C C . THR A 1 349 ? 21.489 -1.516 13.837 1.00 84.25 349 THR A C 1
ATOM 2790 O O . THR A 1 349 ? 21.021 -2.179 14.751 1.00 84.25 349 THR A O 1
ATOM 2793 N N . VAL A 1 350 ? 20.887 -1.439 12.647 1.00 82.62 350 VAL A N 1
ATOM 2794 C CA . VAL A 1 350 ? 19.602 -2.112 12.397 1.00 82.62 350 VAL A CA 1
ATOM 2795 C C . VAL A 1 350 ? 19.722 -3.623 12.566 1.00 82.62 350 VAL A C 1
ATOM 2797 O O . VAL A 1 350 ? 18.857 -4.237 13.187 1.00 82.62 350 VAL A O 1
ATOM 2800 N N . PHE A 1 351 ? 20.787 -4.237 12.044 1.00 86.12 351 PHE A N 1
ATOM 2801 C CA . PHE A 1 351 ? 21.012 -5.667 12.257 1.00 86.12 351 PHE A CA 1
ATOM 2802 C C . PHE A 1 351 ? 21.206 -5.994 13.741 1.00 86.12 351 PHE A C 1
ATOM 2804 O O . PHE A 1 351 ? 20.570 -6.922 14.235 1.00 86.12 351 PHE A O 1
ATOM 2811 N N . ALA A 1 352 ? 21.979 -5.188 14.472 1.00 84.19 352 ALA A N 1
ATOM 2812 C CA . ALA A 1 352 ? 22.165 -5.352 15.911 1.00 84.19 352 ALA A CA 1
ATOM 2813 C C . ALA A 1 352 ? 20.855 -5.185 16.702 1.00 84.19 352 ALA A C 1
ATOM 2815 O O . ALA A 1 352 ? 20.637 -5.900 17.678 1.00 84.19 352 ALA A O 1
ATOM 2816 N N . ASP A 1 353 ? 19.963 -4.285 16.282 1.00 79.88 353 ASP A N 1
ATOM 2817 C CA . ASP A 1 353 ? 18.656 -4.083 16.910 1.00 79.88 353 ASP A CA 1
ATOM 2818 C C . ASP A 1 353 ? 17.745 -5.306 16.706 1.00 79.88 353 ASP A C 1
ATOM 2820 O O . ASP A 1 353 ? 17.064 -5.739 17.638 1.00 79.88 353 ASP A O 1
ATOM 2824 N N . ILE A 1 354 ? 17.771 -5.897 15.505 1.00 79.19 354 ILE A N 1
ATOM 2825 C CA . ILE A 1 354 ? 17.025 -7.115 15.154 1.00 79.19 354 ILE A CA 1
ATOM 2826 C C . ILE A 1 354 ? 17.563 -8.318 15.944 1.00 79.19 354 ILE A C 1
ATOM 2828 O O . ILE A 1 354 ? 16.801 -9.017 16.616 1.00 79.19 354 ILE A O 1
ATOM 2832 N N . GLU A 1 355 ? 18.876 -8.540 15.915 1.00 83.25 355 GLU A N 1
ATOM 2833 C CA . GLU A 1 355 ? 19.533 -9.640 16.631 1.00 83.25 355 GLU A CA 1
ATOM 2834 C C . GLU A 1 355 ? 19.401 -9.496 18.149 1.00 83.25 355 GLU A C 1
ATOM 2836 O O . GLU A 1 355 ? 19.116 -10.465 18.854 1.00 83.25 355 GLU A O 1
ATOM 2841 N N . GLY A 1 356 ? 19.551 -8.273 18.665 1.00 77.19 356 GLY A N 1
ATOM 2842 C CA . GLY A 1 356 ? 19.395 -7.944 20.079 1.00 77.19 356 GLY A CA 1
ATOM 2843 C C . GLY A 1 356 ? 17.969 -8.146 20.598 1.00 77.19 356 GLY A C 1
ATOM 2844 O O . GLY A 1 356 ? 17.774 -8.283 21.809 1.00 77.19 356 GLY A O 1
ATOM 2845 N N . ALA A 1 357 ? 16.983 -8.198 19.702 1.00 72.31 357 ALA A N 1
ATOM 2846 C CA . ALA A 1 357 ? 15.611 -8.593 20.000 1.00 72.31 357 ALA A CA 1
ATOM 2847 C C . ALA A 1 357 ? 15.369 -10.111 19.888 1.00 72.31 357 ALA A C 1
ATOM 2849 O O . ALA A 1 357 ? 14.271 -10.573 20.188 1.00 72.31 357 ALA A O 1
ATOM 2850 N N . GLY A 1 358 ? 16.376 -10.895 19.487 1.00 72.81 358 GLY A N 1
ATOM 2851 C CA . GLY A 1 358 ? 16.274 -12.343 19.293 1.00 72.81 358 GLY A CA 1
ATOM 2852 C C . GLY A 1 358 ? 15.618 -12.751 17.971 1.00 72.81 358 GLY A C 1
ATOM 2853 O O . GLY A 1 358 ? 15.164 -13.887 17.844 1.00 72.81 358 GLY A O 1
ATOM 2854 N N . LEU A 1 359 ? 15.543 -11.840 16.998 1.00 75.69 359 LEU A N 1
ATOM 2855 C CA . LEU A 1 359 ? 14.931 -12.081 15.694 1.00 75.69 359 LEU A CA 1
ATOM 2856 C C . LEU A 1 359 ? 15.984 -12.513 14.671 1.00 75.69 359 LEU A C 1
ATOM 2858 O O . LEU A 1 359 ? 17.136 -12.086 14.725 1.00 75.69 359 LEU A O 1
ATOM 2862 N N . GLN A 1 360 ? 15.580 -13.336 13.702 1.00 77.69 360 GLN A N 1
ATOM 2863 C CA . GLN A 1 360 ? 16.451 -13.755 12.604 1.00 77.69 360 GLN A CA 1
ATOM 2864 C C . GLN A 1 360 ? 16.184 -12.933 11.345 1.00 77.69 360 GLN A C 1
ATOM 2866 O O . GLN A 1 360 ? 15.040 -12.789 10.910 1.00 77.69 360 GLN A O 1
ATOM 2871 N N . THR A 1 361 ? 17.256 -12.435 10.729 1.00 82.06 361 THR A N 1
ATOM 2872 C CA . THR A 1 361 ? 17.163 -11.738 9.443 1.00 82.06 361 THR A CA 1
ATOM 2873 C C . THR A 1 361 ? 16.890 -12.747 8.327 1.00 82.06 361 THR A C 1
ATOM 2875 O O . THR A 1 361 ? 17.618 -13.727 8.189 1.00 82.06 361 THR A O 1
ATOM 2878 N N . ASN A 1 362 ? 15.867 -12.507 7.504 1.00 83.00 362 ASN A N 1
ATOM 2879 C CA . ASN A 1 362 ? 15.529 -13.363 6.363 1.00 83.00 362 ASN A CA 1
ATOM 2880 C C . ASN A 1 362 ? 15.898 -12.715 5.010 1.00 83.00 362 ASN A C 1
ATOM 2882 O O . ASN A 1 362 ? 16.282 -11.546 4.929 1.00 83.00 362 ASN A O 1
ATOM 2886 N N . MET A 1 363 ? 15.753 -13.468 3.914 1.00 85.19 363 MET A N 1
ATOM 2887 C CA . MET A 1 363 ? 16.087 -12.986 2.563 1.00 85.19 363 MET A CA 1
ATOM 2888 C C . MET A 1 363 ? 15.261 -11.770 2.115 1.00 85.19 363 MET A C 1
ATOM 2890 O O . MET A 1 363 ? 15.772 -10.930 1.377 1.00 85.19 363 MET A O 1
ATOM 2894 N N . GLU A 1 364 ? 14.005 -11.641 2.550 1.00 81.50 364 GLU A N 1
ATOM 2895 C CA . GLU A 1 364 ? 13.186 -10.466 2.228 1.00 81.50 364 GLU A CA 1
ATOM 2896 C C . GLU A 1 364 ? 13.741 -9.210 2.915 1.00 81.50 364 GLU A C 1
ATOM 2898 O O . GLU A 1 364 ? 13.866 -8.162 2.281 1.00 81.50 364 GLU A O 1
ATOM 2903 N N . MET A 1 365 ? 14.151 -9.327 4.180 1.00 82.12 365 MET A N 1
ATOM 2904 C CA . MET A 1 365 ? 14.760 -8.237 4.947 1.00 82.12 365 MET A CA 1
ATOM 2905 C C . MET A 1 365 ? 16.077 -7.778 4.319 1.00 82.12 365 MET A C 1
ATOM 2907 O O . MET A 1 365 ? 16.269 -6.578 4.119 1.00 82.12 365 MET A O 1
ATOM 2911 N N . TYR A 1 366 ? 16.946 -8.714 3.920 1.00 88.31 366 TYR A N 1
ATOM 2912 C CA . TYR A 1 366 ? 18.164 -8.379 3.176 1.00 88.31 366 TYR A CA 1
ATOM 2913 C C . TYR A 1 366 ? 17.848 -7.647 1.868 1.00 88.31 366 TYR A C 1
ATOM 2915 O O . TYR A 1 366 ? 18.528 -6.682 1.530 1.00 88.31 366 TYR A O 1
ATOM 2923 N N . GLY A 1 367 ? 16.802 -8.065 1.145 1.00 88.25 367 GLY A N 1
ATOM 2924 C CA . GLY A 1 367 ? 16.409 -7.445 -0.120 1.00 88.25 367 GLY A CA 1
ATOM 2925 C C . GLY A 1 367 ? 15.935 -6.010 0.075 1.00 88.25 367 GLY A C 1
ATOM 2926 O O . GLY A 1 367 ? 16.351 -5.117 -0.658 1.00 88.25 367 GLY A O 1
ATOM 2927 N N . LYS A 1 368 ? 15.124 -5.770 1.109 1.00 85.00 368 LYS A N 1
ATOM 2928 C CA . LYS A 1 368 ? 14.636 -4.430 1.444 1.00 85.00 368 LYS A CA 1
ATOM 2929 C C . LYS A 1 368 ? 15.746 -3.515 1.977 1.00 85.00 368 LYS A C 1
ATOM 2931 O O . LYS A 1 368 ? 15.781 -2.349 1.598 1.00 85.00 368 LYS A O 1
ATOM 2936 N N . MET A 1 369 ? 16.675 -4.032 2.786 1.00 86.75 369 MET A N 1
ATOM 2937 C CA . MET A 1 369 ? 17.847 -3.277 3.251 1.00 86.75 369 MET A CA 1
ATOM 2938 C C . MET A 1 369 ? 18.770 -2.905 2.086 1.00 86.75 369 MET A C 1
ATOM 2940 O O . MET A 1 369 ? 19.210 -1.763 1.966 1.00 86.75 369 MET A O 1
ATOM 2944 N N . LEU A 1 370 ? 19.008 -3.856 1.179 1.00 89.81 370 LEU A N 1
ATOM 2945 C CA . LEU A 1 370 ? 19.787 -3.618 -0.028 1.00 89.81 370 LEU A CA 1
ATOM 2946 C C . LEU A 1 370 ? 19.119 -2.573 -0.925 1.00 89.81 370 LEU A C 1
ATOM 2948 O O . LEU A 1 370 ? 19.797 -1.664 -1.397 1.00 89.81 370 LEU A O 1
ATOM 2952 N N . PHE A 1 371 ? 17.802 -2.673 -1.131 1.00 87.62 371 PHE A N 1
ATOM 2953 C CA . PHE A 1 371 ? 17.025 -1.681 -1.871 1.00 87.62 371 PHE A CA 1
ATOM 2954 C C . PHE A 1 371 ? 17.124 -0.297 -1.235 1.00 87.62 371 PHE A C 1
ATOM 2956 O O . PHE A 1 371 ? 17.340 0.677 -1.953 1.00 87.62 371 PHE A O 1
ATOM 2963 N N . ALA A 1 372 ? 17.017 -0.214 0.092 1.00 84.25 372 ALA A N 1
ATOM 2964 C CA . ALA A 1 372 ? 17.115 1.039 0.822 1.00 84.25 372 ALA A CA 1
ATOM 2965 C C . ALA A 1 372 ? 18.463 1.727 0.561 1.00 84.25 372 ALA A C 1
ATOM 2967 O O . ALA A 1 372 ? 18.502 2.814 -0.009 1.00 84.25 372 ALA A O 1
ATOM 2968 N N . VAL A 1 373 ? 19.576 1.058 0.864 1.00 86.38 373 VAL A N 1
ATOM 2969 C CA . VAL A 1 373 ? 20.920 1.615 0.637 1.00 86.38 373 VAL A CA 1
ATOM 2970 C C . VAL A 1 373 ? 21.163 1.925 -0.846 1.00 86.38 373 VAL A C 1
ATOM 2972 O O . VAL A 1 373 ? 21.777 2.937 -1.184 1.00 86.38 373 VAL A O 1
ATOM 2975 N N . SER A 1 374 ? 20.657 1.079 -1.748 1.00 85.69 374 SER A N 1
ATOM 2976 C CA . SER A 1 374 ? 20.882 1.231 -3.187 1.00 85.69 374 SER A CA 1
ATOM 2977 C C . SER A 1 374 ? 20.106 2.387 -3.815 1.00 85.69 374 SER A C 1
ATOM 2979 O O . SER A 1 374 ? 20.581 2.973 -4.785 1.00 85.69 374 SER A O 1
ATOM 2981 N N . SER A 1 375 ? 18.941 2.724 -3.259 1.00 83.62 375 SER A N 1
ATOM 2982 C CA . SER A 1 375 ? 18.071 3.799 -3.755 1.00 83.62 375 SER A CA 1
ATOM 2983 C C . SER A 1 375 ? 18.527 5.196 -3.319 1.00 83.62 375 SER A C 1
ATOM 2985 O O . SER A 1 375 ? 17.987 6.197 -3.788 1.00 83.62 375 SER A O 1
ATOM 2987 N N . LEU A 1 376 ? 19.510 5.287 -2.418 1.00 81.69 376 LEU A N 1
ATOM 2988 C CA . LEU A 1 376 ? 20.092 6.556 -1.991 1.00 81.69 376 LEU A CA 1
ATOM 2989 C C . LEU A 1 376 ? 20.975 7.150 -3.097 1.00 81.69 376 LEU A C 1
ATOM 2991 O O . LEU A 1 376 ? 21.868 6.485 -3.639 1.00 81.69 376 LEU A O 1
ATOM 2995 N N . SER A 1 377 ? 20.804 8.446 -3.369 1.00 77.62 377 SER A N 1
ATOM 2996 C CA . SER A 1 377 ? 21.652 9.183 -4.319 1.00 77.62 377 SER A CA 1
ATOM 2997 C C . SER A 1 377 ? 23.130 9.162 -3.905 1.00 77.62 377 SER A C 1
ATOM 2999 O O . SER A 1 377 ? 24.005 9.022 -4.755 1.00 77.62 377 SER A O 1
ATOM 3001 N N . ASN A 1 378 ? 23.403 9.207 -2.598 1.00 79.25 378 ASN A N 1
ATOM 3002 C CA . ASN A 1 378 ? 24.721 9.102 -1.966 1.00 79.25 378 ASN A CA 1
ATOM 3003 C C . ASN A 1 378 ? 25.053 7.688 -1.437 1.00 79.25 378 ASN A C 1
ATOM 3005 O O . ASN A 1 378 ? 26.025 7.538 -0.700 1.00 79.25 378 ASN A O 1
ATOM 3009 N N . GLY A 1 379 ? 24.270 6.654 -1.771 1.00 79.69 379 GLY A N 1
ATOM 3010 C CA . GLY A 1 379 ? 24.466 5.289 -1.258 1.00 79.69 379 GLY A CA 1
ATOM 3011 C C . GLY A 1 379 ? 25.870 4.730 -1.539 1.00 79.69 379 GLY A C 1
ATOM 3012 O O . GLY A 1 379 ? 26.288 4.674 -2.699 1.00 79.69 379 GLY A O 1
ATOM 3013 N N . SER A 1 380 ? 26.612 4.318 -0.519 1.00 83.31 380 SER A N 1
ATOM 3014 C CA . SER A 1 380 ? 28.005 3.878 -0.661 1.00 83.31 380 SER A CA 1
ATOM 3015 C C . SER A 1 380 ? 28.123 2.395 -1.054 1.00 83.31 380 SER A C 1
ATOM 3017 O O . SER A 1 380 ? 27.207 1.605 -0.811 1.00 83.31 380 SER A O 1
ATOM 3019 N N . GLU A 1 381 ? 29.228 2.001 -1.700 1.00 86.12 381 GLU A N 1
ATOM 3020 C CA . GLU A 1 381 ? 29.503 0.572 -1.960 1.00 86.12 381 GLU A CA 1
ATOM 3021 C C . GLU A 1 381 ? 29.763 -0.173 -0.647 1.00 86.12 381 GLU A C 1
ATOM 3023 O O . GLU A 1 381 ? 29.374 -1.325 -0.480 1.00 86.12 381 GLU A O 1
ATOM 3028 N N . GLU A 1 382 ? 30.357 0.515 0.322 1.00 87.81 382 GLU A N 1
ATOM 3029 C CA . GLU A 1 382 ? 30.687 0.002 1.643 1.00 87.81 382 GLU A CA 1
ATOM 3030 C C . GLU A 1 382 ? 29.428 -0.408 2.417 1.00 87.81 382 GLU A C 1
ATOM 3032 O O . GLU A 1 382 ? 29.426 -1.426 3.108 1.00 87.81 382 GLU A O 1
ATOM 3037 N N . ALA A 1 383 ? 28.331 0.342 2.280 1.00 87.50 383 ALA A N 1
ATOM 3038 C CA . ALA A 1 383 ? 27.058 -0.003 2.904 1.00 87.50 383 ALA A CA 1
ATOM 3039 C C . ALA A 1 383 ? 26.412 -1.237 2.244 1.00 87.50 383 ALA A C 1
ATOM 3041 O O . ALA A 1 383 ? 25.864 -2.093 2.939 1.00 87.50 383 ALA A O 1
ATOM 3042 N N . ILE A 1 384 ? 26.542 -1.390 0.920 1.00 90.12 384 ILE A N 1
ATOM 3043 C CA . ILE A 1 384 ? 26.123 -2.606 0.198 1.00 90.12 384 ILE A CA 1
ATOM 3044 C C . ILE A 1 384 ? 26.965 -3.810 0.644 1.00 90.12 384 ILE A C 1
ATOM 3046 O O . ILE A 1 384 ? 26.432 -4.898 0.888 1.00 90.12 384 ILE A O 1
ATOM 3050 N N . GLU A 1 385 ? 28.275 -3.621 0.795 1.00 89.75 385 GLU A N 1
ATOM 3051 C CA . GLU A 1 385 ? 29.185 -4.653 1.281 1.00 89.75 385 GLU A CA 1
ATOM 3052 C C . GLU A 1 385 ? 28.880 -5.045 2.732 1.00 89.75 385 GLU A C 1
ATOM 3054 O O . GLU A 1 385 ? 28.929 -6.232 3.058 1.00 89.75 385 GLU A O 1
ATOM 3059 N N . ALA A 1 386 ? 28.486 -4.097 3.588 1.00 91.00 386 ALA A N 1
ATOM 3060 C CA . ALA A 1 386 ? 28.046 -4.384 4.952 1.00 91.00 386 ALA A CA 1
ATOM 3061 C C . ALA A 1 386 ? 26.821 -5.316 4.967 1.00 91.00 386 ALA A C 1
ATOM 3063 O O . ALA A 1 386 ? 26.837 -6.336 5.662 1.00 91.00 386 ALA A O 1
ATOM 3064 N N . VAL A 1 387 ? 25.811 -5.042 4.128 1.00 91.62 387 VAL A N 1
ATOM 3065 C CA . VAL A 1 387 ? 24.649 -5.936 3.950 1.00 91.62 387 VAL A CA 1
ATOM 3066 C C . VAL A 1 387 ? 25.097 -7.317 3.465 1.00 91.62 387 VAL A C 1
ATOM 3068 O O . VAL A 1 387 ? 24.690 -8.335 4.029 1.00 91.62 387 VAL A O 1
ATOM 3071 N N . GLN A 1 388 ? 25.978 -7.379 2.460 1.00 90.81 388 GLN A N 1
ATOM 3072 C CA . GLN A 1 388 ? 26.490 -8.645 1.927 1.00 90.81 388 GLN A CA 1
ATOM 3073 C C . GLN A 1 388 ? 27.270 -9.454 2.972 1.00 90.81 388 GLN A C 1
ATOM 3075 O O . GLN A 1 388 ? 27.142 -10.679 3.044 1.00 90.81 388 GLN A O 1
ATOM 3080 N N . LYS A 1 389 ? 28.103 -8.783 3.768 1.00 91.44 389 LYS A N 1
ATOM 3081 C CA . LYS A 1 389 ? 28.916 -9.393 4.820 1.00 91.44 389 LYS A CA 1
ATOM 3082 C C . LYS A 1 389 ? 28.029 -9.994 5.901 1.00 91.44 389 LYS A C 1
ATOM 3084 O O . LYS A 1 389 ? 28.229 -11.155 6.255 1.00 91.44 389 LYS A O 1
ATOM 3089 N N . HIS A 1 390 ? 27.033 -9.239 6.360 1.00 91.88 390 HIS A N 1
ATOM 3090 C CA . HIS A 1 390 ? 26.065 -9.711 7.343 1.00 91.88 390 HIS A CA 1
ATOM 3091 C C . HIS A 1 390 ? 25.289 -10.934 6.831 1.00 91.88 390 HIS A C 1
ATOM 3093 O O . HIS A 1 390 ? 25.137 -11.929 7.536 1.00 91.88 390 HIS A O 1
ATOM 3099 N N . MET A 1 391 ? 24.873 -10.901 5.563 1.00 93.25 391 MET A N 1
ATOM 3100 C CA . MET A 1 391 ? 24.175 -12.003 4.899 1.00 93.25 391 MET A CA 1
ATOM 3101 C C . MET A 1 391 ? 25.020 -13.287 4.844 1.00 93.25 391 MET A C 1
ATOM 3103 O O . MET A 1 391 ? 24.547 -14.369 5.194 1.00 93.25 391 MET A O 1
ATOM 3107 N N . ARG A 1 392 ? 26.309 -13.172 4.500 1.00 90.38 392 ARG A N 1
ATOM 3108 C CA . ARG A 1 392 ? 27.246 -14.309 4.481 1.00 90.38 392 ARG A CA 1
ATOM 3109 C C . ARG A 1 392 ? 27.440 -14.939 5.858 1.00 90.38 392 ARG A C 1
ATOM 3111 O O . ARG A 1 392 ? 27.527 -16.160 5.952 1.00 90.38 392 ARG A O 1
ATOM 3118 N N . GLN A 1 393 ? 27.504 -14.121 6.908 1.00 90.31 393 GLN A N 1
ATOM 3119 C CA . GLN A 1 393 ? 27.640 -14.596 8.290 1.00 90.31 393 GLN A CA 1
ATOM 3120 C C . GLN A 1 393 ? 26.420 -15.407 8.750 1.00 90.31 393 GLN A C 1
ATOM 3122 O O . GLN A 1 393 ? 26.569 -16.327 9.546 1.00 90.31 393 GLN A O 1
ATOM 3127 N N . HIS A 1 394 ? 25.249 -15.134 8.174 1.00 87.81 394 HIS A N 1
ATOM 3128 C CA . HIS A 1 394 ? 23.983 -15.801 8.478 1.00 87.81 394 HIS A CA 1
ATOM 3129 C C . HIS A 1 394 ? 23.634 -16.939 7.505 1.00 87.81 394 HIS A C 1
ATOM 3131 O O . HIS A 1 394 ? 22.476 -17.317 7.365 1.00 87.81 394 HIS A O 1
ATOM 3137 N N . GLY A 1 395 ? 24.634 -17.513 6.824 1.00 85.38 395 GLY A N 1
ATOM 3138 C CA . GLY A 1 395 ? 24.443 -18.698 5.977 1.00 85.38 395 GLY A CA 1
ATOM 3139 C C . GLY A 1 395 ? 23.883 -18.409 4.581 1.00 85.38 395 GLY A C 1
ATOM 3140 O O . GLY A 1 395 ? 23.496 -19.335 3.871 1.00 85.38 395 GLY A O 1
ATOM 3141 N N . HIS A 1 396 ? 23.877 -17.146 4.154 1.00 86.88 396 HIS A N 1
ATOM 3142 C CA . HIS A 1 396 ? 23.401 -16.725 2.839 1.00 86.88 396 HIS A CA 1
ATOM 3143 C C . HIS A 1 396 ? 24.576 -16.165 2.004 1.00 86.88 396 HIS A C 1
ATOM 3145 O O . HIS A 1 396 ? 24.902 -14.979 2.078 1.00 86.88 396 HIS A O 1
ATOM 3151 N N . PRO A 1 397 ? 25.276 -17.003 1.212 1.00 82.38 397 PRO A N 1
ATOM 3152 C CA . PRO A 1 397 ? 26.535 -16.613 0.569 1.00 82.38 397 PRO A CA 1
ATOM 3153 C C . PRO A 1 397 ? 26.366 -15.678 -0.640 1.00 82.38 397 PRO A C 1
ATOM 3155 O O . PRO A 1 397 ? 27.274 -14.898 -0.957 1.00 82.38 397 PRO A O 1
ATOM 3158 N N . SER A 1 398 ? 25.214 -15.746 -1.312 1.00 84.00 398 SER A N 1
ATOM 3159 C CA . SER A 1 398 ? 24.928 -15.069 -2.578 1.00 84.00 398 SER A CA 1
ATOM 3160 C C . SER A 1 398 ? 23.601 -14.317 -2.533 1.00 84.00 398 SER A C 1
ATOM 3162 O O . SER A 1 398 ? 22.633 -14.768 -1.923 1.00 84.00 398 SER A O 1
ATOM 3164 N N . PHE A 1 399 ? 23.556 -13.167 -3.204 1.00 88.62 399 PHE A N 1
ATOM 3165 C CA . PHE A 1 399 ? 22.328 -12.409 -3.392 1.00 88.62 399 PHE A CA 1
ATOM 3166 C C . PHE A 1 399 ? 21.319 -13.200 -4.222 1.00 88.62 399 PHE A C 1
ATOM 3168 O O . PHE A 1 399 ? 21.689 -13.968 -5.110 1.00 88.62 399 PHE A O 1
ATOM 3175 N N . SER A 1 400 ? 20.035 -13.005 -3.927 1.00 88.31 400 SER A N 1
ATOM 3176 C CA . SER A 1 400 ? 18.959 -13.544 -4.755 1.00 88.31 400 SER A CA 1
ATOM 3177 C C . SER A 1 400 ? 18.904 -12.821 -6.112 1.00 88.31 400 SER A C 1
ATOM 3179 O O . SER A 1 400 ? 19.388 -11.690 -6.222 1.00 88.31 400 SER A O 1
ATOM 3181 N N . PRO A 1 401 ? 18.255 -13.399 -7.141 1.00 87.69 401 PRO A N 1
ATOM 3182 C CA . PRO A 1 401 ? 18.050 -12.721 -8.425 1.00 87.69 401 PRO A CA 1
ATOM 3183 C C . PRO A 1 401 ? 17.438 -11.317 -8.283 1.00 87.69 401 PRO A C 1
ATOM 3185 O O . PRO A 1 401 ? 17.863 -10.378 -8.951 1.00 87.69 401 PRO A O 1
ATOM 3188 N N . HIS A 1 402 ? 16.496 -11.141 -7.349 1.00 88.12 402 HIS A N 1
ATOM 3189 C CA . HIS A 1 402 ? 15.881 -9.841 -7.073 1.00 88.12 402 HIS A CA 1
ATOM 3190 C C . HIS A 1 402 ? 16.870 -8.820 -6.482 1.00 88.12 402 HIS A C 1
ATOM 3192 O O . HIS A 1 402 ? 16.854 -7.655 -6.863 1.00 88.12 402 HIS A O 1
ATOM 3198 N N . MET A 1 403 ? 17.757 -9.249 -5.582 1.00 90.75 403 MET A N 1
ATOM 3199 C CA . MET A 1 403 ? 18.805 -8.396 -5.009 1.00 90.75 403 MET A CA 1
ATOM 3200 C C . MET A 1 403 ? 19.841 -7.970 -6.052 1.00 90.75 403 MET A C 1
ATOM 3202 O O . MET A 1 403 ? 20.288 -6.828 -6.044 1.00 90.75 403 MET A O 1
ATOM 3206 N N . VAL A 1 404 ? 20.207 -8.866 -6.972 1.00 90.75 404 VAL A N 1
ATOM 3207 C CA . VAL A 1 404 ? 21.117 -8.516 -8.072 1.00 90.75 404 VAL A CA 1
ATOM 3208 C C . VAL A 1 404 ? 20.456 -7.528 -9.033 1.00 90.75 404 VAL A C 1
ATOM 3210 O O . VAL A 1 404 ? 21.111 -6.579 -9.454 1.00 90.75 404 VAL A O 1
ATOM 3213 N N . LEU A 1 405 ? 19.155 -7.675 -9.306 1.00 89.88 405 LEU A N 1
ATOM 3214 C CA . LEU A 1 405 ? 18.385 -6.687 -10.071 1.00 89.88 405 LEU A CA 1
ATOM 3215 C C . LEU A 1 405 ? 18.455 -5.295 -9.424 1.00 89.88 405 LEU A C 1
ATOM 3217 O O . LEU A 1 405 ? 18.755 -4.332 -10.122 1.00 89.88 405 LEU A O 1
ATOM 3221 N N . ILE A 1 406 ? 18.257 -5.189 -8.103 1.00 90.25 406 ILE A N 1
ATOM 3222 C CA . ILE A 1 406 ? 18.365 -3.914 -7.363 1.00 90.25 406 ILE A CA 1
ATOM 3223 C C . ILE A 1 406 ? 19.726 -3.245 -7.601 1.00 90.25 406 ILE A C 1
ATOM 3225 O O . ILE A 1 406 ? 19.805 -2.032 -7.798 1.00 90.25 406 ILE A O 1
ATOM 3229 N N . LEU A 1 407 ? 20.801 -4.035 -7.592 1.00 89.56 407 LEU A N 1
ATOM 3230 C CA . LEU A 1 407 ? 22.143 -3.524 -7.846 1.00 89.56 407 LEU A CA 1
ATOM 3231 C C . LEU A 1 407 ? 22.303 -3.065 -9.295 1.00 89.56 407 LEU A C 1
ATOM 3233 O O . LEU A 1 407 ? 22.790 -1.962 -9.511 1.00 89.56 407 LEU A O 1
ATOM 3237 N N . ILE A 1 408 ? 21.855 -3.850 -10.277 1.00 88.12 408 ILE A N 1
ATOM 3238 C CA . ILE A 1 408 ? 21.908 -3.468 -11.697 1.00 88.12 408 ILE A CA 1
ATOM 3239 C C . ILE A 1 408 ? 21.173 -2.143 -11.934 1.00 88.12 408 ILE A C 1
ATOM 3241 O O . ILE A 1 408 ? 21.740 -1.240 -12.548 1.00 88.12 408 ILE A O 1
ATOM 3245 N N . ASP A 1 409 ? 19.968 -1.982 -11.384 1.00 86.38 409 ASP A N 1
ATOM 3246 C CA . ASP A 1 409 ? 19.204 -0.733 -11.496 1.00 86.38 409 ASP A CA 1
ATOM 3247 C C . ASP A 1 409 ? 19.976 0.458 -10.927 1.00 86.38 409 ASP A C 1
ATOM 3249 O O . ASP A 1 409 ? 20.003 1.532 -11.530 1.00 86.38 409 ASP A O 1
ATOM 3253 N N . ARG A 1 410 ? 20.671 0.267 -9.801 1.00 85.94 410 ARG A N 1
ATOM 3254 C CA . ARG A 1 410 ? 21.539 1.298 -9.225 1.00 85.94 410 ARG A CA 1
ATOM 3255 C C . ARG A 1 410 ? 22.719 1.646 -10.135 1.00 85.94 410 ARG A C 1
ATOM 3257 O O . ARG A 1 410 ? 23.035 2.828 -10.264 1.00 85.94 410 ARG A O 1
ATOM 3264 N N . TYR A 1 411 ? 23.377 0.660 -10.751 1.00 82.88 411 TYR A N 1
ATOM 3265 C CA . TYR A 1 411 ? 24.462 0.914 -11.713 1.00 82.88 411 TYR A CA 1
ATOM 3266 C C . TYR A 1 411 ? 23.962 1.781 -12.877 1.00 82.88 411 TYR A C 1
ATOM 3268 O O . TYR A 1 411 ? 24.598 2.782 -13.216 1.00 82.88 411 TYR A O 1
ATOM 3276 N N . LEU A 1 412 ? 22.779 1.462 -13.413 1.00 80.25 412 LEU A N 1
ATOM 3277 C CA . LEU A 1 412 ? 22.160 2.224 -14.499 1.00 80.25 412 LEU A CA 1
ATOM 3278 C C . LEU A 1 412 ? 21.761 3.640 -14.078 1.00 80.25 412 LEU A C 1
ATOM 3280 O O . LEU A 1 412 ? 22.051 4.594 -14.796 1.00 80.25 412 LEU A O 1
ATOM 3284 N N . GLN A 1 413 ? 21.157 3.807 -12.900 1.00 79.81 413 GLN A N 1
ATOM 3285 C CA . GLN A 1 413 ? 20.760 5.124 -12.384 1.00 79.81 413 GLN A CA 1
ATOM 3286 C C . GLN A 1 413 ? 21.947 6.067 -12.163 1.00 79.81 413 GLN A C 1
ATOM 3288 O O . GLN A 1 413 ? 21.797 7.282 -12.280 1.00 79.81 413 GLN A O 1
ATOM 3293 N N . ARG A 1 414 ? 23.128 5.526 -11.848 1.00 76.25 414 ARG A N 1
ATOM 3294 C CA . ARG A 1 414 ? 24.347 6.315 -11.626 1.00 76.25 414 ARG A CA 1
ATOM 3295 C C . ARG A 1 414 ? 25.127 6.620 -12.901 1.00 76.25 414 ARG A C 1
ATOM 3297 O O . ARG A 1 414 ? 26.175 7.253 -12.810 1.00 76.25 414 ARG A O 1
ATOM 3304 N N . GLY A 1 415 ? 24.648 6.171 -14.063 1.00 68.94 415 GLY A N 1
ATOM 3305 C CA . GLY A 1 415 ? 25.385 6.308 -15.320 1.00 68.94 415 GLY A CA 1
ATOM 3306 C C . GLY A 1 415 ? 26.733 5.585 -15.281 1.00 68.94 415 GLY A C 1
ATOM 3307 O O . GLY A 1 415 ? 27.682 5.995 -15.947 1.00 68.94 415 GLY A O 1
ATOM 3308 N N . LEU A 1 416 ? 26.853 4.532 -14.463 1.00 66.69 416 LEU A N 1
ATOM 3309 C CA . LEU A 1 416 ? 28.036 3.681 -14.453 1.00 66.69 416 LEU A CA 1
ATOM 3310 C C . LEU A 1 416 ? 27.930 2.744 -15.657 1.00 66.69 416 LEU A C 1
ATOM 3312 O O . LEU A 1 416 ? 27.438 1.622 -15.553 1.00 66.69 416 LEU A O 1
ATOM 3316 N N . HIS A 1 417 ? 28.359 3.238 -16.818 1.00 68.62 417 HIS A N 1
ATOM 3317 C CA . HIS A 1 417 ? 28.333 2.508 -18.085 1.00 68.62 417 HIS A CA 1
ATOM 3318 C C . HIS A 1 417 ? 29.497 1.507 -18.187 1.00 68.62 417 HIS A C 1
ATOM 3320 O O . HIS A 1 417 ? 30.292 1.565 -19.119 1.00 68.62 417 HIS A O 1
ATOM 3326 N N . ASP A 1 418 ? 29.633 0.611 -17.204 1.00 79.12 418 ASP A N 1
ATOM 3327 C CA . ASP A 1 418 ? 30.653 -0.442 -17.211 1.00 79.12 418 ASP A CA 1
ATOM 3328 C C . ASP A 1 418 ? 30.003 -1.828 -17.323 1.00 79.12 418 ASP A C 1
ATOM 3330 O O . ASP A 1 418 ? 29.569 -2.432 -16.336 1.00 79.12 418 ASP A O 1
ATOM 3334 N N . SER A 1 419 ? 29.968 -2.350 -18.551 1.00 82.44 419 SER A N 1
ATOM 3335 C CA . SER A 1 419 ? 29.493 -3.705 -18.845 1.00 82.44 419 SER A CA 1
ATOM 3336 C C . SER A 1 419 ? 30.328 -4.786 -18.145 1.00 82.44 419 SER A C 1
ATOM 3338 O O . SER A 1 419 ? 29.799 -5.833 -17.768 1.00 82.44 419 SER A O 1
ATOM 3340 N N . THR A 1 420 ? 31.612 -4.523 -17.879 1.00 85.25 420 THR A N 1
ATOM 3341 C CA . THR A 1 420 ? 32.509 -5.459 -17.187 1.00 85.25 420 THR A CA 1
ATOM 3342 C C . THR A 1 420 ? 32.145 -5.570 -15.709 1.00 85.25 420 THR A C 1
ATOM 3344 O O . THR A 1 420 ? 32.194 -6.662 -15.140 1.00 85.25 420 THR A O 1
ATOM 3347 N N . ALA A 1 421 ? 31.760 -4.462 -15.070 1.00 84.81 421 ALA A N 1
ATOM 3348 C CA . ALA A 1 421 ? 31.289 -4.472 -13.687 1.00 84.81 421 ALA A CA 1
ATOM 3349 C C . ALA A 1 421 ? 29.981 -5.266 -13.541 1.00 84.81 421 ALA A C 1
ATOM 3351 O O . ALA A 1 421 ? 29.864 -6.088 -12.629 1.00 84.81 421 ALA A O 1
ATOM 3352 N N . ILE A 1 422 ? 29.039 -5.086 -14.474 1.00 86.44 422 ILE A N 1
ATOM 3353 C CA . ILE A 1 422 ? 27.775 -5.841 -14.510 1.00 86.44 422 ILE A CA 1
ATOM 3354 C C . ILE A 1 422 ? 28.049 -7.339 -14.704 1.00 86.44 422 ILE A C 1
ATOM 3356 O O . ILE A 1 422 ? 27.518 -8.165 -13.961 1.00 86.44 422 ILE A O 1
ATOM 3360 N N . GLN A 1 423 ? 28.929 -7.701 -15.640 1.00 87.38 423 GLN A N 1
ATOM 3361 C CA . GLN A 1 423 ? 29.304 -9.095 -15.887 1.00 87.38 423 GLN A CA 1
ATOM 3362 C C . GLN A 1 423 ? 29.956 -9.741 -14.652 1.00 87.38 423 GLN A C 1
ATOM 3364 O O . GLN A 1 423 ? 29.543 -10.819 -14.223 1.00 87.38 423 GLN A O 1
ATOM 3369 N N . LYS A 1 424 ? 30.908 -9.051 -14.009 1.00 88.00 424 LYS A N 1
ATOM 3370 C CA . LYS A 1 424 ? 31.538 -9.521 -12.763 1.00 88.00 424 LYS A CA 1
ATOM 3371 C C . LYS A 1 424 ? 30.528 -9.694 -11.630 1.00 88.00 424 LYS A C 1
ATOM 3373 O O . LYS A 1 424 ? 30.660 -10.619 -10.829 1.00 88.00 424 LYS A O 1
ATOM 3378 N N . LEU A 1 425 ? 29.530 -8.813 -11.541 1.00 88.31 425 LEU A N 1
ATOM 3379 C CA . LEU A 1 425 ? 28.468 -8.913 -10.543 1.00 88.31 425 LEU A CA 1
ATOM 3380 C C . LEU A 1 425 ? 27.624 -10.177 -10.758 1.00 88.31 425 LEU A C 1
ATOM 3382 O O . LEU A 1 425 ? 27.360 -10.902 -9.799 1.00 88.31 425 LEU A O 1
ATOM 3386 N N . LEU A 1 426 ? 27.241 -10.465 -12.003 1.00 89.94 426 LEU A N 1
ATOM 3387 C CA . LEU A 1 426 ? 26.484 -11.667 -12.355 1.00 89.94 426 LEU A CA 1
ATOM 3388 C C . LEU A 1 426 ? 27.276 -12.945 -12.039 1.00 89.94 426 LEU A C 1
ATOM 3390 O O . LEU A 1 426 ? 26.767 -13.835 -11.356 1.00 89.94 426 LEU A O 1
ATOM 3394 N N . GLU A 1 427 ? 28.548 -12.999 -12.438 1.00 89.12 427 GLU A N 1
ATOM 3395 C CA . GLU A 1 427 ? 29.446 -14.131 -12.169 1.00 89.12 427 GLU A CA 1
ATOM 3396 C C . GLU A 1 427 ? 29.645 -14.372 -10.668 1.00 89.12 427 GLU A C 1
ATOM 3398 O O . GLU A 1 427 ? 29.514 -15.502 -10.194 1.00 89.12 427 GLU A O 1
ATOM 3403 N N . LYS A 1 428 ? 29.877 -13.303 -9.890 1.00 87.31 428 LYS A N 1
ATOM 3404 C CA . LYS A 1 428 ? 30.033 -13.362 -8.424 1.00 87.31 428 LYS A CA 1
ATOM 3405 C C . LYS A 1 428 ? 28.826 -13.997 -7.728 1.00 87.31 428 LYS A C 1
ATOM 3407 O O . LYS A 1 428 ? 28.969 -14.549 -6.636 1.00 87.31 428 LYS A O 1
ATOM 3412 N N . HIS A 1 429 ? 27.646 -13.897 -8.332 1.00 86.69 429 HIS A N 1
ATOM 3413 C CA . HIS A 1 429 ? 26.388 -14.381 -7.773 1.00 86.69 429 HIS A CA 1
ATOM 3414 C C . HIS A 1 429 ? 25.842 -15.639 -8.456 1.00 86.69 429 HIS A C 1
ATOM 3416 O O . HIS A 1 429 ? 24.725 -16.047 -8.149 1.00 86.69 429 HIS A O 1
ATOM 3422 N N . GLY A 1 430 ? 26.635 -16.287 -9.318 1.00 84.31 430 GLY A N 1
ATOM 3423 C CA . GLY A 1 430 ? 26.245 -17.530 -9.988 1.00 84.31 430 GLY A CA 1
ATOM 3424 C C . GLY A 1 430 ? 25.133 -17.345 -11.024 1.00 84.31 430 GLY A C 1
ATOM 3425 O O . GLY A 1 430 ? 24.425 -18.298 -11.327 1.00 84.31 430 GLY A O 1
ATOM 3426 N N . LEU A 1 431 ? 24.966 -16.126 -11.546 1.00 86.69 431 LEU A N 1
ATOM 3427 C CA . LEU A 1 431 ? 23.990 -15.777 -12.579 1.00 86.69 431 LEU A CA 1
ATOM 3428 C C . LEU A 1 431 ? 24.663 -15.811 -13.955 1.00 86.69 431 LEU A C 1
ATOM 3430 O O . LEU A 1 431 ? 24.788 -14.798 -14.638 1.00 86.69 431 LEU A O 1
ATOM 3434 N N . THR A 1 432 ? 25.188 -16.977 -14.325 1.00 81.12 432 THR A N 1
ATOM 3435 C CA . THR A 1 432 ? 26.042 -17.143 -15.512 1.00 81.12 432 THR A CA 1
ATOM 3436 C C . THR A 1 432 ? 25.263 -17.360 -16.806 1.00 81.12 432 THR A C 1
ATOM 3438 O O . THR A 1 432 ? 25.833 -17.215 -17.886 1.00 81.12 432 THR A O 1
ATOM 3441 N N . GLY A 1 433 ? 23.977 -17.697 -16.713 1.00 80.69 433 GLY A N 1
ATOM 3442 C CA . GLY A 1 433 ? 23.123 -17.979 -17.865 1.00 80.69 433 GLY A CA 1
ATOM 3443 C C . GLY A 1 433 ? 21.645 -17.773 -17.562 1.00 80.69 433 GLY A C 1
ATOM 3444 O O . GLY A 1 433 ? 21.232 -17.697 -16.404 1.00 80.69 433 GLY A O 1
ATOM 3445 N N . ILE A 1 434 ? 20.827 -17.679 -18.608 1.00 83.19 434 ILE A N 1
ATOM 3446 C CA . ILE A 1 434 ? 19.390 -17.409 -18.476 1.00 83.19 434 ILE A CA 1
ATOM 3447 C C . ILE A 1 434 ? 18.637 -18.451 -17.626 1.00 83.19 434 ILE A C 1
ATOM 3449 O O . ILE A 1 434 ? 17.632 -18.131 -16.995 1.00 83.19 434 ILE A O 1
ATOM 3453 N N . ASP A 1 435 ? 19.121 -19.684 -17.556 1.00 80.31 435 ASP A N 1
ATOM 3454 C CA . ASP A 1 435 ? 18.609 -20.741 -16.680 1.00 80.31 435 ASP A CA 1
ATOM 3455 C C . ASP A 1 435 ? 18.684 -20.359 -15.192 1.00 80.31 435 ASP A C 1
ATOM 3457 O O . ASP A 1 435 ? 17.815 -20.722 -14.396 1.00 80.31 435 ASP A O 1
ATOM 3461 N N . THR A 1 436 ? 19.674 -19.546 -14.834 1.00 78.94 436 THR A N 1
ATOM 3462 C CA . THR A 1 436 ? 19.860 -18.991 -13.495 1.00 78.94 436 THR A CA 1
ATOM 3463 C C . THR A 1 436 ? 19.178 -17.623 -13.380 1.00 78.94 436 THR A C 1
ATOM 3465 O O . THR A 1 436 ? 19.718 -16.589 -13.758 1.00 78.94 436 THR A O 1
ATOM 3468 N N . GLY A 1 437 ? 17.944 -17.596 -12.872 1.00 82.75 437 GLY A N 1
ATOM 3469 C CA . GLY A 1 437 ? 17.212 -16.357 -12.572 1.00 82.75 437 GLY A CA 1
ATOM 3470 C C . GLY A 1 437 ? 15.847 -16.232 -13.249 1.00 82.75 437 GLY A C 1
ATOM 3471 O O . GLY A 1 437 ? 15.465 -17.011 -14.126 1.00 82.75 437 GLY A O 1
ATOM 3472 N N . ASP A 1 438 ? 15.083 -15.235 -12.806 1.00 86.94 438 ASP A N 1
ATOM 3473 C CA . ASP A 1 438 ? 13.734 -14.987 -13.299 1.00 86.94 438 ASP A CA 1
ATOM 3474 C C . ASP A 1 438 ? 13.733 -14.111 -14.562 1.00 86.94 438 ASP A C 1
ATOM 3476 O O . ASP A 1 438 ? 14.724 -13.479 -14.933 1.00 86.94 438 ASP A O 1
ATOM 3480 N N . GLN A 1 439 ? 12.590 -14.066 -15.249 1.00 89.25 439 GLN A N 1
ATOM 3481 C CA . GLN A 1 439 ? 12.434 -13.250 -16.454 1.00 89.25 439 GLN A CA 1
ATOM 3482 C C . GLN A 1 439 ? 12.722 -11.766 -16.183 1.00 89.25 439 GLN A C 1
ATOM 3484 O O . GLN A 1 439 ? 13.256 -11.067 -17.042 1.00 89.25 439 GLN A O 1
ATOM 3489 N N . ARG A 1 440 ? 12.382 -11.278 -14.982 1.00 89.62 440 ARG A N 1
ATOM 3490 C CA . ARG A 1 440 ? 12.563 -9.870 -14.636 1.00 89.62 440 ARG A CA 1
ATOM 3491 C C . ARG A 1 440 ? 14.035 -9.499 -14.578 1.00 89.62 440 ARG A C 1
ATOM 3493 O O . ARG A 1 440 ? 14.375 -8.469 -15.148 1.00 89.62 440 ARG A O 1
ATOM 3500 N N . LEU A 1 441 ? 14.871 -10.304 -13.925 1.00 90.94 441 LEU A N 1
ATOM 3501 C CA . LEU A 1 441 ? 16.313 -10.089 -13.871 1.00 90.94 441 LEU A CA 1
ATOM 3502 C C . LEU A 1 441 ? 16.892 -9.983 -15.282 1.00 90.94 441 LEU A C 1
ATOM 3504 O O . LEU A 1 441 ? 17.506 -8.974 -15.606 1.00 90.94 441 LEU A O 1
ATOM 3508 N N . TRP A 1 442 ? 16.647 -10.977 -16.136 1.00 92.62 442 TRP A N 1
ATOM 3509 C CA . TRP A 1 442 ? 17.268 -11.026 -17.461 1.00 92.62 442 TRP A CA 1
ATOM 3510 C C . TRP A 1 442 ? 16.777 -9.931 -18.414 1.00 92.62 442 TRP A C 1
ATOM 3512 O O . TRP A 1 442 ? 17.559 -9.448 -19.226 1.00 92.62 442 TRP A O 1
ATOM 3522 N N . GLU A 1 443 ? 15.534 -9.458 -18.274 1.00 92.06 443 GLU A N 1
ATOM 3523 C CA . GLU A 1 443 ? 15.069 -8.257 -18.982 1.00 92.06 443 GLU A CA 1
ATOM 3524 C C . GLU A 1 443 ? 15.833 -6.990 -18.549 1.00 92.06 443 GLU A C 1
ATOM 3526 O O . GLU A 1 443 ? 16.150 -6.161 -19.400 1.00 92.06 443 GLU A O 1
ATOM 3531 N N . HIS A 1 444 ? 16.166 -6.839 -17.259 1.00 90.56 444 HIS A N 1
ATOM 3532 C CA . HIS A 1 444 ? 16.964 -5.701 -16.774 1.00 90.56 444 HIS A CA 1
ATOM 3533 C C . HIS A 1 444 ? 18.439 -5.841 -17.149 1.00 90.56 444 HIS A C 1
ATOM 3535 O O . HIS A 1 444 ? 19.045 -4.860 -17.559 1.00 90.56 444 HIS A O 1
ATOM 3541 N N . VAL A 1 445 ? 19.005 -7.050 -17.078 1.00 91.88 445 VAL A N 1
ATOM 3542 C CA . VAL A 1 445 ? 20.379 -7.336 -17.523 1.00 91.88 445 VAL A CA 1
ATOM 3543 C C . VAL A 1 445 ? 20.540 -7.008 -19.011 1.00 91.88 445 VAL A C 1
ATOM 3545 O O . VAL A 1 445 ? 21.504 -6.351 -19.391 1.00 91.88 445 VAL A O 1
ATOM 3548 N N . LEU A 1 446 ? 19.574 -7.404 -19.847 1.00 92.88 446 LEU A N 1
ATOM 3549 C CA . LEU A 1 446 ? 19.536 -7.055 -21.269 1.00 92.88 446 LEU A CA 1
ATOM 3550 C C . LEU A 1 446 ? 19.516 -5.535 -21.469 1.00 92.88 446 LEU A C 1
ATOM 3552 O O . LEU A 1 446 ? 20.337 -5.013 -22.221 1.00 92.88 446 LEU A O 1
ATOM 3556 N N . SER A 1 447 ? 18.624 -4.828 -20.763 1.00 91.12 447 SER A N 1
ATOM 3557 C CA . SER A 1 447 ? 18.580 -3.356 -20.749 1.00 91.12 447 SER A CA 1
ATOM 3558 C C . SER A 1 447 ? 19.937 -2.768 -20.365 1.00 91.12 447 SER A C 1
ATOM 3560 O O . SER A 1 447 ? 20.416 -1.833 -20.998 1.00 91.12 447 SER A O 1
ATOM 3562 N N . ALA A 1 448 ? 20.575 -3.342 -19.345 1.00 89.38 448 ALA A N 1
ATOM 3563 C CA . ALA A 1 448 ? 21.814 -2.835 -18.795 1.00 89.38 448 ALA A CA 1
ATOM 3564 C C . ALA A 1 448 ? 22.980 -2.966 -19.780 1.00 89.38 448 ALA A C 1
ATOM 3566 O O . ALA A 1 448 ? 23.688 -1.992 -20.026 1.00 89.38 448 ALA A O 1
ATOM 3567 N N . PHE A 1 449 ? 23.153 -4.133 -20.404 1.00 90.94 449 PHE A N 1
ATOM 3568 C CA . PHE A 1 449 ? 24.170 -4.315 -21.443 1.00 90.94 449 PHE A CA 1
ATOM 3569 C C . PHE A 1 449 ? 23.912 -3.420 -22.660 1.00 90.94 449 PHE A C 1
ATOM 3571 O O . PHE A 1 449 ? 24.848 -2.823 -23.185 1.00 90.94 449 PHE A O 1
ATOM 3578 N N . ALA A 1 450 ? 22.647 -3.235 -23.051 1.00 90.38 450 ALA A N 1
ATOM 3579 C CA . ALA A 1 450 ? 22.301 -2.330 -24.141 1.00 90.38 450 ALA A CA 1
ATOM 3580 C C . ALA A 1 450 ? 22.659 -0.864 -23.831 1.00 90.38 450 ALA A C 1
ATOM 3582 O O . ALA A 1 450 ? 23.296 -0.205 -24.646 1.00 90.38 450 ALA A O 1
ATOM 3583 N N . MET A 1 451 ? 22.318 -0.372 -22.635 1.00 86.44 451 MET A N 1
ATOM 3584 C CA . MET A 1 451 ? 22.609 1.003 -22.195 1.00 86.44 451 MET A CA 1
ATOM 3585 C C . MET A 1 451 ? 24.092 1.264 -21.897 1.00 86.44 451 MET A C 1
ATOM 3587 O O . MET A 1 451 ? 24.513 2.417 -21.802 1.00 86.44 451 MET A O 1
ATOM 3591 N N . THR A 1 452 ? 24.883 0.214 -21.680 1.00 86.38 452 THR A N 1
ATOM 3592 C CA . THR A 1 452 ? 26.338 0.319 -21.474 1.00 86.38 452 THR A CA 1
ATOM 3593 C C . THR A 1 452 ? 27.132 0.161 -22.773 1.00 86.38 452 THR A C 1
ATOM 3595 O O . THR A 1 452 ? 28.351 0.303 -22.754 1.00 86.38 452 THR A O 1
ATOM 3598 N N . GLY A 1 453 ? 26.456 -0.077 -23.905 1.00 84.44 453 GLY A N 1
ATOM 3599 C CA . GLY A 1 453 ? 27.064 -0.177 -25.234 1.00 84.44 453 GLY A CA 1
ATOM 3600 C C . GLY A 1 453 ? 27.551 -1.577 -25.618 1.00 84.44 453 GLY A C 1
ATOM 3601 O O . GLY A 1 453 ? 28.019 -1.768 -26.737 1.00 84.44 453 GLY A O 1
ATOM 3602 N N . ASP A 1 454 ? 27.405 -2.584 -24.751 1.00 89.31 454 ASP A N 1
ATOM 3603 C CA . ASP A 1 454 ? 27.702 -3.981 -25.092 1.00 89.31 454 ASP A CA 1
ATOM 3604 C C . ASP A 1 454 ? 26.502 -4.624 -25.807 1.00 89.31 454 ASP A C 1
ATOM 3606 O O . ASP A 1 454 ? 25.783 -5.492 -25.293 1.00 89.31 454 ASP A O 1
ATOM 3610 N N . THR A 1 455 ? 26.257 -4.152 -27.030 1.00 90.12 455 THR A N 1
ATOM 3611 C CA . THR A 1 455 ? 25.142 -4.610 -27.870 1.00 90.12 455 THR A CA 1
ATOM 3612 C C . THR A 1 455 ? 25.275 -6.084 -28.246 1.00 90.12 455 THR A C 1
ATOM 3614 O O . THR A 1 455 ? 24.272 -6.763 -28.464 1.00 90.12 455 THR A O 1
ATOM 3617 N N . ALA A 1 456 ? 26.504 -6.607 -28.321 1.00 90.88 456 ALA A N 1
ATOM 3618 C CA . ALA A 1 456 ? 26.779 -8.008 -28.610 1.00 90.88 456 ALA A CA 1
ATOM 3619 C C . ALA A 1 456 ? 26.232 -8.9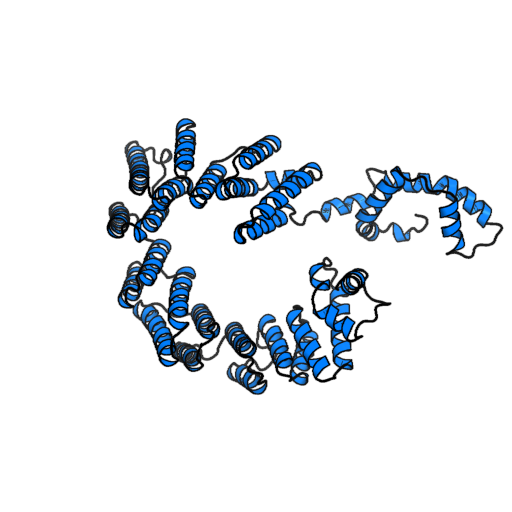09 -27.503 1.00 90.88 456 ALA A C 1
ATOM 3621 O O . ALA A 1 456 ? 25.485 -9.848 -27.792 1.00 90.88 456 ALA A O 1
ATOM 3622 N N . ARG A 1 457 ? 26.532 -8.592 -26.237 1.00 91.06 457 ARG A N 1
ATOM 3623 C CA . ARG A 1 457 ? 26.013 -9.354 -25.101 1.00 91.06 457 ARG A CA 1
ATOM 3624 C C . ARG A 1 457 ? 24.512 -9.159 -24.917 1.00 91.06 457 ARG A C 1
ATOM 3626 O O . ARG A 1 457 ? 23.808 -10.137 -24.673 1.00 91.06 457 ARG A O 1
ATOM 3633 N N . ALA A 1 458 ? 24.010 -7.934 -25.084 1.00 92.75 458 ALA A N 1
ATOM 3634 C CA . ALA A 1 458 ? 22.578 -7.652 -24.994 1.00 92.75 458 ALA A CA 1
ATOM 3635 C C . ALA A 1 458 ? 21.764 -8.463 -26.021 1.00 92.75 458 ALA A C 1
ATOM 3637 O O . ALA A 1 458 ? 20.734 -9.045 -25.673 1.00 92.75 458 ALA A O 1
ATOM 3638 N N . LEU A 1 459 ? 22.256 -8.564 -27.263 1.00 93.62 459 LEU A N 1
ATOM 3639 C CA . LEU A 1 459 ? 21.616 -9.359 -28.312 1.00 93.62 459 LEU A CA 1
ATOM 3640 C C . LEU A 1 459 ? 21.727 -10.867 -28.050 1.00 93.62 459 LEU A C 1
ATOM 3642 O O . LEU A 1 459 ? 20.756 -11.587 -28.256 1.00 93.62 459 LEU A O 1
ATOM 3646 N N . ALA A 1 460 ? 22.860 -11.343 -27.523 1.00 93.44 460 ALA A N 1
ATOM 3647 C CA . ALA A 1 460 ? 22.998 -12.744 -27.124 1.00 93.44 460 ALA A CA 1
ATOM 3648 C C . ALA A 1 460 ? 21.954 -13.135 -26.063 1.00 93.44 460 ALA A C 1
ATOM 3650 O O . ALA A 1 460 ? 21.277 -14.147 -26.211 1.00 93.44 460 ALA A O 1
ATOM 3651 N N . ILE A 1 461 ? 21.747 -12.294 -25.042 1.00 92.44 461 ILE A N 1
ATOM 3652 C CA . ILE A 1 461 ? 20.720 -12.525 -24.011 1.00 92.44 461 ILE A CA 1
ATOM 3653 C C . ILE A 1 461 ? 19.313 -12.495 -24.619 1.00 92.44 461 ILE A C 1
ATOM 3655 O O . ILE A 1 461 ? 18.467 -13.312 -24.253 1.00 92.44 461 ILE A O 1
ATOM 3659 N N . TYR A 1 462 ? 19.048 -11.570 -25.547 1.00 94.19 462 TYR A N 1
ATOM 3660 C CA . TYR A 1 462 ? 17.780 -11.519 -26.280 1.00 94.19 462 TYR A CA 1
ATOM 3661 C C . TYR A 1 462 ? 17.498 -12.845 -27.001 1.00 94.19 462 TYR A C 1
ATOM 3663 O O . TYR A 1 462 ? 16.422 -13.425 -26.828 1.00 94.19 462 TYR A O 1
ATOM 3671 N N . ASP A 1 463 ? 18.478 -13.349 -27.752 1.00 92.94 463 ASP A N 1
ATOM 3672 C CA . ASP A 1 463 ? 18.359 -14.590 -28.515 1.00 92.94 463 ASP A CA 1
ATOM 3673 C C . ASP A 1 463 ? 18.216 -15.811 -27.593 1.00 92.94 463 ASP A C 1
ATOM 3675 O O . ASP A 1 463 ? 17.336 -16.646 -27.811 1.00 92.94 463 ASP A O 1
ATOM 3679 N N . GLU A 1 464 ? 19.005 -15.887 -26.517 1.00 92.44 464 GLU A N 1
ATOM 3680 C CA . GLU A 1 464 ? 18.911 -16.942 -25.502 1.00 92.44 464 GLU A CA 1
ATOM 3681 C C . GLU A 1 464 ? 17.508 -16.992 -24.868 1.00 92.44 464 GLU A C 1
ATOM 3683 O O . GLU A 1 464 ? 16.900 -18.062 -24.774 1.00 92.44 464 GLU A O 1
ATOM 3688 N N . LEU A 1 465 ? 16.941 -15.842 -24.475 1.00 91.69 465 LEU A N 1
ATOM 3689 C CA . LEU A 1 465 ? 15.598 -15.770 -23.883 1.00 91.69 465 LEU A CA 1
ATOM 3690 C C . LEU A 1 465 ? 14.508 -16.266 -24.843 1.00 91.69 465 LEU A C 1
ATOM 3692 O O . LEU A 1 465 ? 13.575 -16.955 -24.413 1.00 91.69 465 LEU A O 1
ATOM 3696 N N . ARG A 1 466 ? 14.625 -15.951 -26.139 1.00 90.75 466 ARG A N 1
ATOM 3697 C CA . ARG A 1 466 ? 13.693 -16.435 -27.170 1.00 90.75 466 ARG A CA 1
ATOM 3698 C C . ARG A 1 466 ? 13.841 -17.934 -27.404 1.00 90.75 466 ARG A C 1
ATOM 3700 O O . ARG A 1 466 ? 12.831 -18.635 -27.428 1.00 90.75 466 ARG A O 1
ATOM 3707 N N . GLN A 1 467 ? 15.071 -18.436 -27.512 1.00 90.50 467 GLN A N 1
ATOM 3708 C CA . GLN A 1 467 ? 15.349 -19.867 -27.686 1.00 90.50 467 GLN A CA 1
ATOM 3709 C C . GLN A 1 467 ? 14.842 -20.703 -26.505 1.00 90.50 467 GLN A C 1
ATOM 3711 O O . GLN A 1 467 ? 14.339 -21.807 -26.703 1.00 90.50 467 GLN A O 1
ATOM 3716 N N . ALA A 1 468 ? 14.885 -20.156 -25.289 1.00 88.88 468 ALA A N 1
ATOM 3717 C CA . ALA A 1 468 ? 14.321 -20.782 -24.095 1.00 88.88 468 ALA A CA 1
ATOM 3718 C C . ALA A 1 468 ? 12.782 -20.698 -23.997 1.00 88.88 468 ALA A C 1
ATOM 3720 O O . ALA A 1 468 ? 12.210 -21.117 -22.990 1.00 88.88 468 ALA A O 1
ATOM 3721 N N . GLY A 1 469 ? 12.093 -20.142 -25.000 1.00 86.50 469 GLY A N 1
ATOM 3722 C CA . GLY A 1 469 ? 10.630 -20.038 -25.025 1.00 86.50 469 GLY A CA 1
ATOM 3723 C C . GLY A 1 469 ? 10.050 -18.979 -24.081 1.00 86.50 469 GLY A C 1
ATOM 3724 O O . GLY A 1 469 ? 8.851 -18.996 -23.805 1.00 86.50 469 GLY A O 1
ATOM 3725 N N . ARG A 1 470 ? 10.876 -18.049 -23.586 1.00 89.50 470 ARG A N 1
ATOM 3726 C CA . ARG A 1 470 ? 10.470 -16.947 -22.696 1.00 89.50 470 ARG A CA 1
ATOM 3727 C C . ARG A 1 470 ? 10.947 -15.588 -23.236 1.00 89.50 470 ARG A C 1
ATOM 3729 O O . ARG A 1 470 ? 11.757 -14.918 -22.593 1.00 89.50 470 ARG A O 1
ATOM 3736 N N . PRO A 1 471 ? 10.466 -15.180 -24.425 1.00 87.50 471 PRO A N 1
ATOM 3737 C CA . PRO A 1 471 ? 10.891 -13.943 -25.078 1.00 87.50 471 PRO A CA 1
ATOM 3738 C C . PRO A 1 471 ? 10.703 -12.713 -24.168 1.00 87.50 471 PRO A C 1
ATOM 3740 O O . PRO A 1 471 ? 9.755 -12.687 -23.373 1.00 87.50 471 PRO A O 1
ATOM 3743 N N . PRO A 1 472 ? 11.557 -11.676 -24.282 1.00 87.56 472 PRO A N 1
ATOM 3744 C CA . PRO A 1 472 ? 11.388 -10.437 -23.524 1.00 87.56 472 PRO A CA 1
ATOM 3745 C C . PRO A 1 472 ? 10.011 -9.813 -23.770 1.00 87.56 472 PRO A C 1
ATOM 3747 O O . PRO A 1 472 ? 9.607 -9.590 -24.909 1.00 87.56 472 PRO A O 1
ATOM 3750 N N . THR A 1 473 ? 9.281 -9.505 -22.697 1.00 83.69 473 THR A N 1
ATOM 3751 C CA . THR A 1 473 ? 7.878 -9.048 -22.792 1.00 83.69 473 THR A CA 1
ATOM 3752 C C . THR A 1 473 ? 7.702 -7.552 -22.568 1.00 83.69 473 THR A C 1
ATOM 3754 O O . THR A 1 473 ? 6.661 -6.973 -22.917 1.00 83.69 473 THR A O 1
ATOM 3757 N N . ARG A 1 474 ? 8.686 -6.915 -21.928 1.00 86.69 474 ARG A N 1
ATOM 3758 C CA . ARG A 1 474 ? 8.617 -5.516 -21.518 1.00 86.69 474 ARG A CA 1
ATOM 3759 C C . ARG A 1 474 ? 9.244 -4.612 -22.568 1.00 86.69 474 ARG A C 1
ATOM 3761 O O . ARG A 1 474 ? 10.383 -4.788 -22.971 1.00 86.69 474 ARG A O 1
ATOM 3768 N N . LEU A 1 475 ? 8.501 -3.588 -22.980 1.00 84.25 475 LEU A N 1
ATOM 3769 C CA . LEU A 1 475 ? 8.935 -2.698 -24.058 1.00 84.25 475 LEU A CA 1
ATOM 3770 C C . LEU A 1 475 ? 10.083 -1.759 -23.661 1.00 84.25 475 LEU A C 1
ATOM 3772 O O . LEU A 1 475 ? 10.730 -1.218 -24.552 1.00 84.25 475 LEU A O 1
ATOM 3776 N N . PHE A 1 476 ? 10.351 -1.551 -22.365 1.00 85.06 476 PHE A N 1
ATOM 3777 C CA . PHE A 1 476 ? 11.472 -0.705 -21.943 1.00 85.06 476 PHE A CA 1
ATOM 3778 C C . PHE A 1 476 ? 12.822 -1.346 -22.299 1.00 85.06 476 PHE A C 1
ATOM 3780 O O . PHE A 1 476 ? 13.661 -0.669 -22.877 1.00 85.06 476 PHE A O 1
ATOM 3787 N N . CYS A 1 477 ? 13.003 -2.649 -22.054 1.00 88.50 477 CYS A N 1
ATOM 3788 C CA . CYS A 1 477 ? 14.279 -3.311 -22.323 1.00 88.50 477 CYS A CA 1
ATOM 3789 C C . CYS A 1 477 ? 14.506 -3.511 -23.826 1.00 88.50 477 CYS A C 1
ATOM 3791 O O . CYS A 1 477 ? 15.619 -3.361 -24.316 1.00 88.50 477 CYS A O 1
ATOM 3793 N N . LEU A 1 478 ? 13.425 -3.739 -24.578 1.00 91.56 478 LEU A N 1
ATOM 3794 C CA . LEU A 1 478 ? 13.447 -3.767 -26.041 1.00 91.56 478 LEU A CA 1
ATOM 3795 C C . LEU A 1 478 ? 13.776 -2.395 -26.642 1.00 91.56 478 LEU A C 1
ATOM 3797 O O . LEU A 1 478 ? 14.509 -2.320 -27.622 1.00 91.56 478 LEU A O 1
ATOM 3801 N N . ARG A 1 479 ? 13.259 -1.306 -26.055 1.00 92.44 479 ARG A N 1
ATOM 3802 C CA . ARG A 1 479 ? 13.631 0.069 -26.424 1.00 92.44 479 ARG A CA 1
ATOM 3803 C C . ARG A 1 479 ? 15.116 0.300 -26.200 1.00 92.44 479 ARG A C 1
ATOM 3805 O O . ARG A 1 479 ? 15.763 0.810 -27.103 1.00 92.44 479 ARG A O 1
ATOM 3812 N N . ASP A 1 480 ? 15.635 -0.069 -25.038 1.00 90.38 480 ASP A N 1
ATOM 3813 C CA . ASP A 1 480 ? 17.040 0.169 -24.711 1.00 90.38 480 ASP A CA 1
ATOM 3814 C C . ASP A 1 480 ? 17.967 -0.648 -25.620 1.00 90.38 480 ASP A C 1
ATOM 3816 O O . ASP A 1 480 ? 18.931 -0.101 -26.149 1.00 90.38 480 ASP A O 1
ATOM 3820 N N . LEU A 1 481 ? 17.613 -1.906 -25.915 1.00 93.56 481 LEU A N 1
ATOM 3821 C CA . LEU A 1 481 ? 18.292 -2.720 -26.929 1.00 93.56 481 LEU A CA 1
ATOM 3822 C C . LEU A 1 481 ? 18.268 -2.061 -28.309 1.00 93.56 481 LEU A C 1
ATOM 3824 O O . LEU A 1 481 ? 19.296 -2.005 -28.978 1.00 93.56 481 LEU A O 1
ATOM 3828 N N . LEU A 1 482 ? 17.112 -1.547 -28.729 1.00 92.56 482 LEU A N 1
ATOM 3829 C CA . LEU A 1 482 ? 16.971 -0.893 -30.024 1.00 92.56 482 LEU A CA 1
ATOM 3830 C C . LEU A 1 482 ? 17.833 0.371 -30.121 1.00 92.56 482 LEU A C 1
ATOM 3832 O O . LEU A 1 482 ? 18.503 0.562 -31.131 1.00 92.56 482 LEU A O 1
ATOM 3836 N N . ILE A 1 483 ? 17.846 1.201 -29.072 1.00 91.25 483 ILE A N 1
ATOM 3837 C CA . ILE A 1 483 ? 18.710 2.386 -28.984 1.00 91.25 483 ILE A CA 1
ATOM 3838 C C . ILE A 1 483 ? 20.176 1.967 -29.112 1.00 91.25 483 ILE A C 1
ATOM 3840 O O . ILE A 1 483 ? 20.862 2.470 -29.998 1.00 91.25 483 ILE A O 1
ATOM 3844 N N . GLY A 1 484 ? 20.626 0.996 -28.309 1.00 89.56 484 GLY A N 1
ATOM 3845 C CA . GLY A 1 484 ? 22.012 0.526 -28.346 1.00 89.56 484 GLY A CA 1
ATOM 3846 C C . GLY A 1 484 ? 22.423 -0.003 -29.725 1.00 89.56 484 GLY A C 1
ATOM 3847 O O . GLY A 1 484 ? 23.475 0.365 -30.239 1.00 89.56 484 GLY A O 1
ATOM 3848 N N . LEU A 1 485 ? 21.577 -0.808 -30.379 1.00 92.19 485 LEU A N 1
ATOM 3849 C CA . LEU A 1 485 ? 21.850 -1.325 -31.728 1.00 92.19 485 LEU A CA 1
ATOM 3850 C C . LEU A 1 485 ? 21.926 -0.214 -32.786 1.00 92.19 485 LEU 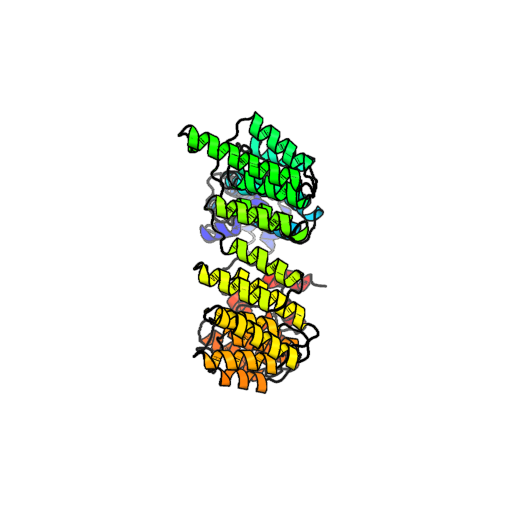A C 1
ATOM 3852 O O . LEU A 1 485 ? 22.750 -0.293 -33.697 1.00 92.19 485 LEU A O 1
ATOM 3856 N N . ILE A 1 486 ? 21.081 0.815 -32.677 1.00 91.31 486 ILE A N 1
ATOM 3857 C CA . ILE A 1 486 ? 21.102 1.976 -33.577 1.00 91.31 486 ILE A CA 1
ATOM 3858 C C . ILE A 1 486 ? 22.385 2.791 -33.372 1.00 91.31 486 ILE A C 1
ATOM 3860 O O . ILE A 1 486 ? 23.030 3.168 -34.353 1.00 91.31 486 ILE A O 1
ATOM 3864 N N . GLU A 1 487 ? 22.773 3.041 -32.120 1.00 90.00 487 GLU A N 1
ATOM 3865 C CA . GLU A 1 487 ? 23.996 3.776 -31.772 1.00 90.00 487 GLU A CA 1
ATOM 3866 C C . GLU A 1 487 ? 25.258 3.050 -32.268 1.00 90.00 487 GLU A C 1
ATOM 3868 O O . GLU A 1 487 ? 26.151 3.683 -32.836 1.00 90.00 487 GLU A O 1
ATOM 3873 N N . ASP A 1 488 ? 25.280 1.719 -32.169 1.00 90.81 488 ASP A N 1
ATOM 3874 C CA . ASP A 1 488 ? 26.355 0.846 -32.666 1.00 90.81 488 ASP A CA 1
ATOM 3875 C C . ASP A 1 488 ? 26.252 0.540 -34.180 1.00 90.81 488 ASP A C 1
ATOM 3877 O O . ASP A 1 488 ? 27.013 -0.247 -34.739 1.00 90.81 488 ASP A O 1
ATOM 3881 N N . ARG A 1 489 ? 25.304 1.176 -34.887 1.00 89.62 489 ARG A N 1
ATOM 3882 C CA . ARG A 1 489 ? 25.051 1.027 -36.338 1.00 89.62 489 ARG A CA 1
ATOM 3883 C C . ARG A 1 489 ? 24.737 -0.403 -36.800 1.00 89.62 489 ARG A C 1
ATOM 3885 O O . ARG A 1 489 ? 24.862 -0.713 -37.987 1.00 89.62 489 ARG A O 1
ATOM 3892 N N . ARG A 1 490 ? 24.254 -1.265 -35.907 1.00 92.12 490 ARG A N 1
ATOM 3893 C CA . ARG A 1 490 ? 23.822 -2.643 -36.195 1.00 92.12 490 ARG A CA 1
ATOM 3894 C C . ARG A 1 490 ? 22.375 -2.673 -36.688 1.00 92.12 490 ARG A C 1
ATOM 3896 O O . ARG A 1 490 ? 21.486 -3.258 -36.072 1.00 92.12 490 ARG A O 1
ATOM 3903 N N . MET A 1 491 ? 22.135 -2.007 -37.816 1.00 89.69 491 MET A N 1
ATOM 3904 C CA . MET A 1 491 ? 20.788 -1.765 -38.350 1.00 89.69 491 MET A CA 1
ATOM 3905 C C . MET A 1 491 ? 20.048 -3.048 -38.754 1.00 89.69 491 MET A C 1
ATOM 3907 O O . MET A 1 491 ? 18.830 -3.122 -38.591 1.00 89.69 491 MET A O 1
ATOM 3911 N N . ASP A 1 492 ? 20.766 -4.066 -39.234 1.00 90.50 492 ASP A N 1
ATOM 3912 C CA . ASP A 1 492 ? 20.169 -5.356 -39.604 1.00 90.50 492 ASP A CA 1
ATOM 3913 C C . ASP A 1 492 ? 19.641 -6.108 -38.372 1.00 90.50 492 ASP A C 1
ATOM 3915 O O . ASP A 1 492 ? 18.520 -6.619 -38.383 1.00 90.50 492 ASP A O 1
ATOM 3919 N N . ASP A 1 493 ? 20.405 -6.101 -37.275 1.00 92.06 493 ASP A N 1
ATOM 3920 C CA . ASP A 1 493 ? 19.981 -6.677 -35.996 1.00 92.06 493 ASP A CA 1
ATOM 3921 C C . ASP A 1 493 ? 18.818 -5.883 -35.385 1.00 92.06 493 ASP A C 1
ATOM 3923 O O . ASP A 1 493 ? 17.854 -6.469 -34.894 1.00 92.06 493 ASP A O 1
ATOM 3927 N N . ALA A 1 494 ? 18.867 -4.548 -35.463 1.00 91.12 494 ALA A N 1
ATOM 3928 C CA . ALA A 1 494 ? 17.785 -3.676 -35.009 1.00 91.12 494 ALA A CA 1
ATOM 3929 C C . ALA A 1 494 ? 16.470 -3.984 -35.742 1.00 91.12 494 ALA A C 1
ATOM 3931 O O . ALA A 1 494 ? 15.417 -4.112 -35.114 1.00 91.12 494 ALA A O 1
ATOM 3932 N N . LYS A 1 495 ? 16.536 -4.162 -37.066 1.00 91.38 495 LYS A N 1
ATOM 3933 C CA . LYS A 1 495 ? 15.384 -4.550 -37.879 1.00 91.38 495 LYS A CA 1
ATOM 3934 C C . LYS A 1 495 ? 14.868 -5.938 -37.505 1.00 91.38 495 LYS A C 1
ATOM 3936 O O . LYS A 1 495 ? 13.667 -6.098 -37.305 1.00 91.38 495 LYS A O 1
ATOM 3941 N N . ARG A 1 496 ? 15.766 -6.913 -37.334 1.00 93.31 496 ARG A N 1
ATOM 3942 C CA . ARG A 1 496 ? 15.414 -8.272 -36.900 1.00 93.31 496 ARG A CA 1
ATOM 3943 C C . ARG A 1 496 ? 14.633 -8.259 -35.585 1.00 93.31 496 ARG A C 1
ATOM 3945 O O . ARG A 1 496 ? 13.576 -8.875 -35.505 1.00 93.31 496 ARG A O 1
ATOM 3952 N N . VAL A 1 497 ? 15.112 -7.524 -34.579 1.00 91.25 497 VAL A N 1
ATOM 3953 C CA . VAL A 1 497 ? 14.438 -7.411 -33.274 1.00 91.25 497 VAL A CA 1
ATOM 3954 C C . VAL A 1 497 ? 13.037 -6.807 -33.421 1.00 91.25 497 VAL A C 1
ATOM 3956 O O . VAL A 1 497 ? 12.091 -7.306 -32.812 1.00 91.25 497 VAL A O 1
ATOM 3959 N N . VAL A 1 498 ? 12.879 -5.756 -34.233 1.00 90.12 498 VAL A N 1
ATOM 3960 C CA . VAL A 1 498 ? 11.571 -5.129 -34.492 1.00 90.12 498 VAL A CA 1
ATOM 3961 C C . VAL A 1 498 ? 10.610 -6.111 -35.164 1.00 90.12 498 VAL A C 1
ATOM 3963 O O . VAL A 1 498 ? 9.489 -6.280 -34.678 1.00 90.12 498 VAL A O 1
ATOM 3966 N N . ASP A 1 499 ? 11.056 -6.795 -36.218 1.00 88.50 499 ASP A N 1
ATOM 3967 C CA . ASP A 1 499 ? 10.254 -7.773 -36.959 1.00 88.50 499 ASP A CA 1
ATOM 3968 C C . ASP A 1 499 ? 9.831 -8.950 -36.060 1.00 88.50 499 ASP A C 1
ATOM 3970 O O . ASP A 1 499 ? 8.668 -9.360 -36.058 1.00 88.50 499 ASP A O 1
ATOM 3974 N N . GLU A 1 500 ? 10.748 -9.470 -35.241 1.00 88.56 500 GLU A N 1
ATOM 3975 C CA . GLU A 1 500 ? 10.493 -10.579 -34.317 1.00 88.56 500 GLU A CA 1
ATOM 3976 C C . GLU A 1 500 ? 9.503 -10.213 -33.197 1.00 88.56 500 GLU A C 1
ATOM 3978 O O . GLU A 1 500 ? 8.615 -11.008 -32.867 1.00 88.56 500 GLU A O 1
ATOM 3983 N N . VAL A 1 501 ? 9.623 -9.012 -32.618 1.00 87.44 501 VAL A N 1
ATOM 3984 C CA . VAL A 1 501 ? 8.693 -8.504 -31.590 1.00 87.44 501 VAL A CA 1
ATOM 3985 C C . VAL A 1 501 ? 7.315 -8.246 -32.193 1.00 87.44 501 VAL A C 1
ATOM 3987 O O . VAL A 1 501 ? 6.292 -8.569 -31.584 1.00 87.44 501 VAL A O 1
ATOM 3990 N N . LEU A 1 502 ? 7.272 -7.683 -33.399 1.00 85.69 502 LEU A N 1
ATOM 3991 C CA . LEU A 1 502 ? 6.038 -7.429 -34.128 1.00 85.69 502 LEU A CA 1
ATOM 3992 C C . LEU A 1 502 ? 5.292 -8.732 -34.435 1.00 85.69 502 LEU A C 1
ATOM 3994 O O . LEU A 1 502 ? 4.105 -8.842 -34.127 1.00 85.69 502 LEU A O 1
ATOM 3998 N N . GLN A 1 503 ? 5.979 -9.732 -34.991 1.00 83.69 503 GLN A N 1
ATOM 3999 C CA . GLN A 1 503 ? 5.388 -11.043 -35.270 1.00 83.69 503 GLN A CA 1
ATOM 4000 C C . GLN A 1 503 ? 4.841 -11.700 -34.004 1.00 83.69 503 GLN A C 1
ATOM 4002 O O . GLN A 1 503 ? 3.732 -12.236 -34.009 1.00 83.69 503 GLN A O 1
ATOM 4007 N N . GLU A 1 504 ? 5.583 -11.618 -32.903 1.00 82.25 504 GLU A N 1
ATOM 4008 C CA . GLU A 1 504 ? 5.150 -12.167 -31.626 1.00 82.25 504 GLU A CA 1
ATOM 4009 C C . GLU A 1 504 ? 3.873 -11.486 -31.115 1.00 82.25 504 GLU A C 1
ATOM 4011 O O . GLU A 1 504 ? 2.912 -12.167 -30.748 1.00 82.25 504 GLU A O 1
ATOM 4016 N N . LEU A 1 505 ? 3.814 -10.154 -31.146 1.00 77.69 505 LEU A N 1
ATOM 4017 C CA . LEU A 1 505 ? 2.622 -9.406 -30.741 1.00 77.69 505 LEU A CA 1
ATOM 4018 C C . LEU A 1 505 ? 1.415 -9.698 -31.634 1.00 77.69 505 LEU A C 1
ATOM 4020 O O . LEU A 1 505 ? 0.293 -9.752 -31.135 1.00 77.69 505 LEU A O 1
ATOM 4024 N N . LEU A 1 506 ? 1.635 -9.924 -32.930 1.00 77.06 506 LEU A N 1
ATOM 4025 C CA . LEU A 1 506 ? 0.576 -10.320 -33.858 1.00 77.06 506 LEU A CA 1
ATOM 4026 C C . LEU A 1 506 ? 0.092 -11.753 -33.619 1.00 77.06 506 LEU A C 1
ATOM 4028 O O . LEU A 1 506 ? -1.088 -12.037 -33.811 1.00 77.06 506 LEU A O 1
ATOM 4032 N N . SER A 1 507 ? 0.982 -12.644 -33.180 1.00 72.69 507 SER A N 1
ATOM 4033 C CA . SER A 1 507 ? 0.661 -14.050 -32.921 1.00 72.69 507 SER A CA 1
ATOM 4034 C C . SER A 1 507 ? -0.128 -14.283 -31.629 1.00 72.69 507 SER A C 1
ATOM 4036 O O . SER A 1 507 ? -0.854 -15.269 -31.531 1.00 72.69 507 SER A O 1
ATOM 4038 N N . ARG A 1 508 ? -0.006 -13.394 -30.633 1.00 66.44 508 ARG A N 1
ATOM 4039 C CA . ARG A 1 508 ? -0.495 -13.651 -29.270 1.00 66.44 508 ARG A CA 1
ATOM 4040 C C . ARG A 1 508 ? -2.017 -13.575 -29.080 1.00 66.44 508 ARG A C 1
ATOM 4042 O O . ARG A 1 508 ? -2.453 -13.887 -27.983 1.00 66.44 508 ARG A O 1
ATOM 4049 N N . GLU A 1 509 ? -2.831 -13.192 -30.072 1.00 52.47 509 GLU A N 1
ATOM 4050 C CA . GLU A 1 509 ? -4.306 -13.002 -29.958 1.00 52.47 509 GLU A CA 1
ATOM 4051 C C . GLU A 1 509 ? -4.783 -12.196 -28.711 1.00 52.47 509 GLU A C 1
ATOM 4053 O O . GLU A 1 509 ? -5.983 -12.102 -28.453 1.00 52.47 509 GLU A O 1
ATOM 4058 N N . GLU A 1 510 ? -3.878 -11.584 -27.937 1.00 46.59 510 GLU A N 1
ATOM 4059 C CA . GLU A 1 510 ? -4.187 -10.795 -26.748 1.00 46.59 510 GLU A CA 1
ATOM 4060 C C . GLU A 1 510 ? -4.750 -9.443 -27.183 1.00 46.59 510 GLU A C 1
ATOM 4062 O O . GLU A 1 510 ? -4.224 -8.805 -28.100 1.00 46.59 510 GLU A O 1
ATOM 4067 N N . GLU A 1 511 ? -5.829 -9.011 -26.522 1.00 45.88 511 GLU A N 1
ATOM 4068 C CA . GLU A 1 511 ? -6.457 -7.705 -26.711 1.00 45.88 511 GLU A CA 1
ATOM 4069 C C . GLU A 1 511 ? -5.398 -6.622 -26.919 1.00 45.88 511 GLU A C 1
ATOM 4071 O O . GLU A 1 511 ? -4.547 -6.373 -26.062 1.00 45.88 511 GLU A O 1
ATOM 4076 N N . VAL A 1 512 ? -5.453 -6.010 -28.102 1.00 52.41 512 VAL A N 1
ATOM 4077 C CA . VAL A 1 512 ? -4.579 -4.941 -28.580 1.00 52.41 512 VAL A CA 1
ATOM 4078 C C . VAL A 1 512 ? -4.643 -3.790 -27.579 1.00 52.41 512 VAL A C 1
ATOM 4080 O O . VAL A 1 512 ? -5.456 -2.878 -27.692 1.00 52.41 512 VAL A O 1
ATOM 4083 N N . ASN A 1 513 ? -3.795 -3.845 -26.558 1.00 55.41 513 ASN A N 1
ATOM 4084 C CA . ASN A 1 513 ? -3.683 -2.801 -25.562 1.00 55.41 513 ASN A CA 1
ATOM 4085 C C . ASN A 1 513 ? -3.096 -1.587 -26.285 1.00 55.41 513 ASN A C 1
ATOM 4087 O O . ASN A 1 513 ? -1.891 -1.554 -26.535 1.00 55.41 513 ASN A O 1
ATOM 4091 N N . GLU A 1 514 ? -3.940 -0.621 -26.672 1.00 60.91 514 GLU A N 1
ATOM 4092 C CA . GLU A 1 514 ? -3.535 0.565 -27.442 1.00 60.91 514 GLU A CA 1
ATOM 4093 C C . GLU A 1 514 ? -2.273 1.203 -26.841 1.00 60.91 514 GLU A C 1
ATOM 4095 O O . GLU A 1 514 ? -1.368 1.594 -27.572 1.00 60.91 514 GLU A O 1
ATOM 4100 N N . ARG A 1 515 ? -2.129 1.185 -25.509 1.00 62.31 515 ARG A N 1
ATOM 4101 C CA . ARG A 1 515 ? -0.952 1.688 -24.782 1.00 62.31 515 ARG A CA 1
ATOM 4102 C C . ARG A 1 515 ? 0.382 1.068 -25.209 1.00 62.31 515 ARG A C 1
ATOM 4104 O O . ARG A 1 515 ? 1.389 1.766 -25.186 1.00 62.31 515 ARG A O 1
ATOM 4111 N N . ARG A 1 516 ? 0.421 -0.216 -25.588 1.00 70.75 516 ARG A N 1
ATOM 4112 C CA . ARG A 1 516 ? 1.654 -0.874 -26.063 1.00 70.75 516 ARG A CA 1
ATOM 4113 C C . ARG A 1 516 ? 2.097 -0.334 -27.421 1.00 70.75 516 ARG A C 1
ATOM 4115 O O . ARG A 1 516 ? 3.296 -0.194 -27.638 1.00 70.75 516 ARG A O 1
ATOM 4122 N N . TRP A 1 517 ? 1.154 0.001 -28.301 1.00 75.00 517 TRP A N 1
ATOM 4123 C CA . TRP A 1 517 ? 1.462 0.604 -29.599 1.00 75.00 517 TRP A CA 1
ATOM 4124 C C . TRP A 1 517 ? 1.954 2.045 -29.456 1.00 75.00 517 TRP A C 1
ATOM 4126 O O . TRP A 1 517 ? 2.838 2.439 -30.200 1.00 75.00 517 TRP A O 1
ATOM 4136 N N . HIS A 1 518 ? 1.478 2.780 -28.443 1.00 73.75 518 HIS A N 1
ATOM 4137 C CA . HIS A 1 518 ? 1.924 4.143 -28.100 1.00 73.75 518 HIS A CA 1
ATOM 4138 C C . HIS A 1 518 ? 3.283 4.209 -27.377 1.00 73.75 518 HIS A C 1
ATOM 4140 O O . HIS A 1 518 ? 3.699 5.278 -26.934 1.00 73.75 518 HIS A O 1
ATOM 4146 N N . HIS A 1 519 ? 3.988 3.087 -27.219 1.00 81.81 519 HIS A N 1
ATOM 4147 C CA . HIS A 1 519 ? 5.298 3.084 -26.574 1.00 81.81 519 HIS A CA 1
ATOM 4148 C C . HIS A 1 519 ? 6.391 3.642 -27.500 1.00 81.81 519 HIS A C 1
ATOM 4150 O O . HIS A 1 519 ? 6.429 3.325 -28.688 1.00 81.81 519 HIS A O 1
ATOM 4156 N N . TYR A 1 520 ? 7.352 4.378 -26.929 1.00 82.25 520 TYR A N 1
ATOM 4157 C CA . TYR A 1 520 ? 8.457 5.025 -27.658 1.00 82.25 520 TYR A CA 1
ATOM 4158 C C . TYR A 1 520 ? 9.309 4.067 -28.515 1.00 82.25 520 TYR A C 1
ATOM 4160 O O . TYR A 1 520 ? 9.898 4.480 -29.506 1.00 82.25 520 TYR A O 1
ATOM 4168 N N . PHE A 1 521 ? 9.321 2.774 -28.180 1.00 87.31 521 PHE A N 1
ATOM 4169 C CA . PHE A 1 521 ? 9.932 1.715 -28.997 1.00 87.31 521 PHE A CA 1
ATOM 4170 C C . PHE A 1 521 ? 9.472 1.761 -30.466 1.00 87.31 521 PHE A C 1
ATOM 4172 O O . PHE A 1 521 ? 10.298 1.734 -31.372 1.00 87.31 521 PHE A O 1
ATOM 4179 N N . TRP A 1 522 ? 8.164 1.890 -30.710 1.00 87.75 522 TRP A N 1
ATOM 4180 C CA . TRP A 1 522 ? 7.608 1.911 -32.068 1.00 87.75 522 TRP A CA 1
ATOM 4181 C C . TRP A 1 522 ? 7.903 3.213 -32.803 1.00 87.75 522 TRP A C 1
ATOM 4183 O O . TRP A 1 522 ? 8.119 3.210 -34.013 1.00 87.75 522 TRP A O 1
ATOM 4193 N N . HIS A 1 523 ? 7.962 4.319 -32.062 1.00 83.44 523 HIS A N 1
ATOM 4194 C CA . HIS A 1 523 ? 8.390 5.599 -32.607 1.00 83.44 523 HIS A CA 1
ATOM 4195 C C . HIS A 1 523 ? 9.850 5.537 -33.077 1.00 83.44 523 HIS A C 1
ATOM 4197 O O . HIS A 1 523 ? 10.137 5.932 -34.202 1.00 83.44 523 HIS A O 1
ATOM 4203 N N . LEU A 1 524 ? 10.758 4.982 -32.263 1.00 84.62 524 LEU A N 1
ATOM 4204 C CA . LEU A 1 524 ? 12.156 4.760 -32.652 1.00 84.62 524 LEU A CA 1
ATOM 4205 C C . LEU A 1 524 ? 12.267 3.861 -33.886 1.00 84.62 524 LEU A C 1
ATOM 4207 O O . LEU A 1 524 ? 12.982 4.198 -34.827 1.00 84.62 524 LEU A O 1
ATOM 4211 N N . ALA A 1 525 ? 11.525 2.752 -33.907 1.00 86.88 525 ALA A N 1
ATOM 4212 C CA . ALA A 1 525 ? 11.518 1.842 -35.044 1.00 86.88 525 ALA A CA 1
ATOM 4213 C C . ALA A 1 525 ? 11.088 2.548 -36.342 1.00 86.88 525 ALA A C 1
ATOM 4215 O O . ALA A 1 525 ? 11.723 2.376 -37.381 1.00 86.88 525 ALA A O 1
ATOM 4216 N N . HIS A 1 526 ? 10.062 3.402 -36.288 1.00 85.38 526 HIS A N 1
ATOM 4217 C CA . HIS A 1 526 ? 9.645 4.194 -37.444 1.00 85.38 526 HIS A CA 1
ATOM 4218 C C . HIS A 1 526 ? 10.666 5.271 -37.832 1.00 85.38 526 HIS A C 1
ATOM 4220 O O . HIS A 1 526 ? 11.024 5.377 -39.004 1.00 85.38 526 HIS A O 1
ATOM 4226 N N . ALA A 1 527 ? 11.153 6.054 -36.864 1.00 84.12 527 ALA A N 1
ATOM 4227 C CA . ALA A 1 527 ? 12.079 7.162 -37.101 1.00 84.12 527 ALA A CA 1
ATOM 4228 C C . ALA A 1 527 ? 13.379 6.709 -37.785 1.00 84.12 527 ALA A C 1
ATOM 4230 O O . ALA A 1 527 ? 13.949 7.452 -38.582 1.00 84.12 527 ALA A O 1
ATOM 4231 N N . HIS A 1 528 ? 13.812 5.476 -37.517 1.00 85.56 528 HIS A N 1
ATOM 4232 C CA . HIS A 1 528 ? 15.006 4.874 -38.108 1.00 85.56 528 HIS A CA 1
ATOM 4233 C C . HIS A 1 528 ? 14.716 3.942 -39.300 1.00 85.56 528 HIS A C 1
ATOM 4235 O O . HIS A 1 528 ? 15.611 3.230 -39.751 1.00 85.56 528 HIS A O 1
ATOM 4241 N N . GLY A 1 529 ? 13.489 3.949 -39.839 1.00 84.06 529 GLY A N 1
ATOM 4242 C CA . GLY A 1 529 ? 13.132 3.207 -41.055 1.00 84.06 529 GLY A CA 1
ATOM 4243 C C . GLY A 1 529 ? 13.112 1.683 -40.894 1.00 84.06 529 GLY A C 1
ATOM 4244 O O . GLY A 1 529 ? 13.299 0.959 -41.869 1.00 84.06 529 GLY A O 1
ATOM 4245 N N . LEU A 1 530 ? 12.898 1.188 -39.673 1.00 86.25 530 LEU A N 1
ATOM 4246 C CA . LEU A 1 530 ? 12.912 -0.240 -39.344 1.00 86.25 530 LEU A CA 1
ATOM 4247 C C . LEU A 1 530 ? 11.553 -0.928 -39.569 1.00 86.25 530 LEU A C 1
ATOM 4249 O O . LEU A 1 530 ? 11.476 -2.145 -39.459 1.00 86.25 530 LEU A O 1
ATOM 4253 N N . LEU A 1 531 ? 10.497 -0.172 -39.897 1.00 83.56 531 LEU A N 1
ATOM 4254 C CA . LEU A 1 531 ? 9.140 -0.678 -40.141 1.00 83.56 531 LEU A CA 1
ATOM 4255 C C . LEU A 1 531 ? 8.727 -0.526 -41.611 1.00 83.56 531 LEU A C 1
ATOM 4257 O O . LEU A 1 531 ? 8.875 0.548 -42.197 1.00 83.56 531 LEU A O 1
ATOM 4261 N N . ASP A 1 532 ? 8.116 -1.567 -42.186 1.00 76.75 532 ASP A N 1
ATOM 4262 C CA . ASP A 1 532 ? 7.479 -1.492 -43.506 1.00 76.75 532 ASP A CA 1
ATOM 4263 C C . ASP A 1 532 ? 6.005 -1.100 -43.361 1.00 76.75 532 ASP A C 1
ATOM 4265 O O . ASP A 1 532 ? 5.096 -1.936 -43.365 1.00 76.75 532 ASP A O 1
ATOM 4269 N N . MET A 1 533 ? 5.760 0.210 -43.296 1.00 67.44 533 MET A N 1
ATOM 4270 C CA . MET A 1 533 ? 4.430 0.802 -43.114 1.00 67.44 533 MET A CA 1
ATOM 4271 C C . MET A 1 533 ? 3.396 0.374 -44.168 1.00 67.44 533 MET A C 1
ATOM 4273 O O . MET A 1 533 ? 2.213 0.647 -43.990 1.00 67.44 533 MET A O 1
ATOM 4277 N N . THR A 1 534 ? 3.766 -0.317 -45.249 1.00 60.22 534 THR A N 1
ATOM 4278 C CA . THR A 1 534 ? 2.781 -0.896 -46.173 1.00 60.22 534 THR A CA 1
ATOM 4279 C C . THR A 1 534 ? 2.104 -2.143 -45.593 1.00 60.22 534 THR A C 1
ATOM 4281 O O . THR A 1 534 ? 0.897 -2.326 -45.776 1.00 60.22 534 THR A O 1
ATOM 4284 N N . LYS A 1 535 ? 2.823 -2.936 -44.792 1.00 64.44 535 LYS A N 1
ATOM 4285 C CA . LYS A 1 535 ? 2.384 -4.240 -44.263 1.00 64.44 535 LYS A CA 1
ATOM 4286 C C . LYS A 1 535 ? 1.925 -4.199 -42.805 1.00 64.44 535 LYS A C 1
ATOM 4288 O O . LYS A 1 535 ? 1.301 -5.150 -42.343 1.00 64.44 535 LYS A O 1
ATOM 4293 N N . GLU A 1 536 ? 2.156 -3.082 -42.118 1.00 69.06 536 GLU A N 1
ATOM 4294 C CA . GLU A 1 536 ? 1.902 -2.985 -40.681 1.00 69.06 536 GLU A CA 1
ATOM 4295 C C . GLU A 1 536 ? 0.417 -2.916 -40.267 1.00 69.06 536 GLU A C 1
ATOM 4297 O O . GLU A 1 536 ? -0.429 -2.421 -41.032 1.00 69.06 536 GLU A O 1
ATOM 4302 N N . PRO A 1 537 ? 0.081 -3.342 -39.031 1.00 67.06 537 PRO A N 1
ATOM 4303 C CA . PRO A 1 537 ? -1.261 -3.234 -38.466 1.00 67.06 537 PRO A CA 1
ATOM 4304 C C . PRO A 1 537 ? -1.772 -1.792 -38.425 1.00 67.06 537 PRO A C 1
ATOM 4306 O O . PRO A 1 537 ? -1.037 -0.850 -38.130 1.00 67.06 537 PRO A O 1
ATOM 4309 N N . PHE A 1 538 ? -3.080 -1.619 -38.631 1.00 62.78 538 PHE A N 1
ATOM 4310 C CA . PHE A 1 538 ? -3.731 -0.304 -38.600 1.00 62.78 538 PHE A CA 1
ATOM 4311 C C . PHE A 1 538 ? -3.519 0.450 -37.270 1.00 62.78 538 PHE A C 1
ATOM 4313 O O . PHE A 1 538 ? -3.365 1.668 -37.273 1.00 62.78 538 PHE A O 1
ATOM 4320 N N . ALA A 1 539 ? -3.453 -0.265 -36.141 1.00 61.28 539 ALA A N 1
ATOM 4321 C CA . ALA A 1 539 ? -3.199 0.330 -34.828 1.00 61.28 539 ALA A CA 1
ATOM 4322 C C . ALA A 1 539 ? -1.805 0.980 -34.738 1.00 61.28 539 ALA A C 1
ATOM 4324 O O . ALA A 1 539 ? -1.701 2.125 -34.307 1.00 61.28 539 ALA A O 1
ATOM 4325 N N . LEU A 1 540 ? -0.758 0.295 -35.212 1.00 65.50 540 LEU A N 1
ATOM 4326 C CA . LEU A 1 540 ? 0.607 0.829 -35.276 1.00 65.50 540 LEU A CA 1
ATOM 4327 C C . LEU A 1 540 ? 0.686 2.028 -36.235 1.00 65.50 540 LEU A C 1
ATOM 4329 O O . LEU A 1 540 ? 1.243 3.066 -35.884 1.00 65.50 540 LEU A O 1
ATOM 4333 N N . LYS A 1 541 ? 0.032 1.928 -37.402 1.00 66.62 541 LYS A N 1
ATOM 4334 C CA . LYS A 1 541 ? -0.073 3.022 -38.385 1.00 66.62 541 LYS A CA 1
ATOM 4335 C C . LYS A 1 541 ? -0.677 4.292 -37.786 1.00 66.62 541 LYS A C 1
ATOM 4337 O O . LYS A 1 541 ? -0.138 5.374 -37.989 1.00 66.62 541 LYS A O 1
ATOM 4342 N N . ARG A 1 542 ? -1.758 4.156 -37.012 1.00 65.12 542 ARG A N 1
ATOM 4343 C CA . ARG A 1 542 ? -2.430 5.279 -36.348 1.00 65.12 542 ARG A CA 1
ATOM 4344 C C . ARG A 1 542 ? -1.530 5.942 -35.302 1.00 65.12 542 ARG A C 1
ATOM 4346 O O . ARG A 1 542 ? -1.443 7.160 -35.282 1.00 65.12 542 ARG A O 1
ATOM 4353 N N . VAL A 1 543 ? -0.830 5.181 -34.462 1.00 63.03 543 VAL A N 1
ATOM 4354 C CA . VAL A 1 543 ? 0.061 5.778 -33.448 1.00 63.03 543 VAL A CA 1
ATOM 4355 C C . VAL A 1 543 ? 1.183 6.581 -34.096 1.00 63.03 543 VAL A C 1
ATOM 4357 O O . VAL A 1 543 ? 1.436 7.726 -33.727 1.00 63.03 543 VAL A O 1
ATOM 4360 N N . VAL A 1 544 ? 1.846 5.982 -35.078 1.00 63.16 544 VAL A N 1
ATOM 4361 C CA . VAL A 1 544 ? 3.035 6.560 -35.701 1.00 63.16 544 VAL A CA 1
ATOM 4362 C C . VAL A 1 544 ? 2.694 7.797 -36.548 1.00 63.16 544 VAL A C 1
ATOM 4364 O O . VAL A 1 544 ? 3.507 8.708 -36.646 1.00 63.16 544 VAL A O 1
ATOM 4367 N N . GLN A 1 545 ? 1.479 7.878 -37.106 1.00 59.25 545 GLN A N 1
ATOM 4368 C CA . GLN A 1 545 ? 1.020 9.030 -37.896 1.00 59.25 545 GLN A CA 1
ATOM 4369 C C . GLN A 1 545 ? 0.569 10.247 -37.066 1.00 59.25 545 GLN A C 1
ATOM 4371 O O . GLN A 1 545 ? 0.579 11.355 -37.595 1.00 59.25 545 GLN A O 1
ATOM 4376 N N . TYR A 1 546 ? 0.169 10.067 -35.801 1.00 50.50 546 TYR A N 1
ATOM 4377 C CA . TYR A 1 546 ? -0.403 11.138 -34.961 1.00 50.50 546 TYR A CA 1
ATOM 4378 C C . TYR A 1 546 ? 0.483 11.559 -33.774 1.00 50.50 546 TYR A C 1
ATOM 4380 O O . TYR A 1 546 ? 0.046 12.351 -32.943 1.00 50.50 546 TYR A O 1
ATOM 4388 N N . SER A 1 547 ? 1.716 11.054 -33.684 1.00 45.47 547 SER A N 1
ATOM 4389 C CA . SER A 1 547 ? 2.686 11.432 -32.647 1.00 45.47 547 SER A CA 1
ATOM 4390 C C . SER A 1 547 ? 3.602 12.551 -33.163 1.00 45.47 547 SER A C 1
ATOM 4392 O O . SER A 1 547 ? 4.676 12.263 -33.683 1.00 45.47 547 SER A O 1
ATOM 4394 N N . TYR A 1 548 ? 3.156 13.806 -33.061 1.00 35.47 548 TYR A N 1
ATOM 4395 C CA . TYR A 1 548 ? 3.955 15.018 -33.294 1.00 35.47 548 TYR A CA 1
ATOM 4396 C C . TYR A 1 548 ? 3.776 15.998 -32.140 1.00 35.47 548 TYR A C 1
ATOM 4398 O O . TYR A 1 548 ? 2.611 16.181 -31.713 1.00 35.47 548 TYR A O 1
#

Radius of gyration: 32.66 Å; chains: 1; bounding box: 67×39×104 Å

Secondary structure (DSSP, 8-state):
---GGGG-HHHHHHHHHHHHHHHHHHHH----HHHHHHHHHHH----HHHHHHHHHHHHHHHHHHHHHHHH-TT-TTGGGHHHHT-S-HHHHHHHHHHHHHHTT-HHHHHHHHHHHHHHHHH-HHHHHHHHH-THHHHHHHHHHHHTT-HHHHHHHHHHHHHTT----HHHHHHHHHHHHHTT-HHHHHHHHHHHHHTT----HHHHHHHHHHHHHTT-HHHHHHHHHHHHHHHHHHHHTT-GGGSPPP-HHHHHHHHHHHTTT-HHHHHHHHHHHHHTT----HHHHHHHHHHHHHTT--HHHHHHHHHHHHHTT----HHHHHHHHHHHHHHHTT--HHHHHHHHHHHHHHHHHTTPPP-HHHHHHHHHHHHHSTT--HHHHHHHHHHHHHTT--S--HHHHHHHHHHHHHTT---HHHHHHHHHHTT--STTSS-HHHHHHHHHHHHHTT-HHHHHHHHHHHHHTT-----HHHHHHHHHHHHHTT-HHHHHHHHHHHHHHHHHT-----HHHHTSHHHHHHHHTT-S-TTTS-HHHHHHHHH--